Protein 4CU4 (pdb70)

CATH classification: 2.170.130.10 (+1 more: 2.40.170.20)

Foldseek 3Di:
DVQFLCQFPVFQWDCQQPVDTDGPLLRQFDKGKQFLSNCVVAVDQFVLVSCQFFPQKQSQLFFQADLDRQIQGLNKAAFVSAHQEAEPLHGQDDDDSFGDGDGSQQFRMKMWTAAFRCQRPNFGMRGTHIYTYGDAADPDWWWKWKWKAWPQGKTKIKTKTKDAPDPVSQKIKIKIWMWIWGAGLAPLWIWTKTKMKIKMWGHPDPFWIKMKTKIWMWIFARTDDAFFFCDQAQADFVVRHHADQNHDPKASPKGKIKIKIKIWIWIKGAPDPFKIKIKTKMKMKMKMWIKIKHWDYFLVDPSQVVAPLSVPDDPVQRRQKTWIKIKTKIKMKIKIKMKIWMWGWDADVQKTKTKIKIKIKMKMKMWMKMKIFAHPSDDIDGNVDHHHDDSPPADPVGMGIWTKIKIKMKMKIKMWMFMDRPQKTKIKMKMWMWIKMWMQGPVVRDIAIDTDIDMWMKIKIWGHDLQQKIKMKMKTKHWHFHPFAFPVGHGAGIKMKIKIKIKIWRRGPPFSKTKIKMWMKIKIFQDWAPDLVDDPGIDTGWMKIKIKMKIWIWHDPDPFKTKTKIKMAIDIATCGHSQQHGFHQWPDARIWMKMKMKGADCDDPQHQKIKIKMKIKGAKGAQESNSPHIFHIDMFMKIKIKGACVVVVFGPKIKMKIKTSVVQDWGWSTHNHSRGTRIHDGIMIMIMTMGID/DADDDAFDPPDDPPHDTHDDD

Sequence (714 aa):
SAWGPAATIAARQSATGTKTDTPIQKVPQSISVVTAEEMALHQPKSVKEALSYTPGVSVGTRGASNTYDHHLIIRGFAAEGQSQNNYLNGLKLQGNFYNDAVIDPYMLEERAEIMRGPVSVLYGKSSPGGLLNMVSKRPTTEPLKEVQFKAGTDSLFQTGFDFSDSLDDDGVYSYRLTGLARSANAQQKGSEEQRYAIAPAFTWRPDDKTNFTFLSYFQNEPETGYYGWLPKEGTVEPLPNGKRLPTDFNEGAKNNTYSRNEKMVGYSFDHEFNDTFTVRQNLRFAENKTSQNSVYGYGVCSDPANAYSKQCAALAPADKGHYLARKYVVDDEKLQNFSVDTQLQSKFATGDIDHTLLTGVDFMMRMRNDINAWFGYDDSVPLLNLYNNTDFDFNAKDPANSGPYRILNKQKQTGVYVQDQAQWDKVLVTLGGRYDWADQESLNRVAGTTDKRDDKQFTWRGGVNYLFDNGVTPYFSYSESFEPSSQVGKDGNIFAPSKGKQYEVGVKYVPEDRPIVVTGAVYNLTKTNNLMADPEGSFFSVEGGEIRARGVEIEAKAALSASVNVVGSYTYTDAEYTTDTTYKGNTPAQVPKHMASLWADYTFFDGPLSGLTLGTGGRYTGSSYGDPANSFKVGSYTVVDALVRYDLARVGMAGSNVALHVNNLFDREYVASCFNTYGCFWGAERQVVATATFRFGGAGHVPEYFVGIGTPISFYG

B-factor: mean 56.71, std 14.5, range [27.92, 137.12]

Solvent-accessible surface area: 27782 Å² total; per-residue (Å²): 49,66,16,4,76,6,7,3,90,51,3,28,74,4,46,2,0,0,15,4,107,8,34,8,27,63,0,0,0,8,12,4,4,8,4,30,66,13,10,46,5,44,47,16,76,7,0,16,57,13,0,16,17,12,3,2,10,17,27,36,28,59,19,17,12,21,1,12,7,55,19,27,10,3,16,13,43,12,52,11,73,21,5,15,5,8,6,18,17,7,18,6,17,4,23,16,5,0,2,11,6,4,10,14,27,4,2,54,43,0,8,0,0,6,0,0,0,0,5,2,8,0,25,3,4,5,0,0,0,2,10,4,30,19,31,56,8,42,112,132,80,23,65,12,35,6,91,27,46,26,56,57,65,6,124,15,74,3,63,2,65,0,38,38,118,41,158,133,17,33,95,2,70,19,62,2,0,11,39,33,49,7,75,9,22,7,148,85,19,76,22,38,27,96,6,66,17,42,10,72,2,104,76,53,66,125,95,16,31,67,4,80,19,9,10,68,5,60,5,47,40,10,11,23,39,7,10,4,0,33,29,0,4,31,62,59,4,98,85,51,83,119,7,72,18,41,40,26,0,2,5,141,54,56,50,10,31,6,35,1,79,6,61,8,47,17,52,50,45,59,125,77,129,50,81,20,36,46,48,23,41,17,80,9,45,9,77,3,38,8,42,13,2,14,0,1,0,0,10,72,10,110,6,5,78,138,4,156,60,2,67,90,42,55,128,84,53,41,18,15,46,0,9,28,10,5,3,32,4,84,5,96,4,35,6,50,5,28,1,52,9,70,14,11,100,89,62,72,76,109,58,89,27,29,50,0,49,7,77,15,62,11,83,2,87,0,47,2,78,4,55,1,2,11,28,40,14,3,83,38,32,39,5,76,141,116,110,86,36,88,9,132,63,94,68,107,85,33,2,6,47,29,90,14,17,24,75,40,111,2,43,0,61,5,79,4,34,13,17,36,126,92,74,36,8,59,1,100,12,18,2,74,0,104,4,40,28,68,32,52,49,90,86,63,60,72,60,44,142,71,104,7,139,22,114,3,94,2,12,4,62,0,85,26,96,123,100,8,52,1,45,9,87,0,28,0,15,1,1,13,20,8,56,34,44,3,120,114,44,93,9,19,30,10,13,75,0,64,0,117,1,80,8,79,3,61,6,0,173,125,134,52,42,7,54,25,17,11,81,6,57,0,24,30,42,31,18,49,31,44,14,89,146,59,57,100,73,18,40,64,45,1,53,20,59,0,101,3,56,4,74,11,38,12,14,28,118,57,94,19,36,14,31,19,6,16,73,3,66,6,39,3,47,24,30,59,14,65,85,56,153,45,35,35,14,17,28,10,6,112,61,26,31,11,119,5,40,6,97,7,61,101,141,39,116,93,23,20,32,2,74,8,75,5,24,55,84,33,4,43,6,60,0,6,14,59,34,80,18,94,3,49,55,20,58,6,32,11,23,5,71,37,64,51,25,45,151,92,68,90,79,40,1,14,68,10,73,14,18,45,5,62,146,61,107,126,30,11,6,3,0,30,21,22,17,0,1,6,16,4,46,51,93,40,52,10,45,3,22,12,59,109,171,19,19,22,10,8,11,7,21,94,38,6,19,101,87,28,68,60,11,13,70,22

Organism: Escherichia coli (strain K12) (NCBI:txid83333)

GO terms:
  GO:0009279 cell outer membrane (C, IMP)
  GO:0009279 cell outer membrane (C, EXP)
  GO:0005515 protein binding (F, IPI)
  GO:0015344 siderophore uptake transmembrane transporter activity (F, IDA)
  GO:0044718 siderophore transmembrane transport (P, IDA)
  GO:0015344 siderophore uptake transmembrane transporter activity (F, IMP)
  GO:0044718 siderophore transmembrane transport (P, IMP)
  GO:0015643 toxic substance binding (F, IMP)
  GO:0046790 virion binding (F, IMP)
  GO:0005506 iron ion binding (F, IPI)
  GO:0019904 protein domain specific binding (F, IPI)

Secondary structure (DSSP, 8-state):
-THHHHHHTGGGEE-TTTSS-EEGGG-SS-EEEEEHHHHHHH--SSHHHHTTTSSSEES-TTTT--S----EETTB--GGG---EEETTEE---BTTB-----GGGEEEEEEEES--HHHHSS--SSEEEEEEE----SS-EEEEEEEEETTTEEEEEEEEEEESSSSSSEEEEEEEEEEEEE-SSTT-EEEEEEEEEEEEEEEETTEEEEEEEEEEEES-------B-SBTTTBPPTTS----TT---S-TT-EEEEEEEEEEEEEEEE-SSSEEEEEEEEEEEEEEEEEEEEEEEETTSGGGTT-HHHHHS-TTTGGGEEEEEEEEEEEEEEEEEEEEEEEEEEEETTEEEEEEEEEEEEEEEEEEEEEEEEEEEEEEEETT------SS---TTTEEEEEEEEEEEEEEEEEEEEEEETTEEEEEEEEEEEEEEEEEETTTTEEEEEEEEEEEEEEEEEE--TTSEEEEEEEEEEEE----B-TTSSBPPPEEEEEEEEEEEE--TTSSEEEEEEEEEEEEEEEEEE-TT--SSEEEEEEEEEEEEEEEEEEE-SSSEEEEEEEEEEEEEEEE-TTTTTPPPTT--SEEEEEEEEEEE-SSTTTTEEEEEEEEEE--EESSTT--SEEPPEEEEEEEEEEEGGGGT-TT-EEEEEEESTT----EEEEEETTEEEEPPP-EEEEEEEEE-/-EEEEEE-TT--TTS---E--

Nearest PDB structures (foldseek):
  4cu4-assembly1_A  TM=1.001E+00  e=0.000E+00  Escherichia coli str. K-12 substr. MG1655
  8b14-assembly1_A  TM=9.989E-01  e=0.000E+00  Escherichia coli
  2fcp-assembly1_A  TM=9.992E-01  e=0.000E+00  Escherichia coli K-12
  1by5-assembly1_A  TM=9.884E-01  e=0.000E+00  Escherichia coli
  8a60-assembly1_A  TM=9.593E-01  e=0.000E+00  Escherichia coli K-12

Structure (mmCIF, N/CA/C/O backbone):
data_4CU4
#
_entry.id   4CU4
#
_cell.length_a   95.980
_cell.length_b   277.050
_cell.length_c   106.760
_cell.angle_alpha   90.00
_cell.angle_beta   90.00
_cell.angle_gamma   90.00
#
_symmetry.space_group_name_H-M   'C 2 2 21'
#
loop_
_entity.id
_entity.type
_entity.pdbx_description
1 polymer 'FERRICHROME-IRON RECEPTOR'
2 polymer 'MICROCIN J25'
3 branched 'L-glycero-alpha-D-manno-heptopyranose-(1-3)-L-glycero-alpha-D-manno-heptopyranose-(1-5)-[3-deoxy-alpha-D-manno-oct-2-ulopyranosonic acid-(2-4)]3-deoxy-alpha-D-manno-oct-2-ulopyranosonic acid-(2-6)-2-amino-2-deoxy-beta-D-glucopyranose-(1-6)-2-amino-2-deoxy-alpha-D-glucopyranose'
4 non-polymer '3-HYDROXY-TETRADECANOIC ACID'
5 non-polymer 'LAURIC ACID'
6 non-polymer 'MYRISTIC ACID'
7 non-polymer 'LAURYL DIMETHYLAMINE-N-OXIDE'
8 non-polymer 1,2-DIACYL-GLYCEROL-3-SN-PHOSPHATE
9 non-polymer DIPHOSPHATE
10 non-polymer 'PHOSPHATE ION'
11 water water
#
loop_
_atom_site.group_PDB
_atom_site.id
_atom_site.type_symbol
_atom_site.label_atom_id
_atom_site.label_alt_id
_atom_site.label_comp_id
_atom_site.label_asym_id
_atom_site.label_entity_id
_atom_site.label_seq_id
_atom_site.pdbx_PDB_ins_code
_atom_site.Cartn_x
_atom_site.Cartn_y
_atom_site.Cartn_z
_atom_site.occupancy
_atom_site.B_iso_or_equiv
_atom_site.auth_seq_id
_atom_site.auth_comp_id
_atom_site.auth_asym_id
_atom_site.auth_atom_id
_atom_site.pdbx_PDB_model_num
ATOM 1 N N . SER A 1 1 ? -19.823 -63.104 -11.105 1.00 82.89 20 SER A N 1
ATOM 2 C CA . SER A 1 1 ? -20.245 -61.751 -10.740 1.00 82.20 20 SER A CA 1
ATOM 3 C C . SER A 1 1 ? -20.014 -61.512 -9.216 1.00 83.50 20 SER A C 1
ATOM 4 O O . SER A 1 1 ? -20.964 -61.577 -8.416 1.00 83.94 20 SER A O 1
ATOM 7 N N . ALA A 1 2 ? -18.725 -61.238 -8.838 1.00 75.41 21 ALA A N 1
ATOM 8 C CA . ALA A 1 2 ? -18.218 -61.016 -7.470 1.00 72.70 21 ALA A CA 1
ATOM 9 C C . ALA A 1 2 ? -18.988 -59.955 -6.676 1.00 73.39 21 ALA A C 1
ATOM 10 O O . ALA A 1 2 ? -19.138 -60.115 -5.461 1.00 72.85 21 ALA A O 1
ATOM 12 N N . TRP A 1 3 ? -19.469 -58.885 -7.351 1.00 67.47 22 TRP A N 1
ATOM 13 C CA . TRP A 1 3 ? -20.224 -57.774 -6.756 1.00 66.40 22 TRP A CA 1
ATOM 14 C C . TRP A 1 3 ? -21.570 -58.205 -6.137 1.00 71.83 22 TRP A C 1
ATOM 15 O O . TRP A 1 3 ? -22.028 -57.555 -5.188 1.00 70.36 22 TRP A O 1
ATOM 26 N N . GLY A 1 4 ? -22.178 -59.273 -6.678 1.00 70.26 23 GLY A N 1
ATOM 27 C CA . GLY A 1 4 ? -23.457 -59.829 -6.223 1.00 70.94 23 GLY A CA 1
ATOM 28 C C . GLY A 1 4 ? -23.496 -60.228 -4.753 1.00 76.44 23 GLY A C 1
ATOM 29 O O . GLY A 1 4 ? -24.189 -59.573 -3.967 1.00 75.22 23 GLY A O 1
ATOM 30 N N . PRO A 1 5 ? -22.744 -61.285 -4.329 1.00 74.50 24 PRO A N 1
ATOM 31 C CA . PRO A 1 5 ? -22.753 -61.676 -2.903 1.00 74.53 24 PRO A CA 1
ATOM 32 C C . PRO A 1 5 ? -21.982 -60.692 -2.005 1.00 77.69 24 PRO A C 1
ATOM 33 O O . PRO A 1 5 ? -22.173 -60.698 -0.786 1.00 77.34 24 PRO A O 1
ATOM 37 N N . ALA A 1 6 ? -21.101 -59.861 -2.599 1.00 73.15 25 ALA A N 1
ATOM 38 C CA . ALA A 1 6 ? -20.339 -58.838 -1.880 1.00 71.93 25 ALA A CA 1
ATOM 39 C C . ALA A 1 6 ? -21.301 -57.797 -1.301 1.00 75.14 25 ALA A C 1
ATOM 40 O O . ALA A 1 6 ? -21.290 -57.576 -0.087 1.00 75.18 25 ALA A O 1
ATOM 42 N N . ALA A 1 7 ? -22.196 -57.240 -2.160 1.00 70.38 26 ALA A N 1
ATOM 43 C CA . ALA A 1 7 ? -23.230 -56.256 -1.815 1.00 69.28 26 ALA A CA 1
ATOM 44 C C . ALA A 1 7 ? -24.308 -56.830 -0.903 1.00 73.45 26 ALA A C 1
ATOM 45 O O . ALA A 1 7 ? -24.997 -56.055 -0.247 1.00 73.12 26 ALA A O 1
ATOM 47 N N . THR A 1 8 ? -24.495 -58.165 -0.876 1.00 70.27 27 THR A N 1
ATOM 48 C CA . THR A 1 8 ? -25.582 -58.732 -0.072 1.00 70.23 27 THR A CA 1
ATOM 49 C C . THR A 1 8 ? -25.128 -59.530 1.169 1.00 73.38 27 THR A C 1
ATOM 50 O O . THR A 1 8 ? -25.866 -59.515 2.155 1.00 71.58 27 THR A O 1
ATOM 54 N N . ILE A 1 9 ? -23.956 -60.220 1.135 1.00 70.81 28 ILE A N 1
ATOM 55 C CA . ILE A 1 9 ? -23.503 -61.042 2.274 1.00 70.73 28 ILE A CA 1
ATOM 56 C C . ILE A 1 9 ? -22.236 -60.450 2.902 1.00 75.97 28 ILE A C 1
ATOM 57 O O . ILE A 1 9 ? -22.250 -60.195 4.112 1.00 76.39 28 ILE A O 1
ATOM 62 N N . ALA A 1 10 ? -21.151 -60.226 2.106 1.00 71.66 29 ALA A N 1
ATOM 63 C CA . ALA A 1 10 ? -19.890 -59.668 2.643 1.00 70.56 29 ALA A CA 1
ATOM 64 C C . ALA A 1 10 ? -20.112 -58.305 3.353 1.00 70.42 29 ALA A C 1
ATOM 65 O O . ALA A 1 10 ? -19.481 -58.051 4.379 1.00 69.69 29 ALA A O 1
ATOM 67 N N . ALA A 1 11 ? -21.071 -57.491 2.838 1.00 63.60 30 ALA A N 1
ATOM 68 C CA . ALA A 1 11 ? -21.461 -56.173 3.341 1.00 61.61 30 ALA A CA 1
ATOM 69 C C . ALA A 1 11 ? -22.378 -56.241 4.573 1.00 61.07 30 ALA A C 1
ATOM 70 O O . ALA A 1 11 ? -22.862 -55.194 5.004 1.00 60.67 30 ALA A O 1
ATOM 72 N N . ARG A 1 12 ? -22.623 -57.440 5.141 1.00 55.43 31 ARG A N 1
ATOM 73 C CA . ARG A 1 12 ? -23.429 -57.569 6.371 1.00 54.18 31 ARG A CA 1
ATOM 74 C C . ARG A 1 12 ? -22.548 -57.315 7.596 1.00 55.58 31 ARG A C 1
ATOM 75 O O . ARG A 1 12 ? -23.042 -56.907 8.641 1.00 55.88 31 ARG A O 1
ATOM 83 N N . GLN A 1 13 ? -21.242 -57.515 7.451 1.00 51.16 32 GLN A N 1
ATOM 84 C CA . GLN A 1 13 ? -20.262 -57.309 8.516 1.00 51.10 32 GLN A CA 1
ATOM 85 C C . GLN A 1 13 ? -19.813 -55.857 8.525 1.00 55.62 32 GLN A C 1
ATOM 86 O O . GLN A 1 13 ? -19.684 -55.257 7.464 1.00 56.38 32 GLN A O 1
ATOM 92 N N . SER A 1 14 ? -19.625 -55.275 9.712 1.00 49.74 33 SER A N 1
ATOM 93 C CA . SER A 1 14 ? -19.189 -53.886 9.842 1.00 48.79 33 SER A CA 1
ATOM 94 C C . SER A 1 14 ? -18.494 -53.687 11.170 1.00 49.29 33 SER A C 1
ATOM 95 O O . SER A 1 14 ? -18.688 -54.484 12.085 1.00 47.94 33 SER A O 1
ATOM 98 N N . ALA A 1 15 ? -17.723 -52.608 11.296 1.00 43.60 34 ALA A N 1
ATOM 99 C CA . ALA A 1 15 ? -17.063 -52.270 12.546 1.00 41.83 34 ALA A CA 1
ATOM 100 C C . ALA A 1 15 ? -17.193 -50.792 12.863 1.00 45.14 34 ALA A C 1
ATOM 101 O O . ALA A 1 15 ? -16.887 -50.387 13.973 1.00 44.94 34 ALA A O 1
ATOM 103 N N . THR A 1 16 ? -17.632 -49.984 11.902 1.00 42.37 35 THR A N 1
ATOM 104 C CA . THR A 1 16 ? -17.680 -48.527 12.028 1.00 42.81 35 THR A CA 1
ATOM 105 C C . THR A 1 16 ? -18.711 -48.039 13.069 1.00 48.07 35 THR A C 1
ATOM 106 O O . THR A 1 16 ? -18.411 -47.083 13.793 1.00 49.49 35 THR A O 1
ATOM 110 N N . GLY A 1 17 ? -19.879 -48.666 13.150 1.00 42.16 36 GLY A N 1
ATOM 111 C CA . GLY A 1 17 ? -20.881 -48.209 14.100 1.00 41.43 36 GLY A CA 1
ATOM 112 C C . GLY A 1 17 ? -20.681 -48.659 15.533 1.00 46.39 36 GLY A C 1
ATOM 113 O O . GLY A 1 17 ? -21.342 -48.141 16.440 1.00 46.93 36 GLY A O 1
ATOM 114 N N . THR A 1 18 ? -19.790 -49.644 15.755 1.00 42.19 37 THR A N 1
ATOM 115 C CA . THR A 1 18 ? -19.619 -50.243 17.092 1.00 41.19 37 THR A CA 1
ATOM 116 C C . THR A 1 18 ? -18.183 -50.369 17.546 1.00 43.32 37 THR A C 1
ATOM 117 O O . THR A 1 18 ? -17.953 -50.566 18.740 1.00 45.09 37 THR A O 1
ATOM 121 N N . LYS A 1 19 ? -17.232 -50.302 16.620 1.00 38.98 38 LYS A N 1
ATOM 122 C CA . LYS A 1 19 ? -15.782 -50.452 16.841 1.00 39.81 38 LYS A CA 1
ATOM 123 C C . LYS A 1 19 ? -15.452 -51.931 17.173 1.00 48.33 38 LYS A C 1
ATOM 124 O O . LYS A 1 19 ? -14.286 -52.298 17.271 1.00 50.79 38 LYS A O 1
ATOM 130 N N . THR A 1 20 ? -16.482 -52.780 17.256 1.00 45.65 39 THR A N 1
ATOM 131 C CA . THR A 1 20 ? -16.408 -54.244 17.375 1.00 44.35 39 THR A CA 1
ATOM 132 C C . THR A 1 20 ? -16.902 -54.745 16.027 1.00 47.33 39 THR A C 1
ATOM 133 O O . THR A 1 20 ? -17.606 -53.997 15.347 1.00 44.94 39 THR A O 1
ATOM 137 N N . ASP A 1 21 ? -16.520 -55.965 15.603 1.00 44.25 40 ASP A N 1
ATOM 138 C CA . ASP A 1 21 ? -17.007 -56.505 14.338 1.00 44.24 40 ASP A CA 1
ATOM 139 C C . ASP A 1 21 ? -18.427 -57.012 14.620 1.00 47.30 40 ASP A C 1
ATOM 140 O O . ASP A 1 21 ? -18.589 -57.987 15.343 1.00 47.42 40 ASP A O 1
ATOM 145 N N . THR A 1 22 ? -19.444 -56.250 14.198 1.00 45.00 41 THR A N 1
ATOM 146 C CA . THR A 1 22 ? -20.877 -56.501 14.493 1.00 45.08 41 THR A CA 1
ATOM 147 C C . THR A 1 22 ? -21.673 -56.562 13.182 1.00 49.67 41 THR A C 1
ATOM 148 O O . THR A 1 22 ? -21.504 -55.672 12.356 1.00 48.79 41 THR A O 1
ATOM 152 N N . PRO A 1 23 ? -22.568 -57.561 12.973 1.00 48.11 42 PRO A N 1
ATOM 153 C CA . PRO A 1 23 ? -23.389 -57.558 11.745 1.00 47.50 42 PRO A CA 1
ATOM 154 C C . PRO A 1 23 ? -24.311 -56.330 11.739 1.00 47.19 42 PRO A C 1
ATOM 155 O O . PRO A 1 23 ? -24.666 -55.838 12.808 1.00 43.68 42 PRO A O 1
ATOM 159 N N . ILE A 1 24 ? -24.659 -55.826 10.545 1.00 44.38 43 ILE A N 1
ATOM 160 C CA . ILE A 1 24 ? -25.424 -54.589 10.388 1.00 45.76 43 ILE A CA 1
ATOM 161 C C . ILE A 1 24 ? -26.763 -54.619 11.115 1.00 51.75 43 ILE A C 1
ATOM 162 O O . ILE A 1 24 ? -27.125 -53.587 11.673 1.00 51.75 43 ILE A O 1
ATOM 167 N N . GLN A 1 25 ? -27.440 -55.793 11.206 1.00 48.81 44 GLN A N 1
ATOM 168 C CA . GLN A 1 25 ? -28.736 -55.912 11.882 1.00 47.34 44 GLN A CA 1
ATOM 169 C C . GLN A 1 25 ? -28.575 -55.821 13.383 1.00 51.11 44 GLN A C 1
ATOM 170 O O . GLN A 1 25 ? -29.553 -55.565 14.089 1.00 51.74 44 GLN A O 1
ATOM 176 N N . LYS A 1 26 ? -27.346 -56.006 13.880 1.00 46.01 45 LYS A N 1
ATOM 177 C CA . LYS A 1 26 ? -27.104 -55.887 15.308 1.00 45.52 45 LYS A CA 1
ATOM 178 C C . LYS A 1 26 ? -26.593 -54.449 15.702 1.00 48.33 45 LYS A C 1
ATOM 179 O O . LYS A 1 26 ? -26.393 -54.166 16.883 1.00 46.69 45 LYS A O 1
ATOM 185 N N . VAL A 1 27 ? -26.443 -53.532 14.712 1.00 46.27 46 VAL A N 1
ATOM 186 C CA . VAL A 1 27 ? -26.032 -52.121 14.922 1.00 44.85 46 VAL A CA 1
ATOM 187 C C . VAL A 1 27 ? -27.324 -51.293 15.151 1.00 48.39 46 VAL A C 1
ATOM 188 O O . VAL A 1 27 ? -28.226 -51.363 14.314 1.00 47.19 46 VAL A O 1
ATOM 192 N N . PRO A 1 28 ? -27.458 -50.543 16.280 1.00 47.71 47 PRO A N 1
ATOM 193 C CA . PRO A 1 28 ? -28.706 -49.799 16.530 1.00 48.34 47 PRO A CA 1
ATOM 194 C C . PRO A 1 28 ? -28.752 -48.405 15.869 1.00 52.77 47 PRO A C 1
ATOM 195 O O . PRO A 1 28 ? -29.403 -47.496 16.373 1.00 53.49 47 PRO A O 1
ATOM 199 N N . GLN A 1 29 ? -28.085 -48.252 14.732 1.00 47.98 48 GLN A N 1
ATOM 200 C CA . GLN A 1 29 ? -28.037 -47.023 13.955 1.00 47.62 48 GLN A CA 1
ATOM 201 C C . GLN A 1 29 ? -27.955 -47.376 12.500 1.00 49.37 48 GLN A C 1
ATOM 202 O O . GLN A 1 29 ? -27.657 -48.520 12.180 1.00 48.01 48 GLN A O 1
ATOM 208 N N . SER A 1 30 ? -28.164 -46.384 11.626 1.00 45.72 49 SER A N 1
ATOM 209 C CA . SER A 1 30 ? -28.101 -46.521 10.176 1.00 44.89 49 SER A CA 1
ATOM 210 C C . SER A 1 30 ? -26.645 -46.542 9.697 1.00 47.04 49 SER A C 1
ATOM 211 O O . SER A 1 30 ? -25.859 -45.680 10.080 1.00 44.73 49 SER A O 1
ATOM 214 N N . ILE A 1 31 ? -26.294 -47.552 8.891 1.00 44.04 50 ILE A N 1
ATOM 215 C CA . ILE A 1 31 ? -24.950 -47.761 8.346 1.00 44.01 50 ILE A CA 1
ATOM 216 C C . ILE A 1 31 ? -25.065 -48.451 6.973 1.00 47.59 50 ILE A C 1
ATOM 217 O O . ILE A 1 31 ? -25.970 -49.267 6.781 1.00 50.15 50 ILE A O 1
ATOM 222 N N . SER A 1 32 ? -24.214 -48.047 6.003 1.00 39.92 51 SER A N 1
ATOM 223 C CA . SER A 1 32 ? -24.150 -48.622 4.660 1.00 39.59 51 SER A CA 1
ATOM 224 C C . SER A 1 32 ? -22.735 -48.992 4.370 1.00 45.43 51 SER A C 1
ATOM 225 O O . SER A 1 32 ? -21.812 -48.315 4.847 1.00 45.73 51 SER A O 1
ATOM 228 N N . VAL A 1 33 ? -22.556 -50.072 3.602 1.00 42.07 52 VAL A N 1
ATOM 229 C CA . VAL A 1 33 ? -21.262 -50.648 3.260 1.00 41.60 52 VAL A CA 1
ATOM 230 C C . VAL A 1 33 ? -21.151 -50.813 1.769 1.00 49.42 52 VAL A C 1
ATOM 231 O O . VAL A 1 33 ? -22.019 -51.430 1.148 1.00 50.91 52 VAL A O 1
ATOM 235 N N . VAL A 1 34 ? -20.081 -50.270 1.193 1.00 46.28 53 VAL A N 1
ATOM 236 C CA . VAL A 1 34 ? -19.771 -50.426 -0.226 1.00 45.39 53 VAL A CA 1
ATOM 237 C C . VAL A 1 34 ? -18.495 -51.255 -0.280 1.00 51.49 53 VAL A C 1
ATOM 238 O O . VAL A 1 34 ? -17.500 -50.829 0.299 1.00 51.56 53 VAL A O 1
ATOM 242 N N . THR A 1 35 ? -18.521 -52.451 -0.928 1.00 48.89 54 THR A N 1
ATOM 243 C CA . THR A 1 35 ? -17.365 -53.365 -1.018 1.00 48.73 54 THR A CA 1
ATOM 244 C C . THR A 1 35 ? -16.420 -53.003 -2.161 1.00 51.67 54 THR A C 1
ATOM 245 O O . THR A 1 35 ? -16.791 -52.236 -3.036 1.00 52.22 54 THR A O 1
ATOM 249 N N . ALA A 1 36 ? -15.212 -53.578 -2.181 1.00 49.28 55 ALA A N 1
ATOM 250 C CA . ALA A 1 36 ? -14.238 -53.335 -3.255 1.00 49.84 55 ALA A CA 1
ATOM 251 C C . ALA A 1 36 ? -14.757 -53.868 -4.592 1.00 54.14 55 ALA A C 1
ATOM 252 O O . ALA A 1 36 ? -14.419 -53.302 -5.630 1.00 55.56 55 ALA A O 1
ATOM 254 N N . GLU A 1 37 ? -15.580 -54.944 -4.553 1.00 49.66 56 GLU A N 1
ATOM 255 C CA . GLU A 1 37 ? -16.214 -55.617 -5.700 1.00 49.58 56 GLU A CA 1
ATOM 256 C C . GLU A 1 37 ? -17.234 -54.710 -6.350 1.00 52.56 56 GLU A C 1
ATOM 257 O O . GLU A 1 37 ? -17.292 -54.657 -7.579 1.00 52.07 56 GLU A O 1
ATOM 263 N N . GLU A 1 38 ? -18.038 -53.986 -5.534 1.00 48.44 57 GLU A N 1
ATOM 264 C CA . GLU A 1 38 ? -19.022 -53.024 -6.052 1.00 47.16 57 GLU A CA 1
ATOM 265 C C . GLU A 1 38 ? -18.292 -51.837 -6.686 1.00 53.67 57 GLU A C 1
ATOM 266 O O . GLU A 1 38 ? -18.768 -51.271 -7.671 1.00 55.62 57 GLU A O 1
ATOM 272 N N . MET A 1 39 ? -17.122 -51.474 -6.122 1.00 48.70 58 MET A N 1
ATOM 273 C CA . MET A 1 39 ? -16.293 -50.358 -6.599 1.00 47.08 58 MET A CA 1
ATOM 274 C C . MET A 1 39 ? -15.529 -50.775 -7.842 1.00 48.60 58 MET A C 1
ATOM 275 O O . MET A 1 39 ? -15.261 -49.945 -8.692 1.00 49.14 58 MET A O 1
ATOM 280 N N . ALA A 1 40 ? -15.195 -52.056 -7.969 1.00 44.67 59 ALA A N 1
ATOM 281 C CA . ALA A 1 40 ? -14.573 -52.607 -9.186 1.00 44.00 59 ALA A CA 1
ATOM 282 C C . ALA A 1 40 ? -15.606 -52.629 -10.336 1.00 49.06 59 ALA A C 1
ATOM 283 O O . ALA A 1 40 ? -15.252 -52.318 -11.469 1.00 49.89 59 ALA A O 1
ATOM 285 N N . LEU A 1 41 ? -16.890 -52.918 -10.033 1.00 45.27 60 LEU A N 1
ATOM 286 C CA . LEU A 1 41 ? -17.951 -52.929 -11.053 1.00 45.70 60 LEU A CA 1
ATOM 287 C C . LEU A 1 41 ? -18.247 -51.520 -11.521 1.00 50.95 60 LEU A C 1
ATOM 288 O O . LEU A 1 41 ? -18.151 -51.248 -12.713 1.00 50.30 60 LEU A O 1
ATOM 293 N N . HIS A 1 42 ? -18.589 -50.620 -10.584 1.00 49.56 61 HIS A N 1
ATOM 294 C CA . HIS A 1 42 ? -18.992 -49.251 -10.906 1.00 48.47 61 HIS A CA 1
ATOM 295 C C . HIS A 1 42 ? -17.862 -48.310 -11.296 1.00 49.91 61 HIS A C 1
ATOM 296 O O . HIS A 1 42 ? -18.157 -47.291 -11.911 1.00 48.23 61 HIS A O 1
ATOM 303 N N . GLN A 1 43 ? -16.590 -48.633 -10.967 1.00 47.22 62 GLN A N 1
ATOM 304 C CA . GLN A 1 43 ? -15.407 -47.779 -11.217 1.00 46.76 62 GLN A CA 1
ATOM 305 C C . GLN A 1 43 ? -15.676 -46.291 -10.807 1.00 50.75 62 GLN A C 1
ATOM 306 O O . GLN A 1 43 ? -15.647 -45.402 -11.665 1.00 49.89 62 GLN A O 1
ATOM 312 N N . PRO A 1 44 ? -16.012 -46.005 -9.517 1.00 46.35 63 PRO A N 1
ATOM 313 C CA . PRO A 1 44 ? -16.315 -44.607 -9.144 1.00 44.68 63 PRO A CA 1
ATOM 314 C C . PRO A 1 44 ? -15.074 -43.714 -9.206 1.00 47.07 63 PRO A C 1
ATOM 315 O O . PRO A 1 44 ? -14.009 -44.141 -8.772 1.00 46.23 63 PRO A O 1
ATOM 319 N N . LYS A 1 45 ? -15.203 -42.489 -9.769 1.00 43.79 64 LYS A N 1
ATOM 320 C CA . LYS A 1 45 ? -14.104 -41.518 -9.884 1.00 43.92 64 LYS A CA 1
ATOM 321 C C . LYS A 1 45 ? -13.495 -41.214 -8.491 1.00 46.26 64 LYS A C 1
ATOM 322 O O . LYS A 1 45 ? -12.274 -41.077 -8.345 1.00 45.10 64 LYS A O 1
ATOM 328 N N . SER A 1 46 ? -14.370 -41.129 -7.492 1.00 43.29 65 SER A N 1
ATOM 329 C CA . SER A 1 46 ? -14.022 -40.927 -6.099 1.00 43.66 65 SER A CA 1
ATOM 330 C C . SER A 1 46 ? -14.964 -41.751 -5.180 1.00 49.94 65 SER A C 1
ATOM 331 O O . SER A 1 46 ? -15.973 -42.313 -5.643 1.00 48.53 65 SER A O 1
ATOM 334 N N . VAL A 1 47 ? -14.658 -41.744 -3.863 1.00 47.28 66 VAL A N 1
ATOM 335 C CA . VAL A 1 47 ? -15.416 -42.415 -2.806 1.00 47.05 66 VAL A CA 1
ATOM 336 C C . VAL A 1 47 ? -16.846 -41.879 -2.755 1.00 50.99 66 VAL A C 1
ATOM 337 O O . VAL A 1 47 ? -17.745 -42.618 -2.344 1.00 51.49 66 VAL A O 1
ATOM 341 N N . LYS A 1 48 ? -17.076 -40.627 -3.183 1.00 48.10 67 LYS A N 1
ATOM 342 C CA . LYS A 1 48 ? -18.430 -40.075 -3.129 1.00 48.40 67 LYS A CA 1
ATOM 343 C C . LYS A 1 48 ? -19.381 -40.807 -4.097 1.00 53.02 67 LYS A C 1
ATOM 344 O O . LYS A 1 48 ? -20.454 -41.209 -3.662 1.00 52.90 67 LYS A O 1
ATOM 350 N N . GLU A 1 49 ? -18.945 -41.094 -5.332 1.00 49.16 68 GLU A N 1
ATOM 351 C CA . GLU A 1 49 ? -19.773 -41.797 -6.310 1.00 48.81 68 GLU A CA 1
ATOM 352 C C . GLU A 1 49 ? -20.042 -43.254 -5.898 1.00 53.74 68 GLU A C 1
ATOM 353 O O . GLU A 1 49 ? -21.119 -43.793 -6.192 1.00 54.12 68 GLU A O 1
ATOM 359 N N . ALA A 1 50 ? -19.118 -43.842 -5.128 1.00 47.14 69 ALA A N 1
ATOM 360 C CA . ALA A 1 50 ? -19.264 -45.174 -4.572 1.00 45.09 69 ALA A CA 1
ATOM 361 C C . ALA A 1 50 ? -20.503 -45.276 -3.655 1.00 48.11 69 ALA A C 1
ATOM 362 O O . ALA A 1 50 ? -21.039 -46.378 -3.509 1.00 46.51 69 ALA A O 1
ATOM 364 N N . LEU A 1 51 ? -20.968 -44.129 -3.066 1.00 44.49 70 LEU A N 1
ATOM 365 C CA . LEU A 1 51 ? -22.102 -44.051 -2.119 1.00 44.86 70 LEU A CA 1
ATOM 366 C C . LEU A 1 51 ? -23.395 -43.568 -2.752 1.00 49.75 70 LEU A C 1
ATOM 367 O O . LEU A 1 51 ? -24.381 -43.398 -2.034 1.00 49.54 70 LEU A O 1
ATOM 372 N N . SER A 1 52 ? -23.413 -43.400 -4.094 1.00 48.16 71 SER A N 1
ATOM 373 C CA . SER A 1 52 ? -24.550 -42.901 -4.893 1.00 47.70 71 SER A CA 1
ATOM 374 C C . SER A 1 52 ? -25.837 -43.650 -4.694 1.00 51.62 71 SER A C 1
ATOM 375 O O . SER A 1 52 ? -26.915 -43.056 -4.878 1.00 51.94 71 SER A O 1
ATOM 378 N N . TYR A 1 53 ? -25.742 -44.954 -4.355 1.00 47.21 72 TYR A N 1
ATOM 379 C CA . TYR A 1 53 ? -26.922 -45.805 -4.220 1.00 45.75 72 TYR A CA 1
ATOM 380 C C . TYR A 1 53 ? -27.322 -46.028 -2.753 1.00 50.98 72 TYR A C 1
ATOM 381 O O . TYR A 1 53 ? -28.287 -46.755 -2.468 1.00 51.83 72 TYR A O 1
ATOM 390 N N . THR A 1 54 ? -26.656 -45.325 -1.826 1.00 46.89 73 THR A N 1
ATOM 391 C CA . THR A 1 54 ? -26.986 -45.427 -0.386 1.00 45.40 73 THR A CA 1
ATOM 392 C C . THR A 1 54 ? -27.890 -44.235 -0.007 1.00 45.58 73 THR A C 1
ATOM 393 O O . THR A 1 54 ? -27.755 -43.171 -0.610 1.00 43.88 73 THR A O 1
ATOM 397 N N . PRO A 1 55 ? -28.815 -44.352 0.958 1.00 42.70 74 PRO A N 1
ATOM 398 C CA . PRO A 1 55 ? -29.678 -43.195 1.284 1.00 42.67 74 PRO A CA 1
ATOM 399 C C . PRO A 1 55 ? -29.032 -42.137 2.207 1.00 46.18 74 PRO A C 1
ATOM 400 O O . PRO A 1 55 ? -28.023 -42.395 2.873 1.00 42.79 74 PRO A O 1
ATOM 404 N N . GLY A 1 56 ? -29.659 -40.965 2.268 1.00 44.79 75 GLY A N 1
ATOM 405 C CA . GLY A 1 56 ? -29.275 -39.886 3.184 1.00 45.01 75 GLY A CA 1
ATOM 406 C C . GLY A 1 56 ? -27.958 -39.146 3.035 1.00 47.65 75 GLY A C 1
ATOM 407 O O . GLY A 1 56 ? -27.529 -38.519 3.998 1.00 48.87 75 GLY A O 1
ATOM 408 N N . VAL A 1 57 ? -27.325 -3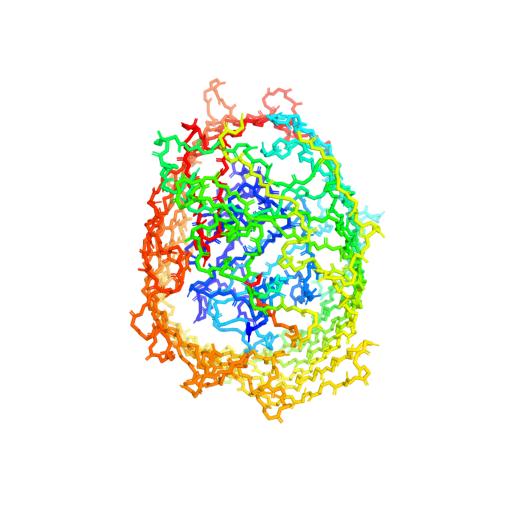9.201 1.861 1.00 44.13 76 VAL A N 1
ATOM 409 C CA . VAL A 1 57 ? -26.103 -38.475 1.450 1.00 44.93 76 VAL A CA 1
ATOM 410 C C . VAL A 1 57 ? -26.352 -37.739 0.142 1.00 50.33 76 VAL A C 1
ATOM 411 O O . VAL A 1 57 ? -26.985 -38.299 -0.772 1.00 49.71 76 VAL A O 1
ATOM 415 N N . SER A 1 58 ? -25.710 -36.561 0.000 1.00 45.63 77 SER A N 1
ATOM 416 C CA . SER A 1 58 ? -25.637 -35.769 -1.218 1.00 43.64 77 SER A CA 1
ATOM 417 C C . SER A 1 58 ? -24.209 -35.883 -1.677 1.00 47.11 77 SER A C 1
ATOM 418 O O . SER A 1 58 ? -23.317 -35.227 -1.137 1.00 47.44 77 SER A O 1
ATOM 421 N N . VAL A 1 59 ? -23.977 -36.766 -2.629 1.00 44.33 78 VAL A N 1
ATOM 422 C CA . VAL A 1 59 ? -22.632 -37.040 -3.127 1.00 44.35 78 VAL A CA 1
ATOM 423 C C . VAL A 1 59 ? -22.268 -36.126 -4.324 1.00 50.69 78 VAL A C 1
ATOM 424 O O . VAL A 1 59 ? -21.121 -36.165 -4.755 1.00 49.04 78 VAL A O 1
ATOM 428 N N . GLY A 1 60 ? -23.242 -35.409 -4.910 1.00 48.90 79 GLY A N 1
ATOM 429 C CA . GLY A 1 60 ? -22.977 -34.610 -6.106 1.00 49.21 79 GLY A CA 1
ATOM 430 C C . GLY A 1 60 ? -23.113 -33.100 -6.008 1.00 52.54 79 GLY A C 1
ATOM 431 O O . GLY A 1 60 ? -23.014 -32.401 -7.027 1.00 52.03 79 GLY A O 1
ATOM 432 N N . THR A 1 61 ? -23.276 -32.594 -4.784 1.00 47.58 80 THR A N 1
ATOM 433 C CA . THR A 1 61 ? -23.473 -31.185 -4.436 1.00 46.98 80 THR A CA 1
ATOM 434 C C . THR A 1 61 ? -22.563 -30.201 -5.239 1.00 49.56 80 THR A C 1
ATOM 435 O O . THR A 1 61 ? -23.091 -29.227 -5.787 1.00 47.39 80 THR A O 1
ATOM 439 N N . ARG A 1 62 ? -21.238 -30.492 -5.353 1.00 45.99 81 ARG A N 1
ATOM 440 C CA . ARG A 1 62 ? -20.254 -29.627 -6.012 1.00 45.95 81 ARG A CA 1
ATOM 441 C C . ARG A 1 62 ? -20.182 -29.789 -7.553 1.00 52.74 81 ARG A C 1
ATOM 442 O O . ARG A 1 62 ? -19.349 -29.111 -8.187 1.00 53.64 81 ARG A O 1
ATOM 450 N N . GLY A 1 63 ? -21.044 -30.635 -8.151 1.00 49.23 82 GLY A N 1
ATOM 451 C CA . GLY A 1 63 ? -21.040 -30.813 -9.601 1.00 48.46 82 GLY A CA 1
ATOM 452 C C . GLY A 1 63 ? -19.754 -31.431 -10.110 1.00 53.89 82 GLY A C 1
ATOM 453 O O . GLY A 1 63 ? -19.194 -32.305 -9.445 1.00 55.41 82 GLY A O 1
ATOM 454 N N . ALA A 1 64 ? -19.238 -30.934 -11.240 1.00 49.95 83 ALA A N 1
ATOM 455 C CA . ALA A 1 64 ? -18.064 -31.458 -11.954 1.00 49.95 83 ALA A CA 1
ATOM 456 C C . ALA A 1 64 ? -16.779 -31.531 -11.141 1.00 54.54 83 ALA A C 1
ATOM 457 O O . ALA A 1 64 ? -15.984 -32.425 -11.422 1.00 55.91 83 ALA A O 1
ATOM 459 N N . SER A 1 65 ? -16.542 -30.610 -10.179 1.00 49.85 84 SER A N 1
ATOM 460 C CA . SER A 1 65 ? -15.326 -30.567 -9.325 1.00 47.66 84 SER A CA 1
ATOM 461 C C . SER A 1 65 ? -15.066 -31.895 -8.594 1.00 46.70 84 SER A C 1
ATOM 462 O O . SER A 1 65 ? -16.022 -32.501 -8.123 1.00 42.88 84 SER A O 1
ATOM 465 N N . ASN A 1 66 ? -13.775 -32.325 -8.492 1.00 43.01 85 ASN A N 1
ATOM 466 C CA . ASN A 1 66 ? -13.344 -33.551 -7.791 1.00 42.77 85 ASN A CA 1
ATOM 467 C C . ASN A 1 66 ? -12.140 -33.259 -6.788 1.00 47.51 85 ASN A C 1
ATOM 468 O O . ASN A 1 66 ? -11.371 -34.157 -6.405 1.00 45.41 85 ASN A O 1
ATOM 473 N N . THR A 1 67 ? -12.023 -31.997 -6.338 1.00 44.61 86 THR A N 1
ATOM 474 C CA . THR A 1 67 ? -10.969 -31.560 -5.409 1.00 43.15 86 THR A CA 1
ATOM 475 C C . THR A 1 67 ? -11.083 -32.270 -4.030 1.00 43.57 86 THR A C 1
ATOM 476 O O . THR A 1 67 ? -10.067 -32.745 -3.490 1.00 43.34 86 THR A O 1
ATOM 480 N N . TYR A 1 68 ? -12.308 -32.320 -3.470 1.00 36.56 87 TYR A N 1
ATOM 481 C CA . TYR A 1 68 ? -12.562 -32.915 -2.160 1.00 36.01 87 TYR A CA 1
ATOM 482 C C . TYR A 1 68 ? -13.757 -33.869 -2.142 1.00 43.14 87 TYR A C 1
ATOM 483 O O . TYR A 1 68 ? -14.660 -33.815 -3.011 1.00 42.77 87 TYR A O 1
ATOM 492 N N . ASP A 1 69 ? -13.791 -34.690 -1.063 1.00 39.15 88 ASP A N 1
ATOM 493 C CA . ASP A 1 69 ? -14.817 -35.680 -0.815 1.00 37.77 88 ASP A CA 1
ATOM 494 C C . ASP A 1 69 ? -15.723 -35.189 0.266 1.00 43.77 88 ASP A C 1
ATOM 495 O O . ASP A 1 69 ? -15.835 -35.810 1.330 1.00 47.50 88 ASP A O 1
ATOM 500 N N . HIS A 1 70 ? -16.355 -34.032 -0.011 1.00 39.82 89 HIS A N 1
ATOM 501 C CA A HIS A 1 70 ? -17.311 -33.379 0.889 0.50 37.94 89 HIS A CA 1
ATOM 502 C CA B HIS A 1 70 ? -17.310 -33.382 0.888 0.50 40.31 89 HIS A CA 1
ATOM 503 C C . HIS A 1 70 ? -18.664 -34.067 0.720 1.00 43.80 89 HIS A C 1
ATOM 504 O O . HIS A 1 70 ? -19.045 -34.386 -0.406 1.00 43.63 89 HIS A O 1
ATOM 517 N N . LEU A 1 71 ? -19.364 -34.357 1.841 1.00 40.31 90 LEU A N 1
ATOM 518 C CA . LEU A 1 71 ? -20.638 -35.044 1.800 1.00 38.56 90 LEU A CA 1
ATOM 519 C C . LEU A 1 71 ? -21.669 -34.328 2.658 1.00 42.26 90 LEU A C 1
ATOM 520 O O . LEU A 1 71 ? -21.355 -33.941 3.770 1.00 42.89 90 LEU A O 1
ATOM 525 N N . ILE A 1 72 ? -22.910 -34.196 2.186 1.00 38.55 91 ILE A N 1
ATOM 526 C CA . ILE A 1 72 ? -23.943 -33.625 3.061 1.00 38.42 91 ILE A CA 1
ATOM 527 C C . ILE A 1 72 ? -24.797 -34.820 3.504 1.00 43.07 91 ILE A C 1
ATOM 528 O O . ILE A 1 72 ? -25.510 -35.426 2.688 1.00 40.89 91 ILE A O 1
ATOM 533 N N . ILE A 1 73 ? -24.641 -35.203 4.790 1.00 40.52 92 ILE A N 1
ATOM 534 C CA . ILE A 1 73 ? -25.282 -36.382 5.387 1.00 39.36 92 ILE A CA 1
ATOM 535 C C . ILE A 1 73 ? -26.407 -35.914 6.294 1.00 44.05 92 ILE A C 1
ATOM 536 O O . ILE A 1 73 ? -26.169 -35.126 7.206 1.00 42.18 92 ILE A O 1
ATOM 541 N N . ARG A 1 74 ? -27.651 -36.365 5.999 1.00 42.77 93 ARG A N 1
ATOM 542 C CA . ARG A 1 74 ? -28.871 -36.035 6.726 1.00 43.17 93 ARG A CA 1
ATOM 543 C C . ARG A 1 74 ? -29.071 -34.488 6.916 1.00 50.03 93 ARG A C 1
ATOM 544 O O . ARG A 1 74 ? -29.622 -34.029 7.932 1.00 48.93 93 ARG A O 1
ATOM 552 N N . GLY A 1 75 ? -28.688 -33.724 5.878 1.00 47.59 94 GLY A N 1
ATOM 553 C CA . GLY A 1 75 ? -28.798 -32.266 5.848 1.00 46.97 94 GLY A CA 1
ATOM 554 C C . GLY A 1 75 ? -27.624 -31.504 6.445 1.00 50.89 94 GLY A C 1
ATOM 555 O O . GLY A 1 75 ? -27.619 -30.268 6.405 1.00 51.51 94 GLY A O 1
ATOM 556 N N . PHE A 1 76 ? -26.593 -32.218 6.957 1.00 44.74 95 PHE A N 1
ATOM 557 C CA . PHE A 1 76 ? -25.466 -31.586 7.643 1.00 43.28 95 PHE A CA 1
ATOM 558 C C . PHE A 1 76 ? -24.093 -31.921 7.059 1.00 46.42 95 PHE A C 1
ATOM 559 O O . PHE A 1 76 ? -23.851 -33.021 6.551 1.00 44.76 95 PHE A O 1
ATOM 567 N N . ALA A 1 77 ? -23.183 -30.932 7.195 1.00 43.22 96 ALA A N 1
ATOM 568 C CA . ALA A 1 77 ? -21.759 -30.934 6.862 1.00 41.62 96 ALA A CA 1
ATOM 569 C C . ALA A 1 77 ? -20.967 -30.600 8.154 1.00 47.70 96 ALA A C 1
ATOM 570 O O . ALA A 1 77 ? -21.554 -30.063 9.092 1.00 45.52 96 ALA A O 1
ATOM 572 N N . ALA A 1 78 ? -19.648 -30.903 8.210 1.00 48.54 97 ALA A N 1
ATOM 573 C CA . ALA A 1 78 ? -18.818 -30.616 9.409 1.00 48.48 97 ALA A CA 1
ATOM 574 C C . ALA A 1 78 ? -18.561 -29.125 9.586 1.00 54.58 97 ALA A C 1
ATOM 575 O O . ALA A 1 78 ? -18.588 -28.377 8.608 1.00 55.69 97 ALA A O 1
ATOM 577 N N . GLU A 1 79 ? -18.282 -28.698 10.837 1.00 51.20 98 GLU A N 1
ATOM 578 C CA . GLU A 1 79 ? -17.926 -27.318 11.206 1.00 50.13 98 GLU A CA 1
ATOM 579 C C . GLU A 1 79 ? -16.920 -26.786 10.190 1.00 52.02 98 GLU A C 1
ATOM 580 O O . GLU A 1 79 ? -15.960 -27.499 9.847 1.00 50.62 98 GLU A O 1
ATOM 586 N N . GLY A 1 80 ? -17.206 -25.602 9.653 1.00 46.87 99 GLY A N 1
ATOM 587 C CA . GLY A 1 80 ? -16.347 -24.953 8.681 1.00 47.15 99 GLY A CA 1
ATOM 588 C C . GLY A 1 80 ? -16.260 -25.624 7.332 1.00 52.95 99 GLY A C 1
ATOM 589 O O . GLY A 1 80 ? -15.292 -25.394 6.597 1.00 52.31 99 GLY A O 1
ATOM 590 N N . GLN A 1 81 ? -17.274 -26.468 7.013 1.00 50.89 100 GLN A N 1
ATOM 591 C CA . GLN A 1 81 ? -17.460 -27.212 5.750 1.00 50.98 100 GLN A CA 1
ATOM 592 C C . GLN A 1 81 ? -16.242 -28.067 5.416 1.00 54.24 100 GLN A C 1
ATOM 593 O O . GLN A 1 81 ? -15.883 -28.260 4.264 1.00 54.50 100 GLN A O 1
ATOM 599 N N . SER A 1 82 ? -15.612 -28.597 6.452 1.00 50.56 101 SER A N 1
ATOM 600 C CA . SER A 1 82 ? -14.496 -29.518 6.306 1.00 48.67 101 SER A CA 1
ATOM 601 C C . SER A 1 82 ? -15.081 -30.911 6.067 1.00 51.07 101 SER A C 1
ATOM 602 O O . SER A 1 82 ? -16.284 -31.158 6.324 1.00 49.06 101 SER A O 1
ATOM 605 N N . GLN A 1 83 ? -14.240 -31.829 5.572 1.00 45.99 102 GLN A N 1
ATOM 606 C CA . GLN A 1 83 ? -14.677 -33.222 5.452 1.00 44.25 102 GLN A CA 1
ATOM 607 C C . GLN A 1 83 ? -14.776 -33.822 6.869 1.00 50.16 102 GLN A C 1
ATOM 608 O O . GLN A 1 83 ? -14.095 -33.333 7.793 1.00 49.90 102 GLN A O 1
ATOM 614 N N . ASN A 1 84 ? -15.634 -34.855 7.043 1.00 45.11 103 ASN A N 1
ATOM 615 C CA . ASN A 1 84 ? -15.693 -35.641 8.267 1.00 42.67 103 ASN A CA 1
ATOM 616 C C . ASN A 1 84 ? -15.430 -37.098 7.838 1.00 42.76 103 ASN A C 1
ATOM 617 O O . ASN A 1 84 ? -16.316 -37.954 7.914 1.00 41.30 103 ASN A O 1
ATOM 622 N N . ASN A 1 85 ? -14.195 -37.335 7.313 1.00 36.43 104 ASN A N 1
ATOM 623 C CA . ASN A 1 85 ? -13.738 -38.578 6.725 1.00 35.42 104 ASN A CA 1
ATOM 624 C C . ASN A 1 85 ? -12.630 -39.232 7.520 1.00 41.21 104 ASN A C 1
ATOM 625 O O . ASN A 1 85 ? -11.656 -38.572 7.920 1.00 39.49 104 ASN A O 1
ATOM 630 N N . TYR A 1 86 ? -12.790 -40.564 7.693 1.00 37.84 105 TYR A N 1
ATOM 631 C CA . TYR A 1 86 ? -11.925 -41.477 8.428 1.00 38.46 105 TYR A CA 1
ATOM 632 C C . TYR A 1 86 ? -11.325 -42.485 7.503 1.00 41.24 105 TYR A C 1
ATOM 633 O O . TYR A 1 86 ? -11.888 -42.793 6.447 1.00 41.53 105 TYR A O 1
ATOM 642 N N . LEU A 1 87 ? -10.140 -42.934 7.870 1.00 35.37 106 LEU A N 1
ATOM 643 C CA . LEU A 1 87 ? -9.402 -43.966 7.161 1.00 35.15 106 LEU A CA 1
ATOM 644 C C . LEU A 1 87 ? -8.928 -44.971 8.184 1.00 41.74 106 LEU A C 1
ATOM 645 O O . LEU A 1 87 ? -8.143 -44.607 9.067 1.00 42.11 106 LEU A O 1
ATOM 650 N N . ASN A 1 88 ? -9.395 -46.228 8.060 1.00 38.20 107 ASN A N 1
ATOM 651 C CA . ASN A 1 88 ? -9.029 -47.350 8.927 1.00 38.39 107 ASN A CA 1
ATOM 652 C C . ASN A 1 88 ? -9.338 -47.029 10.383 1.00 42.09 107 ASN A C 1
ATOM 653 O O . ASN A 1 88 ? -8.520 -47.338 11.246 1.00 41.58 107 ASN A O 1
ATOM 658 N N . GLY A 1 89 ? -10.508 -46.414 10.633 1.00 38.43 108 GLY A N 1
ATOM 659 C CA . GLY A 1 89 ? -10.968 -46.045 11.973 1.00 36.56 108 GLY A CA 1
ATOM 660 C C . GLY A 1 89 ? -10.264 -44.878 12.642 1.00 40.26 108 GLY A C 1
ATOM 661 O O . GLY A 1 89 ? -10.340 -44.744 13.862 1.00 41.81 108 GLY A O 1
ATOM 662 N N . LEU A 1 90 ? -9.546 -44.040 11.871 1.00 35.99 109 LEU A N 1
ATOM 663 C CA . LEU A 1 90 ? -8.817 -42.853 12.356 1.00 34.71 109 LEU A CA 1
ATOM 664 C C . LEU A 1 90 ? -9.137 -41.674 11.456 1.00 39.22 109 LEU A C 1
ATOM 665 O O . LEU A 1 90 ? -9.145 -41.835 10.236 1.00 40.80 109 LEU A O 1
ATOM 670 N N . LYS A 1 91 ? -9.364 -40.487 12.035 1.00 34.95 110 LYS A N 1
ATOM 671 C CA . LYS A 1 91 ? -9.765 -39.284 11.289 1.00 34.50 110 LYS A CA 1
ATOM 672 C C . LYS A 1 91 ? -8.680 -38.779 10.401 1.00 41.03 110 LYS A C 1
ATOM 673 O O . LYS A 1 91 ? -7.519 -38.731 10.812 1.00 41.11 110 LYS A O 1
ATOM 679 N N . LEU A 1 92 ? -9.047 -38.451 9.148 1.00 40.00 111 LEU A N 1
ATOM 680 C CA . LEU A 1 92 ? -8.170 -37.753 8.205 1.00 39.06 111 LEU A CA 1
ATOM 681 C C . LEU A 1 92 ? -8.412 -36.305 8.563 1.00 43.49 111 LEU A C 1
ATOM 682 O O . LEU A 1 92 ? -9.356 -35.681 8.060 1.00 43.88 111 LEU A O 1
ATOM 687 N N . GLN A 1 93 ? -7.695 -35.825 9.589 1.00 41.03 112 GLN A N 1
ATOM 688 C CA . GLN A 1 93 ? -8.006 -34.509 10.138 1.00 41.09 112 GLN A CA 1
ATOM 689 C C . GLN A 1 93 ? -7.446 -33.348 9.290 1.00 44.18 112 GLN A C 1
ATOM 690 O O . GLN A 1 93 ? -6.232 -33.192 9.093 1.00 44.05 112 GLN A O 1
ATOM 696 N N . GLY A 1 94 ? -8.390 -32.538 8.831 1.00 39.34 113 GLY A N 1
ATOM 697 C CA . GLY A 1 94 ? -8.121 -31.396 7.975 1.00 38.96 113 GLY A CA 1
ATOM 698 C C . GLY A 1 94 ? -8.421 -30.064 8.601 1.00 41.55 113 GLY A C 1
ATOM 699 O O . GLY A 1 94 ? -8.971 -29.972 9.707 1.00 42.38 113 GLY A O 1
ATOM 700 N N . ASN A 1 95 ? -8.035 -29.020 7.898 1.00 36.99 114 ASN A N 1
ATOM 701 C CA . ASN A 1 95 ? -8.237 -27.642 8.334 1.00 35.76 114 ASN A CA 1
ATOM 702 C C . ASN A 1 95 ? -8.103 -26.752 7.132 1.00 38.53 114 ASN A C 1
ATOM 703 O O . ASN A 1 95 ? -7.197 -26.982 6.320 1.00 36.39 114 ASN A O 1
ATOM 708 N N . PHE A 1 96 ? -9.042 -25.786 6.975 1.00 37.01 115 PHE A N 1
ATOM 709 C CA . PHE A 1 96 ? -9.097 -24.809 5.873 1.00 38.94 115 PHE A CA 1
ATOM 710 C C . PHE A 1 96 ? -9.084 -25.591 4.525 1.00 43.33 115 PHE A C 1
ATOM 711 O O . PHE A 1 96 ? -9.818 -26.557 4.422 1.00 42.02 115 PHE A O 1
ATOM 719 N N . TYR A 1 97 ? -8.268 -25.234 3.530 1.00 40.46 116 TYR A N 1
ATOM 720 C CA . TYR A 1 97 ? -8.238 -26.005 2.273 1.00 39.14 116 TYR A CA 1
ATOM 721 C C . TYR A 1 97 ? -7.416 -27.296 2.386 1.00 43.69 116 TYR A C 1
ATOM 722 O O . TYR A 1 97 ? -7.381 -28.081 1.436 1.00 44.07 116 TYR A O 1
ATOM 731 N N . ASN A 1 98 ? -6.710 -27.504 3.518 1.00 40.36 117 ASN A N 1
ATOM 732 C CA . ASN A 1 98 ? -5.818 -28.652 3.683 1.00 40.66 117 ASN A CA 1
ATOM 733 C C . ASN A 1 98 ? -6.643 -29.877 4.220 1.00 46.46 117 ASN A C 1
ATOM 734 O O . ASN A 1 98 ? -6.754 -30.100 5.422 1.00 46.47 117 ASN A O 1
ATOM 739 N N . ASP A 1 99 ? -7.294 -30.588 3.284 1.00 43.23 118 ASP A N 1
ATOM 740 C CA . ASP A 1 99 ? -8.119 -31.794 3.460 1.00 41.66 118 ASP A CA 1
ATOM 741 C C . ASP A 1 99 ? -7.611 -32.865 2.484 1.00 44.05 118 ASP A C 1
ATOM 742 O O . ASP A 1 99 ? -7.347 -32.566 1.326 1.00 43.40 118 ASP A O 1
ATOM 747 N N . ALA A 1 100 ? -7.469 -34.103 2.969 1.00 41.10 119 ALA A N 1
ATOM 748 C CA . ALA A 1 100 ? -6.919 -35.246 2.250 1.00 40.86 119 ALA A CA 1
ATOM 749 C C . ALA A 1 100 ? -7.976 -36.130 1.597 1.00 45.79 119 ALA A C 1
ATOM 750 O O . ALA A 1 100 ? -9.066 -36.283 2.144 1.00 44.32 119 ALA A O 1
ATOM 752 N N . VAL A 1 101 ? -7.631 -36.748 0.440 1.00 43.15 120 VAL A N 1
ATOM 753 C CA . VAL A 1 101 ? -8.515 -37.696 -0.259 1.00 42.75 120 VAL A CA 1
ATOM 754 C C . VAL A 1 101 ? -7.766 -38.983 -0.525 1.00 43.70 120 VAL A C 1
ATOM 755 O O . VAL A 1 101 ? -6.559 -38.951 -0.733 1.00 42.89 120 VAL A O 1
ATOM 759 N N . ILE A 1 102 ? -8.484 -40.120 -0.520 1.00 38.26 121 ILE A N 1
ATOM 760 C CA . ILE A 1 102 ? -7.912 -41.430 -0.826 1.00 36.65 121 ILE A CA 1
ATOM 761 C C . ILE A 1 102 ? -8.590 -41.929 -2.096 1.00 43.53 121 ILE A C 1
ATOM 762 O O . ILE A 1 102 ? -9.824 -41.921 -2.173 1.00 41.57 121 ILE A O 1
ATOM 767 N N . ASP A 1 103 ? -7.785 -42.305 -3.116 1.00 44.57 122 ASP A N 1
ATOM 768 C CA . ASP A 1 103 ? -8.328 -42.831 -4.372 1.00 44.85 122 ASP A CA 1
ATOM 769 C C . ASP A 1 103 ? -9.080 -44.158 -4.141 1.00 48.06 122 ASP A C 1
ATOM 770 O O . ASP A 1 103 ? -8.541 -45.030 -3.451 1.00 47.13 122 ASP A O 1
ATOM 775 N N . PRO A 1 104 ? -10.318 -44.318 -4.686 1.00 45.30 123 PRO A N 1
ATOM 776 C CA . PRO A 1 104 ? -11.054 -45.592 -4.523 1.00 45.22 123 PRO A CA 1
ATOM 777 C C . PRO A 1 104 ? -10.285 -46.845 -4.975 1.00 47.97 123 PRO A C 1
ATOM 778 O O . PRO A 1 104 ? -10.546 -47.899 -4.435 1.00 49.19 123 PRO A O 1
ATOM 782 N N . TYR A 1 105 ? -9.309 -46.742 -5.899 1.00 45.08 124 TYR A N 1
ATOM 783 C CA . TYR A 1 105 ? -8.486 -47.891 -6.309 1.00 45.54 124 TYR A CA 1
ATOM 784 C C . TYR A 1 105 ? -7.648 -48.417 -5.152 1.00 49.31 124 TYR A C 1
ATOM 785 O O . TYR A 1 105 ? -7.218 -49.569 -5.183 1.00 49.97 124 TYR A O 1
ATOM 794 N N . MET A 1 106 ? -7.427 -47.599 -4.123 1.00 45.17 125 MET A N 1
ATOM 795 C CA . MET A 1 106 ? -6.608 -48.031 -2.991 1.00 43.72 125 MET A CA 1
ATOM 796 C C . MET A 1 106 ? -7.443 -48.544 -1.833 1.00 44.86 125 MET A C 1
ATOM 797 O O . MET A 1 106 ? -6.865 -48.920 -0.807 1.00 44.62 125 MET A O 1
ATOM 802 N N . LEU A 1 107 ? -8.786 -48.606 -1.995 1.00 39.28 126 LEU A N 1
ATOM 803 C CA . LEU A 1 107 ? -9.652 -49.022 -0.893 1.00 39.12 126 LEU A CA 1
ATOM 804 C C . LEU A 1 107 ? -10.222 -50.447 -0.978 1.00 45.05 126 LEU A C 1
ATOM 805 O O . LEU A 1 107 ? -10.531 -50.927 -2.067 1.00 45.70 126 LEU A O 1
ATOM 810 N N . GLU A 1 108 ? -10.371 -51.086 0.214 1.00 41.47 127 GLU A N 1
ATOM 811 C CA A GLU A 1 108 ? -10.978 -52.403 0.403 0.50 41.27 127 GLU A CA 1
ATOM 812 C CA B GLU A 1 108 ? -10.989 -52.402 0.374 0.50 41.02 127 GLU A CA 1
ATOM 813 C C . GLU A 1 108 ? -12.495 -52.200 0.548 1.00 46.06 127 GLU A C 1
ATOM 814 O O . GLU A 1 108 ? -13.280 -52.975 0.013 1.00 45.58 127 GLU A O 1
ATOM 825 N N . ARG A 1 109 ? -12.905 -51.125 1.262 1.00 43.20 128 ARG A N 1
ATOM 826 C CA . ARG A 1 109 ? -14.318 -50.780 1.427 1.00 44.22 128 ARG A CA 1
ATOM 827 C C . ARG A 1 109 ? -14.492 -49.359 1.961 1.00 49.75 128 ARG A C 1
ATOM 828 O O . ARG A 1 109 ? -13.524 -48.672 2.321 1.00 49.45 128 ARG A O 1
ATOM 836 N N . ALA A 1 110 ? -15.740 -48.912 1.945 1.00 47.68 129 ALA A N 1
ATOM 837 C CA . ALA A 1 110 ? -16.172 -47.650 2.530 1.00 48.09 129 ALA A CA 1
ATOM 838 C C . ALA A 1 110 ? -17.461 -47.934 3.283 1.00 53.73 129 ALA A C 1
ATOM 839 O O . ALA A 1 110 ? -18.334 -48.663 2.767 1.00 53.31 129 ALA A O 1
ATOM 841 N N . GLU A 1 111 ? -17.525 -47.462 4.547 1.00 48.21 130 GLU A N 1
ATOM 842 C CA . GLU A 1 111 ? -18.702 -47.612 5.400 1.00 47.13 130 GLU A CA 1
ATOM 843 C C . GLU A 1 111 ? -19.146 -46.220 5.803 1.00 51.25 130 GLU A C 1
ATOM 844 O O . GLU A 1 111 ? -18.295 -45.404 6.167 1.00 51.27 130 GLU A O 1
ATOM 850 N N . ILE A 1 112 ? -20.455 -45.932 5.713 1.00 45.81 131 ILE A N 1
ATOM 851 C CA . ILE A 1 112 ? -20.979 -44.617 6.068 1.00 44.78 131 ILE A CA 1
ATOM 852 C C . ILE A 1 112 ? -21.937 -44.775 7.245 1.00 48.76 131 ILE A C 1
ATOM 853 O O . ILE A 1 112 ? -22.799 -45.652 7.263 1.00 45.63 131 ILE A O 1
ATOM 858 N N . MET A 1 113 ? -21.712 -43.941 8.249 1.00 47.49 132 MET A N 1
ATOM 859 C CA . MET A 1 113 ? -22.472 -43.863 9.480 1.00 48.61 132 MET A CA 1
ATOM 860 C C . MET A 1 113 ? -23.337 -42.608 9.433 1.00 47.59 132 MET A C 1
ATOM 861 O O . MET A 1 113 ? -22.828 -41.521 9.169 1.00 43.61 132 MET A O 1
ATOM 866 N N . ARG A 1 114 ? -24.650 -42.781 9.588 1.00 43.88 133 ARG A N 1
ATOM 867 C CA . ARG A 1 114 ? -25.592 -41.669 9.561 1.00 43.03 133 ARG A CA 1
ATOM 868 C C . ARG A 1 114 ? -26.039 -41.327 10.961 1.00 45.84 133 ARG A C 1
ATOM 869 O O . ARG A 1 114 ? -26.443 -42.213 11.734 1.00 42.94 133 ARG A O 1
ATOM 877 N N . GLY A 1 115 ? -25.954 -40.039 11.268 1.00 42.43 134 GLY A N 1
ATOM 878 C CA . GLY A 1 115 ? -26.336 -39.518 12.568 1.00 41.82 134 GLY A CA 1
ATOM 879 C C . GLY A 1 115 ? -25.150 -39.376 13.493 1.00 45.15 134 GLY A C 1
ATOM 880 O O . GLY A 1 115 ? -24.016 -39.688 13.107 1.00 42.44 134 GLY A O 1
ATOM 881 N N . PRO A 1 116 ? -25.417 -38.921 14.738 1.00 42.04 135 PRO A N 1
ATOM 882 C CA . PRO A 1 116 ? -24.335 -38.684 15.702 1.00 41.65 135 PRO A CA 1
ATOM 883 C C . PRO A 1 116 ? -23.617 -39.960 16.136 1.00 47.50 135 PRO A C 1
ATOM 884 O O . PRO A 1 116 ? -24.265 -40.967 16.419 1.00 46.81 135 PRO A O 1
ATOM 888 N N . VAL A 1 117 ? -22.262 -39.926 16.123 1.00 46.11 136 VAL A N 1
ATOM 889 C CA . VAL A 1 117 ? -21.404 -41.059 16.517 1.00 46.88 136 VAL A CA 1
ATOM 890 C C . VAL A 1 117 ? -20.218 -40.579 17.361 1.00 47.90 136 VAL A C 1
ATOM 891 O O . VAL A 1 117 ? -19.136 -41.173 17.313 1.00 49.04 136 VAL A O 1
ATOM 895 N N . SER A 1 118 ? -20.417 -39.519 18.130 1.00 42.27 137 SER A N 1
ATOM 896 C CA . SER A 1 118 ? -19.400 -38.974 19.031 1.00 41.30 137 SER A CA 1
ATOM 897 C C . SER A 1 118 ? -19.054 -39.970 20.133 1.00 44.26 137 SER A C 1
ATOM 898 O O . SER A 1 118 ? -17.908 -40.018 20.586 1.00 42.19 137 SER A O 1
ATOM 901 N N . VAL A 1 119 ? -20.061 -40.773 20.544 1.00 41.71 138 VAL A N 1
ATOM 902 C CA . VAL A 1 119 ? -19.959 -41.833 21.557 1.00 41.74 138 VAL A CA 1
ATOM 903 C C . VAL A 1 119 ? -18.739 -42.756 21.301 1.00 42.44 138 VAL A C 1
ATOM 904 O O . VAL A 1 119 ? -18.218 -43.338 22.249 1.00 41.51 138 VAL A O 1
ATOM 908 N N . LEU A 1 120 ? -18.269 -42.863 20.036 1.00 38.58 139 LEU A N 1
ATOM 909 C CA . LEU A 1 120 ? -17.119 -43.705 19.752 1.00 37.03 139 LEU A CA 1
ATOM 910 C C . LEU A 1 120 ? -15.943 -42.948 19.139 1.00 39.08 139 LEU A C 1
ATOM 911 O O . LEU A 1 120 ? -14.792 -43.435 19.207 1.00 36.71 139 LEU A O 1
ATOM 916 N N . TYR A 1 121 ? -16.222 -41.758 18.552 1.00 34.70 140 TYR A N 1
ATOM 917 C CA . TYR A 1 121 ? -15.248 -41.033 17.737 1.00 34.15 140 TYR A CA 1
ATOM 918 C C . TYR A 1 121 ? -14.874 -39.639 18.180 1.00 40.01 140 TYR A C 1
ATOM 919 O O . TYR A 1 121 ? -13.954 -39.075 17.589 1.00 41.70 140 TYR A O 1
ATOM 928 N N . GLY A 1 122 ? -15.546 -39.107 19.192 1.00 36.59 141 GLY A N 1
ATOM 929 C CA . GLY A 1 122 ? -15.303 -37.764 19.697 1.00 36.41 141 GLY A CA 1
ATOM 930 C C . GLY A 1 122 ? -16.026 -36.721 18.877 1.00 41.26 141 GLY A C 1
ATOM 931 O O . GLY A 1 122 ? -17.108 -36.997 18.352 1.00 39.03 141 GLY A O 1
ATOM 932 N N . LYS A 1 123 ? -15.447 -35.504 18.783 1.00 38.12 142 LYS A N 1
ATOM 933 C CA . LYS A 1 123 ? -16.024 -34.402 17.997 1.00 36.58 142 LYS A CA 1
ATOM 934 C C . LYS A 1 123 ? -16.279 -34.925 16.580 1.00 42.17 142 LYS A C 1
ATOM 935 O O . LYS A 1 123 ? -15.399 -35.586 15.979 1.00 39.28 142 LYS A O 1
ATOM 941 N N . SER A 1 124 ? -17.535 -34.747 16.127 1.00 38.42 143 SER A N 1
ATOM 942 C CA . SER A 1 124 ? -18.019 -35.236 14.855 1.00 39.08 143 SER A CA 1
ATOM 943 C C . SER A 1 124 ? -19.294 -34.459 14.442 1.00 46.08 143 SER A C 1
ATOM 944 O O . SER A 1 124 ? -19.997 -33.932 15.305 1.00 47.05 143 SER A O 1
ATOM 947 N N . SER A 1 125 ? -19.575 -34.377 13.119 1.00 41.16 144 SER A N 1
ATOM 948 C CA . SER A 1 125 ? -20.742 -33.694 12.559 1.00 39.93 144 SER A CA 1
ATOM 949 C C . SER A 1 125 ? -22.038 -34.369 13.050 1.00 40.53 144 SER A C 1
ATOM 950 O O . SER A 1 125 ? -22.021 -35.578 13.240 1.00 38.67 144 SER A O 1
ATOM 953 N N . PRO A 1 126 ? -23.188 -33.679 13.238 1.00 38.32 145 PRO A N 1
ATOM 954 C CA . PRO A 1 126 ? -24.396 -34.418 13.659 1.00 38.00 145 PRO A CA 1
ATOM 955 C C . PRO A 1 126 ? -24.922 -35.298 12.544 1.00 42.58 145 PRO A C 1
ATOM 956 O O . PRO A 1 126 ? -25.602 -36.271 12.818 1.00 43.91 145 PRO A O 1
ATOM 960 N N . GLY A 1 127 ? -24.562 -34.964 11.311 1.00 40.55 146 GLY A N 1
ATOM 961 C CA . GLY A 1 127 ? -25.011 -35.651 10.106 1.00 40.93 146 GLY A CA 1
ATOM 962 C C . GLY A 1 127 ? -24.522 -37.075 9.974 1.00 46.27 146 GLY A C 1
ATOM 963 O O . GLY A 1 127 ? -25.287 -37.981 9.594 1.00 43.70 146 GLY A O 1
ATOM 964 N N . GLY A 1 128 ? -23.244 -37.259 10.293 1.00 42.21 147 GLY A N 1
ATOM 965 C CA . GLY A 1 128 ? -22.633 -38.567 10.206 1.00 41.14 147 GLY A CA 1
ATOM 966 C C . GLY A 1 128 ? -21.148 -38.538 9.975 1.00 44.01 147 GLY A C 1
ATOM 967 O O . GLY A 1 128 ? -20.478 -37.518 10.177 1.00 43.56 147 GLY A O 1
ATOM 968 N N . LEU A 1 129 ? -20.656 -39.656 9.483 1.00 40.47 148 LEU A N 1
ATOM 969 C CA . LEU A 1 129 ? -19.244 -39.974 9.332 1.00 41.17 148 LEU A CA 1
ATOM 970 C C . LEU A 1 129 ? -19.027 -40.953 8.166 1.00 46.54 148 LEU A C 1
ATOM 971 O O . LEU A 1 129 ? -19.865 -41.828 7.936 1.00 47.06 148 LEU A O 1
ATOM 976 N N . LEU A 1 130 ? -17.894 -40.819 7.455 1.00 40.85 149 LEU A N 1
ATOM 977 C CA . LEU A 1 130 ? -17.462 -41.754 6.435 1.00 38.65 149 LEU A CA 1
ATOM 978 C C . LEU A 1 130 ? -16.192 -42.385 6.922 1.00 42.01 149 LEU A C 1
ATOM 979 O O . LEU A 1 130 ? -15.273 -41.654 7.293 1.00 38.27 149 LEU A O 1
ATOM 984 N N . ASN A 1 131 ? -16.108 -43.736 6.877 1.00 40.95 150 ASN A N 1
ATOM 985 C CA . ASN A 1 131 ? -14.891 -44.465 7.225 1.00 40.92 150 ASN A CA 1
ATOM 986 C C . ASN A 1 131 ? -14.461 -45.344 6.038 1.00 44.28 150 ASN A C 1
ATOM 987 O O . ASN A 1 131 ? -15.236 -46.181 5.579 1.00 45.59 150 ASN A O 1
ATOM 992 N N . MET A 1 132 ? -13.241 -45.111 5.519 1.00 38.32 151 MET A N 1
ATOM 993 C CA . MET A 1 132 ? -12.677 -45.876 4.410 1.00 37.40 151 MET A CA 1
ATOM 994 C C . MET A 1 132 ? -11.717 -46.929 4.945 1.00 41.61 151 MET A C 1
ATOM 995 O O . MET A 1 132 ? -11.110 -46.703 5.990 1.00 40.57 151 MET A O 1
ATOM 1000 N N . VAL A 1 133 ? -11.542 -48.060 4.215 1.00 38.66 152 VAL A N 1
ATOM 1001 C CA . VAL A 1 133 ? -10.655 -49.158 4.638 1.00 38.16 152 VAL A CA 1
ATOM 1002 C C . VAL A 1 133 ? -9.621 -49.401 3.549 1.00 42.50 152 VAL A C 1
ATOM 1003 O O . VAL A 1 133 ? -9.981 -49.657 2.414 1.00 42.79 152 VAL A O 1
ATOM 1007 N N . SER A 1 134 ? -8.341 -49.280 3.887 1.00 40.27 153 SER A N 1
ATOM 1008 C CA . SER A 1 134 ? -7.238 -49.500 2.946 1.00 39.64 153 SER A CA 1
ATOM 1009 C C . SER A 1 134 ? -7.123 -50.969 2.542 1.00 44.74 153 SER A C 1
ATOM 1010 O O . SER A 1 134 ? -7.297 -51.870 3.376 1.00 43.29 153 SER A O 1
ATOM 1013 N N . LYS A 1 135 ? -6.751 -51.190 1.272 1.00 43.29 154 LYS A N 1
ATOM 1014 C CA . LYS A 1 135 ? -6.437 -52.498 0.719 1.00 42.80 154 LYS A CA 1
ATOM 1015 C C . LYS A 1 135 ? -5.331 -53.088 1.576 1.00 46.33 154 LYS A C 1
ATOM 1016 O O . LYS A 1 135 ? -4.389 -52.373 1.934 1.00 43.60 154 LYS A O 1
ATOM 1022 N N . ARG A 1 136 ? -5.534 -54.347 2.016 1.00 43.63 155 ARG A N 1
ATOM 1023 C CA . ARG A 1 136 ? -4.647 -55.115 2.885 1.00 42.91 155 ARG A CA 1
ATOM 1024 C C . ARG A 1 136 ? -3.942 -56.231 2.130 1.00 48.62 155 ARG A C 1
ATOM 1025 O O . ARG A 1 136 ? -4.554 -56.811 1.227 1.00 47.41 155 ARG A O 1
ATOM 1033 N N . PRO A 1 137 ? -2.695 -56.614 2.523 1.00 47.40 156 PRO A N 1
ATOM 1034 C CA . PRO A 1 137 ? -2.051 -57.774 1.894 1.00 47.92 156 PRO A CA 1
ATOM 1035 C C . PRO A 1 137 ? -2.978 -58.991 1.878 1.00 55.68 156 PRO A C 1
ATOM 1036 O O . PRO A 1 137 ? -3.629 -59.296 2.884 1.00 55.21 156 PRO A O 1
ATOM 1040 N N . THR A 1 138 ? -3.111 -59.618 0.698 1.00 56.14 157 THR A N 1
ATOM 1041 C CA . THR A 1 138 ? -3.972 -60.790 0.495 1.00 58.09 157 THR A CA 1
ATOM 1042 C C . THR A 1 138 ? -3.260 -62.110 0.805 1.00 68.47 157 THR A C 1
ATOM 1043 O O . THR A 1 138 ? -2.014 -62.194 0.806 1.00 67.73 157 THR A O 1
ATOM 1047 N N . THR A 1 139 ? -4.097 -63.148 1.031 1.00 69.38 158 THR A N 1
ATOM 1048 C CA . THR A 1 139 ? -3.738 -64.550 1.271 1.00 71.25 158 THR A CA 1
ATOM 1049 C C . THR A 1 139 ? -3.147 -65.105 -0.042 1.00 75.77 158 THR A C 1
ATOM 1050 O O . THR A 1 139 ? -1.927 -65.322 -0.148 1.00 75.30 158 THR A O 1
ATOM 1054 N N . GLU A 1 140 ? -4.018 -65.233 -1.063 1.00 72.55 159 GLU A N 1
ATOM 1055 C CA . GLU A 1 140 ? -3.669 -65.670 -2.413 1.00 72.51 159 GLU A CA 1
ATOM 1056 C C . GLU A 1 140 ? -2.901 -64.555 -3.152 1.00 74.32 159 GLU A C 1
ATOM 1057 O O . GLU A 1 140 ? -3.216 -63.380 -2.946 1.00 73.76 159 GLU A O 1
ATOM 1063 N N . PRO A 1 141 ? -1.913 -64.883 -4.018 1.00 69.48 160 PRO A N 1
ATOM 1064 C CA . PRO A 1 141 ? -1.181 -63.819 -4.727 1.00 68.28 160 PRO A CA 1
ATOM 1065 C C . PRO A 1 141 ? -2.055 -63.079 -5.736 1.00 68.91 160 PRO A C 1
ATOM 1066 O O . PRO A 1 141 ? -3.004 -63.644 -6.277 1.00 69.18 160 PRO A O 1
ATOM 1070 N N . LEU A 1 142 ? -1.757 -61.790 -5.932 1.00 61.92 161 LEU A N 1
ATOM 1071 C CA . LEU A 1 142 ? -2.447 -60.883 -6.834 1.00 59.88 161 LEU A CA 1
ATOM 1072 C C . LEU A 1 142 ? -1.416 -60.155 -7.649 1.00 62.55 161 LEU A C 1
ATOM 1073 O O . LEU A 1 142 ? -0.409 -59.696 -7.105 1.00 62.33 161 LEU A O 1
ATOM 1078 N N . LYS A 1 143 ? -1.636 -60.106 -8.963 1.00 58.53 162 LYS A N 1
ATOM 1079 C CA . LYS A 1 143 ? -0.755 -59.463 -9.925 1.00 57.92 162 LYS A CA 1
ATOM 1080 C C . LYS A 1 143 ? -1.634 -58.754 -10.948 1.00 61.43 162 LYS A C 1
ATOM 1081 O O . LYS A 1 143 ? -1.795 -59.228 -12.083 1.00 62.92 162 LYS A O 1
ATOM 1087 N N . GLU A 1 144 ? -2.242 -57.627 -10.517 1.00 53.93 163 GLU A N 1
ATOM 1088 C CA . GLU A 1 144 ? -3.126 -56.829 -11.352 1.00 52.41 163 GLU A CA 1
ATOM 1089 C C . GLU A 1 144 ? -2.411 -55.608 -11.932 1.00 57.01 163 GLU A C 1
ATOM 1090 O O . GLU A 1 144 ? -1.627 -54.965 -11.250 1.00 57.02 163 GLU A O 1
ATOM 1096 N N . VAL A 1 145 ? -2.688 -55.312 -13.201 1.00 53.42 164 VAL A N 1
ATOM 1097 C CA . VAL A 1 145 ? -2.229 -54.145 -13.957 1.00 53.40 164 VAL A CA 1
ATOM 1098 C C . VAL A 1 145 ? -3.484 -53.669 -14.721 1.00 55.88 164 VAL A C 1
ATOM 1099 O O . VAL A 1 145 ? -4.212 -54.493 -15.269 1.00 56.81 164 VAL A O 1
ATOM 1103 N N . GLN A 1 146 ? -3.814 -52.377 -14.626 1.00 51.10 165 GLN A N 1
ATOM 1104 C CA . GLN A 1 146 ? -5.035 -51.793 -15.194 1.00 49.99 165 GLN A CA 1
ATOM 1105 C C . GLN A 1 146 ? -4.721 -50.558 -16.060 1.00 54.82 165 GLN A C 1
ATOM 1106 O O . GLN A 1 146 ? -3.777 -49.833 -15.754 1.00 54.83 165 GL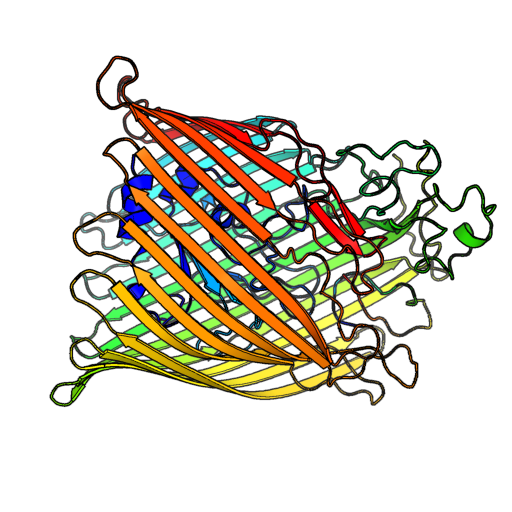N A O 1
ATOM 1112 N N . PHE A 1 147 ? -5.523 -50.321 -17.126 1.00 51.94 166 PHE A N 1
ATOM 1113 C CA . PHE A 1 147 ? -5.369 -49.175 -18.033 1.00 52.24 166 PHE A CA 1
ATOM 1114 C C . PHE A 1 147 ? -6.714 -48.576 -18.350 1.00 57.77 166 PHE A C 1
ATOM 1115 O O . PHE A 1 147 ? -7.690 -49.299 -18.570 1.00 59.11 166 PHE A O 1
ATOM 1123 N N . LYS A 1 148 ? -6.780 -47.247 -18.324 1.00 54.30 167 LYS A N 1
ATOM 1124 C CA . LYS A 1 148 ? -8.000 -46.501 -18.607 1.00 54.20 167 LYS A CA 1
ATOM 1125 C C . LYS A 1 148 ? -7.712 -45.442 -19.648 1.00 56.13 167 LYS A C 1
ATOM 1126 O O . LYS A 1 148 ? -6.570 -44.966 -19.766 1.00 55.11 167 LYS A O 1
ATOM 1132 N N . ALA A 1 149 ? -8.743 -45.110 -20.435 1.00 50.76 168 ALA A N 1
ATOM 1133 C CA . ALA A 1 149 ? -8.727 -44.060 -21.447 1.00 49.57 168 ALA A CA 1
ATOM 1134 C C . ALA A 1 149 ? -10.164 -43.668 -21.698 1.00 53.10 168 ALA A C 1
ATOM 1135 O O . ALA A 1 149 ? -11.008 -44.544 -21.902 1.00 52.95 168 ALA A O 1
ATOM 1137 N N . GLY A 1 150 ? -10.472 -42.385 -21.557 1.00 49.62 169 GLY A N 1
ATOM 1138 C CA . GLY A 1 150 ? -11.840 -41.920 -21.762 1.00 49.03 169 GLY A CA 1
ATOM 1139 C C . GLY A 1 150 ? -11.922 -40.517 -22.314 1.00 54.65 169 GLY A C 1
ATOM 1140 O O . GLY A 1 150 ? -10.920 -39.978 -22.816 1.00 52.90 169 GLY A O 1
ATOM 1141 N N . THR A 1 151 ? -13.130 -39.915 -22.189 1.00 53.45 170 THR A N 1
ATOM 1142 C CA . THR A 1 151 ? -13.483 -38.531 -22.550 1.00 54.36 170 THR A CA 1
ATOM 1143 C C . THR A 1 151 ? -12.536 -37.527 -21.826 1.00 58.79 170 THR A C 1
ATOM 1144 O O . THR A 1 151 ? -11.804 -37.922 -20.894 1.00 58.75 170 THR A O 1
ATOM 1148 N N . ASP A 1 152 ? -12.533 -36.245 -22.282 1.00 54.75 171 ASP A N 1
ATOM 1149 C CA . ASP A 1 152 ? -11.732 -35.119 -21.775 1.00 54.60 171 ASP A CA 1
ATOM 1150 C C . ASP A 1 152 ? -10.257 -35.527 -21.535 1.00 57.86 171 ASP A C 1
ATOM 1151 O O . ASP A 1 152 ? -9.694 -35.188 -20.501 1.00 57.92 171 ASP A O 1
ATOM 1156 N N . SER A 1 153 ? -9.648 -36.252 -22.499 1.00 53.17 172 SER A N 1
ATOM 1157 C CA . SER A 1 153 ? -8.261 -36.741 -22.474 1.00 53.31 172 SER A CA 1
ATOM 1158 C C . SER A 1 153 ? -7.925 -37.533 -21.183 1.00 57.09 172 SER A C 1
ATOM 1159 O O . SER A 1 153 ? -6.794 -37.442 -20.695 1.00 56.93 172 SER A O 1
ATOM 1162 N N . LEU A 1 154 ? -8.884 -38.354 -20.667 1.00 53.35 173 LEU A N 1
ATOM 1163 C CA . LEU A 1 154 ? -8.620 -39.174 -19.482 1.00 52.47 173 LEU A CA 1
ATOM 1164 C C . LEU A 1 154 ? -7.651 -40.298 -19.823 1.00 56.50 173 LEU A C 1
ATOM 1165 O O . LEU A 1 154 ? -7.834 -40.973 -20.830 1.00 55.65 173 LEU A O 1
ATOM 1170 N N . PHE A 1 155 ? -6.615 -40.481 -18.975 1.00 55.14 174 PHE A N 1
ATOM 1171 C CA . PHE A 1 155 ? -5.595 -41.543 -19.071 1.00 55.61 174 PHE A CA 1
ATOM 1172 C C . PHE A 1 155 ? -5.166 -42.019 -17.688 1.00 56.78 174 PHE A C 1
ATOM 1173 O O . PHE A 1 155 ? -4.763 -41.209 -16.850 1.00 55.59 174 PHE A O 1
ATOM 1181 N N . GLN A 1 156 ? -5.227 -43.334 -17.458 1.00 51.31 175 GLN A N 1
ATOM 1182 C CA . GLN A 1 156 ? -4.823 -43.907 -16.178 1.00 49.88 175 GLN A CA 1
ATOM 1183 C C . GLN A 1 156 ? -4.129 -45.238 -16.365 1.00 53.74 175 GLN A C 1
ATOM 1184 O O . GLN A 1 156 ? -4.541 -46.033 -17.197 1.00 52.66 175 GLN A O 1
ATOM 1190 N N . THR A 1 157 ? -3.049 -45.450 -15.610 1.00 52.08 176 THR A N 1
ATOM 1191 C CA . THR A 1 157 ? -2.328 -46.706 -15.521 1.00 53.11 176 THR A CA 1
ATOM 1192 C C . THR A 1 157 ? -2.255 -47.064 -14.027 1.00 58.35 176 THR A C 1
ATOM 1193 O O . THR A 1 157 ? -1.762 -46.269 -13.229 1.00 58.31 176 THR A O 1
ATOM 1197 N N . GLY A 1 158 ? -2.777 -48.221 -13.654 1.00 54.81 177 GLY A N 1
ATOM 1198 C CA . GLY A 1 158 ? -2.747 -48.663 -12.268 1.00 54.25 177 GLY A CA 1
ATOM 1199 C C . GLY A 1 158 ? -2.168 -50.051 -12.122 1.00 59.26 177 GLY A C 1
ATOM 1200 O O . GLY A 1 158 ? -2.161 -50.827 -13.082 1.00 60.84 177 GLY A O 1
ATOM 1201 N N . PHE A 1 159 ? -1.685 -50.379 -10.924 1.00 53.93 178 PHE A N 1
ATOM 1202 C CA . PHE A 1 159 ? -1.162 -51.708 -10.627 1.00 52.66 178 PHE A CA 1
ATOM 1203 C C . PHE A 1 159 ? -1.485 -52.060 -9.183 1.00 56.12 178 PHE A C 1
ATOM 1204 O O . PHE A 1 159 ? -1.552 -51.161 -8.348 1.00 56.71 178 PHE A O 1
ATOM 1212 N N . ASP A 1 160 ? -1.720 -53.353 -8.898 1.00 51.41 179 ASP A N 1
ATOM 1213 C CA . ASP A 1 160 ? -2.075 -53.835 -7.572 1.00 50.84 179 ASP A CA 1
ATOM 1214 C C . ASP A 1 160 ? -1.444 -55.217 -7.363 1.00 57.08 179 ASP A C 1
ATOM 1215 O O . ASP A 1 160 ? -1.925 -56.201 -7.918 1.00 58.19 179 ASP A O 1
ATOM 1220 N N . PHE A 1 161 ? -0.352 -55.274 -6.573 1.00 53.89 180 PHE A N 1
ATOM 1221 C CA . PHE A 1 161 ? 0.447 -56.477 -6.347 1.00 54.33 180 PHE A CA 1
ATOM 1222 C C . PHE A 1 161 ? 0.475 -56.892 -4.870 1.00 56.37 180 PHE A C 1
ATOM 1223 O O . PHE A 1 161 ? 0.696 -56.058 -4.002 1.00 56.52 180 PHE A O 1
ATOM 1231 N N . SER A 1 162 ? 0.251 -58.184 -4.591 1.00 52.36 181 SER A N 1
ATOM 1232 C CA . SER A 1 162 ? 0.242 -58.725 -3.231 1.00 52.35 181 SER A CA 1
ATOM 1233 C C . SER A 1 162 ? 0.691 -60.191 -3.203 1.00 60.05 181 SER A C 1
ATOM 1234 O O . SER A 1 162 ? 0.415 -60.934 -4.147 1.00 59.83 181 SER A O 1
ATOM 1237 N N . ASP A 1 163 ? 1.396 -60.603 -2.124 1.00 58.99 182 ASP A N 1
ATOM 1238 C CA . ASP A 1 163 ? 1.909 -61.975 -1.965 1.00 59.76 182 ASP A CA 1
ATOM 1239 C C . ASP A 1 163 ? 2.548 -62.196 -0.592 1.00 63.12 182 ASP A C 1
ATOM 1240 O O . ASP A 1 163 ? 2.893 -61.228 0.083 1.00 61.36 182 ASP A O 1
ATOM 1245 N N . SER A 1 164 ? 2.799 -63.474 -0.228 1.00 60.50 183 SER A N 1
ATOM 1246 C CA . SER A 1 164 ? 3.558 -63.835 0.979 1.00 60.06 183 SER A CA 1
ATOM 1247 C C . SER A 1 164 ? 5.028 -63.762 0.642 1.00 65.02 183 SER A C 1
ATOM 1248 O O . SER A 1 164 ? 5.370 -63.930 -0.523 1.00 63.72 183 SER A O 1
ATOM 1251 N N . LEU A 1 165 ? 5.900 -63.531 1.627 1.00 65.08 184 LEU A N 1
ATOM 1252 C CA . LEU A 1 165 ? 7.356 -63.538 1.416 1.00 66.93 184 LEU A CA 1
ATOM 1253 C C . LEU A 1 165 ? 7.933 -64.903 1.817 1.00 74.60 184 LEU A C 1
ATOM 1254 O O . LEU A 1 165 ? 8.882 -65.389 1.201 1.00 75.53 184 LEU A O 1
ATOM 1259 N N . ASP A 1 166 ? 7.340 -65.508 2.855 1.00 72.31 185 ASP A N 1
ATOM 1260 C CA . ASP A 1 166 ? 7.651 -66.828 3.391 1.00 72.13 185 ASP A CA 1
ATOM 1261 C C . ASP A 1 166 ? 6.591 -67.826 2.886 1.00 78.04 185 ASP A C 1
ATOM 1262 O O . ASP A 1 166 ? 5.583 -67.409 2.306 1.00 77.61 185 ASP A O 1
ATOM 1267 N N . ASP A 1 167 ? 6.805 -69.132 3.117 1.00 75.97 186 ASP A N 1
ATOM 1268 C CA . ASP A 1 167 ? 5.883 -70.182 2.668 1.00 75.88 186 ASP A CA 1
ATOM 1269 C C . ASP A 1 167 ? 4.661 -70.320 3.576 1.00 78.39 186 ASP A C 1
ATOM 1270 O O . ASP A 1 167 ? 3.597 -70.701 3.087 1.00 78.30 186 ASP A O 1
ATOM 1275 N N . ASP A 1 168 ? 4.795 -70.008 4.886 1.00 72.94 187 ASP A N 1
ATOM 1276 C CA . ASP A 1 168 ? 3.672 -70.118 5.822 1.00 71.55 187 ASP A CA 1
ATOM 1277 C C . ASP A 1 168 ? 2.727 -68.905 5.760 1.00 71.38 187 ASP A C 1
ATOM 1278 O O . ASP A 1 168 ? 1.648 -68.945 6.354 1.00 70.96 187 ASP A O 1
ATOM 1283 N N . GLY A 1 169 ? 3.132 -67.870 5.016 1.00 65.05 188 GLY A N 1
ATOM 1284 C CA . GLY A 1 169 ? 2.374 -66.636 4.815 1.00 63.06 188 GLY A CA 1
ATOM 1285 C C . GLY A 1 169 ? 2.308 -65.751 6.038 1.00 62.61 188 GLY A C 1
ATOM 1286 O O . GLY A 1 169 ? 1.350 -64.988 6.201 1.00 61.24 188 GLY A O 1
ATOM 1287 N N . VAL A 1 170 ? 3.311 -65.870 6.925 1.00 56.89 189 VAL A N 1
ATOM 1288 C CA . VAL A 1 170 ? 3.353 -65.081 8.146 1.00 56.19 189 VAL A CA 1
ATOM 1289 C C . VAL A 1 170 ? 3.816 -63.628 7.801 1.00 57.96 189 VAL A C 1
ATOM 1290 O O . VAL A 1 170 ? 3.479 -62.715 8.539 1.00 56.71 189 VAL A O 1
ATOM 1294 N N . TYR A 1 171 ? 4.521 -63.428 6.666 1.00 53.81 190 TYR A N 1
ATOM 1295 C CA . TYR A 1 171 ? 4.954 -62.115 6.172 1.00 54.35 190 TYR A CA 1
ATOM 1296 C C . TYR A 1 171 ? 4.358 -61.901 4.796 1.00 56.97 190 TYR A C 1
ATOM 1297 O O . TYR A 1 171 ? 4.642 -62.682 3.890 1.00 57.08 190 TYR A O 1
ATOM 1306 N N . SER A 1 172 ? 3.493 -60.893 4.640 1.00 50.80 191 SER A N 1
ATOM 1307 C CA . SER A 1 172 ? 2.901 -60.605 3.341 1.00 49.23 191 SER A CA 1
ATOM 1308 C C . SER A 1 172 ? 2.968 -59.108 3.079 1.00 52.01 191 SER A C 1
ATOM 1309 O O . SER A 1 172 ? 3.162 -58.325 4.014 1.00 51.87 191 SER A O 1
ATOM 1312 N N . TYR A 1 173 ? 2.879 -58.719 1.808 1.00 47.19 192 TYR A N 1
ATOM 1313 C CA . TYR A 1 173 ? 2.964 -57.331 1.394 1.00 47.17 192 TYR A CA 1
ATOM 1314 C C . TYR A 1 173 ? 1.891 -57.017 0.376 1.00 48.88 192 TYR A C 1
ATOM 1315 O O . TYR A 1 173 ? 1.367 -57.922 -0.254 1.00 48.18 192 TYR A O 1
ATOM 1324 N N . ARG A 1 174 ? 1.640 -55.727 0.150 1.00 44.03 193 ARG A N 1
ATOM 1325 C CA . ARG A 1 174 ? 0.760 -55.216 -0.900 1.00 42.44 193 ARG A CA 1
ATOM 1326 C C . ARG A 1 174 ? 1.337 -53.907 -1.402 1.00 46.77 193 ARG A C 1
ATOM 1327 O O . ARG A 1 174 ? 1.920 -53.136 -0.625 1.00 47.80 193 ARG A O 1
ATOM 1335 N N . LEU A 1 175 ? 1.224 -53.671 -2.702 1.00 44.06 194 LEU A N 1
ATOM 1336 C CA . LEU A 1 175 ? 1.697 -52.436 -3.313 1.00 45.06 194 LEU A CA 1
ATOM 1337 C C . LEU A 1 175 ? 0.750 -52.075 -4.417 1.00 48.39 194 LEU A C 1
ATOM 1338 O O . LEU A 1 175 ? 0.634 -52.822 -5.405 1.00 49.50 194 LEU A O 1
ATOM 1343 N N . THR A 1 176 ? 0.017 -50.972 -4.210 1.00 41.49 195 THR A N 1
ATOM 1344 C CA . THR A 1 176 ? -0.982 -50.443 -5.131 1.00 41.06 195 THR A CA 1
ATOM 1345 C C . THR A 1 176 ? -0.518 -49.078 -5.582 1.00 50.25 195 THR A C 1
ATOM 1346 O O . THR A 1 176 ? -0.038 -48.296 -4.760 1.00 52.17 195 THR A O 1
ATOM 1350 N N . GLY A 1 177 ? -0.626 -48.804 -6.882 1.00 47.49 196 GLY A N 1
ATOM 1351 C CA . GLY A 1 177 ? -0.168 -47.546 -7.444 1.00 46.61 196 GLY A CA 1
ATOM 1352 C C . GLY A 1 177 ? -1.029 -47.091 -8.584 1.00 50.67 196 GLY A C 1
ATOM 1353 O O . GLY A 1 177 ? -1.794 -47.885 -9.131 1.00 50.60 196 GLY A O 1
ATOM 1354 N N . LEU A 1 178 ? -0.939 -45.801 -8.926 1.00 47.36 197 LEU A N 1
ATOM 1355 C CA . LEU A 1 178 ? -1.680 -45.251 -10.057 1.00 46.74 197 LEU A CA 1
ATOM 1356 C C . LEU A 1 178 ? -1.101 -43.933 -10.499 1.00 51.34 197 LEU A C 1
ATOM 1357 O O . LEU A 1 178 ? -0.534 -43.189 -9.704 1.00 53.14 197 LEU A O 1
ATOM 1362 N N . ALA A 1 179 ? -1.275 -43.654 -11.781 1.00 46.48 198 ALA A N 1
ATOM 1363 C CA . ALA A 1 179 ? -0.936 -42.416 -12.439 1.00 45.52 198 ALA A CA 1
ATOM 1364 C C . ALA A 1 179 ? -2.138 -42.074 -13.290 1.00 48.36 198 ALA A C 1
ATOM 1365 O O . ALA A 1 179 ? -2.580 -42.932 -14.041 1.00 48.04 198 ALA A O 1
ATOM 1367 N N . ARG A 1 180 ? -2.742 -40.885 -13.066 1.00 44.87 199 ARG A N 1
ATOM 1368 C CA . ARG A 1 180 ? -3.927 -40.361 -13.742 1.00 45.17 199 ARG A CA 1
ATOM 1369 C C . ARG A 1 180 ? -3.661 -38.961 -14.276 1.00 54.05 199 ARG A C 1
ATOM 1370 O O . ARG A 1 180 ? -2.950 -38.162 -13.655 1.00 55.66 199 ARG A O 1
ATOM 1378 N N . SER A 1 181 ? -4.292 -38.666 -15.411 1.00 50.99 200 SER A N 1
ATOM 1379 C CA . SER A 1 181 ? -4.251 -37.411 -16.138 1.00 51.32 200 SER A CA 1
ATOM 1380 C C . SER A 1 181 ? -5.579 -37.230 -16.867 1.00 53.95 200 SER A C 1
ATOM 1381 O O . SER A 1 181 ? -6.116 -38.183 -17.427 1.00 55.25 200 SER A O 1
ATOM 1384 N N . ALA A 1 182 ? -6.124 -36.038 -16.811 1.00 48.54 201 ALA A N 1
ATOM 1385 C CA . ALA A 1 182 ? -7.361 -35.673 -17.477 1.00 48.54 201 ALA A CA 1
ATOM 1386 C C . ALA A 1 182 ? -7.527 -34.174 -17.465 1.00 55.09 201 ALA A C 1
ATOM 1387 O O . ALA A 1 182 ? -6.850 -33.463 -16.712 1.00 56.46 201 ALA A O 1
ATOM 1389 N N . ASN A 1 183 ? -8.443 -33.700 -18.290 1.00 49.05 202 ASN A N 1
ATOM 1390 C CA . ASN A 1 183 ? -8.831 -32.328 -18.317 1.00 48.89 202 ASN A CA 1
ATOM 1391 C C . ASN A 1 183 ? -10.100 -32.232 -17.542 1.00 54.21 202 ASN A C 1
ATOM 1392 O O . ASN A 1 183 ? -10.922 -33.154 -17.590 1.00 55.33 202 ASN A O 1
ATOM 1397 N N . ALA A 1 184 ? -10.311 -31.110 -16.869 1.00 48.84 203 ALA A N 1
ATOM 1398 C CA . ALA A 1 184 ? -11.559 -30.907 -16.189 1.00 47.90 203 ALA A CA 1
ATOM 1399 C C . ALA A 1 184 ? -12.600 -30.571 -17.227 1.00 51.69 203 ALA A C 1
ATOM 1400 O O . ALA A 1 184 ? -12.257 -30.202 -18.362 1.00 52.22 203 ALA A O 1
ATOM 1402 N N . GLN A 1 185 ? -13.869 -30.650 -16.838 1.00 45.58 204 GLN A N 1
ATOM 1403 C CA . GLN A 1 185 ? -14.973 -30.272 -17.686 1.00 44.33 204 GLN A CA 1
ATOM 1404 C C . GLN A 1 185 ? -14.736 -28.838 -18.179 1.00 52.31 204 GLN A C 1
ATOM 1405 O O . GLN A 1 185 ? -14.748 -28.610 -19.384 1.00 53.47 204 GLN A O 1
ATOM 1411 N N . GLN A 1 186 ? -14.400 -27.912 -17.253 1.00 50.76 205 GLN A N 1
ATOM 1412 C CA . GLN A 1 186 ? -14.137 -26.472 -17.484 1.00 49.78 205 GLN A CA 1
ATOM 1413 C C . GLN A 1 186 ? -12.859 -26.236 -18.304 1.00 54.40 205 GLN A C 1
ATOM 1414 O O . GLN A 1 186 ? -11.806 -26.814 -18.007 1.00 53.41 205 GLN A O 1
ATOM 1420 N N . LYS A 1 187 ? -12.954 -25.354 -19.322 1.00 51.58 206 LYS A N 1
ATOM 1421 C CA . LYS A 1 187 ? -11.844 -25.031 -20.239 1.00 51.25 206 LYS A CA 1
ATOM 1422 C C . LYS A 1 187 ? -10.572 -24.532 -19.503 1.00 53.07 206 LYS A C 1
ATOM 1423 O O . LYS A 1 187 ? -10.672 -23.697 -18.620 1.00 55.34 206 LYS A O 1
ATOM 1429 N N . GLY A 1 188 ? -9.411 -25.052 -19.877 1.00 47.91 207 GLY A N 1
ATOM 1430 C CA . GLY A 1 188 ? -8.111 -24.668 -19.319 1.00 49.02 207 GLY A CA 1
ATOM 1431 C C . GLY A 1 188 ? -7.746 -25.273 -17.971 1.00 58.00 207 GLY A C 1
ATOM 1432 O O . GLY A 1 188 ? -6.632 -25.064 -17.452 1.00 58.63 207 GLY A O 1
ATOM 1433 N N . SER A 1 189 ? -8.695 -26.023 -17.389 1.00 55.95 208 SER A N 1
ATOM 1434 C CA . SER A 1 189 ? -8.539 -26.688 -16.101 1.00 55.71 208 SER A CA 1
ATOM 1435 C C . SER A 1 189 ? -8.124 -28.138 -16.314 1.00 58.44 208 SER A C 1
ATOM 1436 O O . SER A 1 189 ? -8.803 -28.849 -17.052 1.00 58.94 208 SER A O 1
ATOM 1439 N N . GLU A 1 190 ? -7.004 -28.572 -15.689 1.00 53.32 209 GLU A N 1
ATOM 1440 C CA . GLU A 1 190 ? -6.509 -29.954 -15.782 1.00 52.29 209 GLU A CA 1
ATOM 1441 C C . GLU A 1 190 ? -6.422 -30.678 -14.384 1.00 52.53 209 GLU A C 1
ATOM 1442 O O . GLU A 1 190 ? -6.461 -30.033 -13.337 1.00 52.94 209 GLU A O 1
ATOM 1448 N N . GLU A 1 191 ? -6.349 -32.013 -14.387 1.00 45.55 210 GLU A N 1
ATOM 1449 C CA . GLU A 1 191 ? -6.231 -32.852 -13.180 1.00 45.11 210 GLU A CA 1
ATOM 1450 C C . GLU A 1 191 ? -5.089 -33.802 -13.332 1.00 48.02 210 GLU A C 1
ATOM 1451 O O . GLU A 1 191 ? -4.908 -34.359 -14.415 1.00 47.03 210 GLU A O 1
ATOM 1457 N N . GLN A 1 192 ? -4.339 -34.038 -12.246 1.00 46.62 211 GLN A N 1
ATOM 1458 C CA . GLN A 1 192 ? -3.200 -34.988 -12.223 1.00 47.24 211 GLN A CA 1
ATOM 1459 C C . GLN A 1 192 ? -3.072 -35.665 -10.859 1.00 51.71 211 GLN A C 1
ATOM 1460 O O . GLN A 1 192 ? -3.200 -34.995 -9.829 1.00 51.37 211 GLN A O 1
ATOM 1466 N N . ARG A 1 193 ? -2.831 -36.982 -10.845 1.00 47.25 212 ARG A N 1
ATOM 1467 C CA . ARG A 1 193 ? -2.649 -37.730 -9.611 1.00 45.97 212 ARG A CA 1
ATOM 1468 C C . ARG A 1 193 ? -1.648 -38.855 -9.789 1.00 49.17 212 ARG A C 1
ATOM 1469 O O . ARG A 1 193 ? -1.754 -39.643 -10.717 1.00 49.46 212 ARG A O 1
ATOM 1477 N N . TYR A 1 194 ? -0.709 -38.945 -8.858 1.00 45.84 213 TYR A N 1
ATOM 1478 C CA . TYR A 1 194 ? 0.286 -40.007 -8.743 1.00 45.43 213 TYR A CA 1
ATOM 1479 C C . TYR A 1 194 ? 0.221 -40.496 -7.296 1.00 50.99 213 TYR A C 1
ATOM 1480 O O . TYR A 1 194 ? 0.522 -39.729 -6.372 1.00 51.97 213 TYR A O 1
ATOM 1489 N N . ALA A 1 195 ? -0.243 -41.733 -7.096 1.00 46.35 214 ALA A N 1
ATOM 1490 C CA . ALA A 1 195 ? -0.432 -42.322 -5.769 1.00 46.52 214 ALA A CA 1
ATOM 1491 C C . ALA A 1 195 ? 0.141 -43.726 -5.679 1.00 50.30 214 ALA A C 1
ATOM 1492 O O . ALA A 1 195 ? 0.051 -44.499 -6.632 1.00 50.56 214 ALA A O 1
ATOM 1494 N N . ILE A 1 196 ? 0.741 -44.044 -4.541 1.00 46.95 215 ILE A N 1
ATOM 1495 C CA . ILE A 1 196 ? 1.323 -45.358 -4.245 1.00 46.87 215 ILE A CA 1
ATOM 1496 C C . ILE A 1 196 ? 0.981 -45.719 -2.793 1.00 50.38 215 ILE A C 1
ATOM 1497 O O . ILE A 1 196 ? 0.997 -44.839 -1.909 1.00 49.66 215 ILE A O 1
ATOM 1502 N N . ALA A 1 197 ? 0.656 -47.005 -2.557 1.00 45.18 216 ALA A N 1
ATOM 1503 C CA . ALA A 1 197 ? 0.301 -47.448 -1.235 1.00 44.53 216 ALA A CA 1
ATOM 1504 C C . ALA A 1 197 ? 1.086 -48.718 -0.784 1.00 48.67 216 ALA A C 1
ATOM 1505 O O . ALA A 1 197 ? 0.601 -49.828 -0.964 1.00 49.58 216 ALA A O 1
ATOM 1507 N N . PRO A 1 198 ? 2.261 -48.574 -0.122 1.00 44.75 217 PRO A N 1
ATOM 1508 C CA . PRO A 1 198 ? 2.967 -49.757 0.422 1.00 44.19 217 PRO A CA 1
ATOM 1509 C C . PRO A 1 198 ? 2.302 -50.270 1.704 1.00 47.48 217 PRO A C 1
ATOM 1510 O O . PRO A 1 198 ? 1.934 -49.491 2.577 1.00 47.06 217 PRO A O 1
ATOM 1514 N N . ALA A 1 199 ? 2.085 -51.585 1.786 1.00 44.49 218 ALA A N 1
ATOM 1515 C CA . ALA A 1 199 ? 1.473 -52.227 2.951 1.00 43.88 218 ALA A CA 1
ATOM 1516 C C . ALA A 1 199 ? 2.234 -53.514 3.299 1.00 48.88 218 ALA A C 1
ATOM 1517 O O . ALA A 1 199 ? 2.793 -54.150 2.403 1.00 48.48 218 ALA A O 1
ATOM 1519 N N . PHE A 1 200 ? 2.284 -53.883 4.588 1.00 46.51 219 PHE A N 1
ATOM 1520 C CA . PHE A 1 200 ? 2.983 -55.077 5.038 1.00 48.00 219 PHE A CA 1
ATOM 1521 C C . PHE A 1 200 ? 2.264 -55.686 6.228 1.00 52.12 219 PHE A C 1
ATOM 1522 O O . PHE A 1 200 ? 2.050 -54.998 7.210 1.00 53.35 219 PHE A O 1
ATOM 1530 N N . THR A 1 201 ? 1.919 -56.986 6.162 1.00 48.41 220 THR A N 1
ATOM 1531 C CA . THR A 1 201 ? 1.258 -57.692 7.254 1.00 47.31 220 THR A CA 1
ATOM 1532 C C . THR A 1 201 ? 2.179 -58.730 7.886 1.00 53.24 220 THR A C 1
ATOM 1533 O O . THR A 1 201 ? 2.844 -59.506 7.190 1.00 53.29 220 THR A O 1
ATOM 1537 N N . TRP A 1 202 ? 2.188 -58.754 9.207 1.00 50.87 221 TRP A N 1
ATOM 1538 C CA . TRP A 1 202 ? 2.902 -59.761 9.954 1.00 52.21 221 TRP A CA 1
ATOM 1539 C C . TRP A 1 202 ? 1.853 -60.520 10.741 1.00 55.46 221 TRP A C 1
ATOM 1540 O O . TRP A 1 202 ? 1.189 -59.952 11.599 1.00 53.73 221 TRP A O 1
ATOM 1551 N N . ARG A 1 203 ? 1.643 -61.778 10.371 1.00 54.30 222 ARG A N 1
ATOM 1552 C CA . ARG A 1 203 ? 0.643 -62.656 10.959 1.00 55.54 222 ARG A CA 1
ATOM 1553 C C . ARG A 1 203 ? 1.353 -63.887 11.548 1.00 64.76 222 ARG A C 1
ATOM 1554 O O . ARG A 1 203 ? 1.384 -64.928 10.891 1.00 65.56 222 ARG A O 1
ATOM 1562 N N . PRO A 1 204 ? 1.961 -63.794 12.758 1.00 64.25 223 PRO A N 1
ATOM 1563 C CA . PRO A 1 204 ? 2.678 -64.956 13.314 1.00 64.62 223 PRO A CA 1
ATOM 1564 C C . PRO A 1 204 ? 1.789 -66.150 13.656 1.00 70.14 223 PRO A C 1
ATOM 1565 O O . PRO A 1 204 ? 2.294 -67.269 13.688 1.00 70.20 223 PRO A O 1
ATOM 1569 N N . ASP A 1 205 ? 0.489 -65.911 13.942 1.00 66.55 224 ASP A N 1
ATOM 1570 C CA . ASP A 1 205 ? -0.498 -66.943 14.270 1.00 65.24 224 ASP A CA 1
ATOM 1571 C C . ASP A 1 205 ? -1.885 -66.459 13.868 1.00 68.27 224 ASP A C 1
ATOM 1572 O O . ASP A 1 205 ? -2.025 -65.335 13.377 1.00 68.56 224 ASP A O 1
ATOM 1577 N N . ASP A 1 206 ? -2.906 -67.306 14.063 1.00 62.60 225 ASP A N 1
ATOM 1578 C CA . ASP A 1 206 ? -4.306 -67.019 13.714 1.00 60.93 225 ASP A CA 1
ATOM 1579 C C . ASP A 1 206 ? -4.982 -66.044 14.695 1.00 59.93 225 ASP A C 1
ATOM 1580 O O . ASP A 1 206 ? -6.150 -65.703 14.493 1.00 59.55 225 ASP A O 1
ATOM 1585 N N . LYS A 1 207 ? -4.263 -65.604 15.748 1.00 53.05 226 LYS A N 1
ATOM 1586 C CA . LYS A 1 207 ? -4.809 -64.722 16.782 1.00 52.30 226 LYS A CA 1
ATOM 1587 C C . LYS A 1 207 ? -4.144 -63.305 16.808 1.00 56.02 226 LYS A C 1
ATOM 1588 O O . LYS A 1 207 ? -4.687 -62.403 17.446 1.00 58.27 226 LYS A O 1
ATOM 1594 N N . THR A 1 208 ? -3.007 -63.121 16.116 1.00 49.54 227 THR A N 1
ATOM 1595 C CA . THR A 1 208 ? -2.241 -61.881 16.053 1.00 48.96 227 THR A CA 1
ATOM 1596 C C . THR A 1 208 ? -2.137 -61.358 14.612 1.00 52.80 227 THR A C 1
ATOM 1597 O O . THR A 1 208 ? -2.013 -62.151 13.677 1.00 53.10 227 THR A O 1
ATOM 1601 N N . ASN A 1 209 ? -2.208 -60.021 14.436 1.00 48.57 228 ASN A N 1
ATOM 1602 C CA . ASN A 1 209 ? -2.048 -59.361 13.130 1.00 48.71 228 ASN A CA 1
ATOM 1603 C C . ASN A 1 209 ? -1.532 -57.939 13.299 1.00 51.70 228 ASN A C 1
ATOM 1604 O O . ASN A 1 209 ? -2.227 -57.103 13.880 1.00 52.95 228 ASN A O 1
ATOM 1609 N N . PHE A 1 210 ? -0.344 -57.667 12.754 1.00 45.15 229 PHE A N 1
ATOM 1610 C CA . PHE A 1 210 ? 0.242 -56.334 12.738 1.00 45.10 229 PHE A CA 1
ATOM 1611 C C . PHE A 1 210 ? 0.370 -55.925 11.280 1.00 48.18 229 PHE A C 1
ATOM 1612 O O . PHE A 1 210 ? 1.032 -56.603 10.497 1.00 45.75 229 PHE A O 1
ATOM 1620 N N . THR A 1 211 ? -0.328 -54.857 10.886 1.00 46.49 230 THR A N 1
ATOM 1621 C CA . THR A 1 211 ? -0.257 -54.456 9.495 1.00 45.26 230 THR A CA 1
ATOM 1622 C C . THR A 1 211 ? 0.221 -53.029 9.398 1.00 48.43 230 THR A C 1
ATOM 1623 O O . THR A 1 211 ? -0.428 -52.146 9.927 1.00 47.48 230 THR A O 1
ATOM 1627 N N . PHE A 1 212 ? 1.347 -52.820 8.687 1.00 45.12 231 PHE A N 1
ATOM 1628 C CA . PHE A 1 212 ? 1.912 -51.523 8.362 1.00 44.90 231 PHE A CA 1
ATOM 1629 C C . PHE A 1 212 ? 1.149 -50.963 7.162 1.00 47.44 231 PHE A C 1
ATOM 1630 O O . PHE A 1 212 ? 1.080 -51.614 6.122 1.00 46.09 231 PHE A O 1
ATOM 1638 N N . LEU A 1 213 ? 0.588 -49.762 7.303 1.00 44.24 232 LEU A N 1
ATOM 1639 C CA . LEU A 1 213 ? -0.187 -49.121 6.238 1.00 44.71 232 LEU A CA 1
ATOM 1640 C C . LEU A 1 213 ? 0.366 -47.737 5.921 1.00 48.76 232 LEU A C 1
ATOM 1641 O O . LEU A 1 213 ? 0.496 -46.913 6.826 1.00 49.73 232 LEU A O 1
ATOM 1646 N N . SER A 1 214 ? 0.706 -47.483 4.650 1.00 44.03 233 SER A N 1
ATOM 1647 C CA . SER A 1 214 ? 1.209 -46.182 4.234 1.00 42.69 233 SER A CA 1
ATOM 1648 C C . SER A 1 214 ? 0.538 -45.733 2.940 1.00 46.13 233 SER A C 1
ATOM 1649 O O . SER A 1 214 ? 0.068 -46.568 2.165 1.00 45.08 233 SER A O 1
ATOM 1652 N N . TYR A 1 215 ? 0.458 -44.403 2.727 1.00 42.27 234 TYR A N 1
ATOM 1653 C CA . TYR A 1 215 ? -0.187 -43.806 1.558 1.00 41.23 234 TYR A CA 1
ATOM 1654 C C . TYR A 1 215 ? 0.562 -42.543 1.138 1.00 45.50 234 TYR A C 1
ATOM 1655 O O . TYR A 1 215 ? 0.815 -41.687 1.982 1.00 45.65 234 TYR A O 1
ATOM 1664 N N . PHE A 1 216 ? 0.970 -42.449 -0.137 1.00 42.26 235 PHE A N 1
ATOM 1665 C CA . PHE A 1 216 ? 1.707 -41.279 -0.663 1.00 41.00 235 PHE A CA 1
ATOM 1666 C C . PHE A 1 216 ? 1.078 -40.855 -1.953 1.00 44.05 235 PHE A C 1
ATOM 1667 O O . PHE A 1 216 ? 0.856 -41.691 -2.846 1.00 42.76 235 PHE A O 1
ATOM 1675 N N . GLN A 1 217 ? 0.743 -39.564 -2.045 1.00 39.18 236 GLN A N 1
ATOM 1676 C CA . GLN A 1 217 ? 0.041 -39.017 -3.208 1.00 38.61 236 GLN A CA 1
ATOM 1677 C C . GLN A 1 217 ? 0.503 -37.600 -3.532 1.00 44.03 236 GLN A C 1
ATOM 1678 O O . GLN A 1 217 ? 0.724 -36.771 -2.647 1.00 42.95 236 GLN A O 1
ATOM 1684 N N . ASN A 1 218 ? 0.649 -37.340 -4.813 1.00 44.07 237 ASN A N 1
ATOM 1685 C CA . ASN A 1 218 ? 1.075 -36.040 -5.315 1.00 44.52 237 ASN A CA 1
ATOM 1686 C C . ASN A 1 218 ? 0.206 -35.674 -6.452 1.00 47.89 237 ASN A C 1
ATOM 1687 O O . ASN A 1 218 ? 0.053 -36.459 -7.386 1.00 50.59 237 ASN A O 1
ATOM 1692 N N . GLU A 1 219 ? -0.427 -34.518 -6.328 1.00 42.56 238 GLU A N 1
ATOM 1693 C CA . GLU A 1 219 ? -1.338 -33.949 -7.288 1.00 41.08 238 GLU A CA 1
ATOM 1694 C C . GLU A 1 219 ? -0.870 -32.521 -7.715 1.00 46.86 238 GLU A C 1
ATOM 1695 O O . GLU A 1 219 ? -1.288 -31.524 -7.111 1.00 42.66 238 GLU A O 1
ATOM 1701 N N . PRO A 1 220 ? -0.008 -32.419 -8.773 1.00 46.99 239 PRO A N 1
ATOM 1702 C CA . PRO A 1 220 ? 0.431 -31.086 -9.275 1.00 46.62 239 PRO A CA 1
ATOM 1703 C C . PRO A 1 220 ? -0.732 -30.171 -9.672 1.00 50.89 239 PRO A C 1
ATOM 1704 O O . PRO A 1 220 ? -0.600 -28.962 -9.549 1.00 51.68 239 PRO A O 1
ATOM 1708 N N . GLU A 1 221 ? -1.868 -30.739 -10.117 1.00 46.57 240 GLU A N 1
ATOM 1709 C CA . GLU A 1 221 ? -3.089 -29.994 -10.448 1.00 46.35 240 GLU A CA 1
ATOM 1710 C C . GLU A 1 221 ? -4.312 -30.808 -10.014 1.00 46.50 240 GLU A C 1
ATOM 1711 O O . GLU A 1 221 ? -4.384 -31.978 -10.339 1.00 44.53 240 GLU A O 1
ATOM 1717 N N . THR A 1 222 ? -5.259 -30.202 -9.281 1.00 43.58 241 THR A N 1
ATOM 1718 C CA . THR A 1 222 ? -6.472 -30.878 -8.793 1.00 42.34 241 THR A CA 1
ATOM 1719 C C . THR A 1 222 ? -7.733 -30.404 -9.538 1.00 44.30 241 THR A C 1
ATOM 1720 O O . THR A 1 222 ? -8.826 -30.936 -9.307 1.00 42.35 241 THR A O 1
ATOM 1724 N N . GLY A 1 223 ? -7.586 -29.403 -10.398 1.00 42.46 242 GLY A N 1
ATOM 1725 C CA . GLY A 1 223 ? -8.678 -28.939 -11.238 1.00 43.09 242 GLY A CA 1
ATOM 1726 C C . GLY A 1 223 ? -9.578 -27.852 -10.702 1.00 49.25 242 GLY A C 1
ATOM 1727 O O . GLY A 1 223 ? -9.257 -27.182 -9.717 1.00 51.19 242 GLY A O 1
ATOM 1728 N N . TYR A 1 224 ? -10.722 -27.683 -11.379 1.00 43.27 243 TYR A N 1
ATOM 1729 C CA . TYR A 1 224 ? -11.713 -26.655 -11.102 1.00 42.58 243 TYR A CA 1
ATOM 1730 C C . TYR A 1 224 ? -12.263 -26.731 -9.690 1.00 47.46 243 TYR A C 1
ATOM 1731 O O . TYR A 1 224 ? -12.543 -27.816 -9.171 1.00 47.63 243 TYR A O 1
ATOM 1740 N N . TYR A 1 225 ? -12.462 -25.540 -9.092 1.00 44.96 244 TYR A N 1
ATOM 1741 C CA . TYR A 1 225 ? -13.039 -25.373 -7.767 1.00 44.40 244 TYR A CA 1
ATOM 1742 C C . TYR A 1 225 ? -13.700 -23.993 -7.674 1.00 48.96 244 TYR A C 1
ATOM 1743 O O . TYR A 1 225 ? -13.812 -23.429 -6.571 1.00 50.11 244 TYR A O 1
ATOM 1752 N N . GLY A 1 226 ? -14.131 -23.457 -8.833 1.00 41.07 245 GLY A N 1
ATOM 1753 C CA . GLY A 1 226 ? -14.694 -22.119 -8.902 1.00 39.72 245 GLY A CA 1
ATOM 1754 C C . GLY A 1 226 ? -16.159 -22.026 -8.577 1.00 45.59 245 GLY A C 1
ATOM 1755 O O . GLY A 1 226 ? -16.811 -23.053 -8.340 1.00 43.44 245 GLY A O 1
ATOM 1756 N N . TRP A 1 227 ? -16.669 -20.768 -8.537 1.00 45.02 246 TRP A N 1
ATOM 1757 C CA . TRP A 1 227 ? -18.067 -20.393 -8.238 1.00 47.71 246 TRP A CA 1
ATOM 1758 C C . TRP A 1 227 ? -18.662 -19.696 -9.442 1.00 51.16 246 TRP A C 1
ATOM 1759 O O . TRP A 1 227 ? -17.936 -18.954 -10.110 1.00 50.29 246 TRP A O 1
ATOM 1770 N N . LEU A 1 228 ? -19.982 -19.883 -9.685 1.00 46.14 247 LEU A N 1
ATOM 1771 C CA . LEU A 1 228 ? -20.686 -19.320 -10.828 1.00 45.49 247 LEU A CA 1
ATOM 1772 C C . LEU A 1 228 ? -22.054 -18.823 -10.391 1.00 51.46 247 LEU A C 1
ATOM 1773 O O . LEU A 1 228 ? -22.594 -19.396 -9.463 1.00 50.49 247 LEU A O 1
ATOM 1778 N N . PRO A 1 229 ? -22.599 -17.715 -10.985 1.00 49.47 248 PRO A N 1
ATOM 1779 C CA . PRO A 1 229 ? -23.877 -17.157 -10.495 1.00 49.02 248 PRO A CA 1
ATOM 1780 C C . PRO A 1 229 ? -25.106 -17.940 -10.899 1.00 54.41 248 PRO A C 1
ATOM 1781 O O . PRO A 1 229 ? -25.059 -18.678 -11.880 1.00 55.04 248 PRO A O 1
ATOM 1785 N N . LYS A 1 230 ? -26.251 -17.690 -10.223 1.00 51.53 249 LYS A N 1
ATOM 1786 C CA . LYS A 1 230 ? -27.519 -18.316 -10.624 1.00 50.72 249 LYS A CA 1
ATOM 1787 C C . LYS A 1 230 ? -27.980 -17.718 -11.976 1.00 56.22 249 LYS A C 1
ATOM 1788 O O . LYS A 1 230 ? -28.837 -18.287 -12.668 1.00 56.99 249 LYS A O 1
ATOM 1794 N N . GLU A 1 231 ? -27.377 -16.566 -12.336 1.00 51.69 250 GLU A N 1
ATOM 1795 C CA . GLU A 1 231 ? -27.604 -15.798 -13.563 1.00 49.53 250 GLU A CA 1
ATOM 1796 C C . GLU A 1 231 ? -26.641 -16.291 -14.595 1.00 51.05 250 GLU A C 1
ATOM 1797 O O . GLU A 1 231 ? -25.461 -15.925 -14.608 1.00 47.45 250 GLU A O 1
ATOM 1803 N N . GLY A 1 232 ? -27.158 -17.179 -15.424 1.00 50.33 251 GLY A N 1
ATOM 1804 C CA . GLY A 1 232 ? -26.398 -17.838 -16.470 1.00 50.94 251 GLY A CA 1
ATOM 1805 C C . GLY A 1 232 ? -26.246 -19.323 -16.221 1.00 55.67 251 GLY A C 1
ATOM 1806 O O . GLY A 1 232 ? -25.560 -20.002 -16.996 1.00 57.29 251 GLY A O 1
ATOM 1807 N N . THR A 1 233 ? -26.846 -19.841 -15.124 1.00 49.61 252 THR A N 1
ATOM 1808 C CA . THR A 1 233 ? -26.783 -21.281 -14.842 1.00 48.54 252 THR A CA 1
ATOM 1809 C C . THR A 1 233 ? -28.209 -21.754 -14.540 1.00 53.98 252 THR A C 1
ATOM 1810 O O . THR A 1 233 ? -28.824 -22.397 -15.399 1.00 53.06 252 THR A O 1
ATOM 1814 N N . VAL A 1 234 ? -28.738 -21.420 -13.339 1.00 52.41 253 VAL A N 1
ATOM 1815 C CA . VAL A 1 234 ? -30.114 -21.765 -12.948 1.00 53.02 253 VAL A CA 1
ATOM 1816 C C . VAL A 1 234 ? -31.061 -20.975 -13.878 1.00 59.95 253 VAL A C 1
ATOM 1817 O O . VAL A 1 234 ? -31.795 -21.561 -14.665 1.00 60.23 253 VAL A O 1
ATOM 1821 N N . GLU A 1 235 ? -30.984 -19.647 -13.797 1.00 57.42 254 GLU A N 1
ATOM 1822 C CA . GLU A 1 235 ? -31.772 -18.703 -14.568 1.00 56.94 254 GLU A CA 1
ATOM 1823 C C . GLU A 1 235 ? -30.975 -18.227 -15.785 1.00 60.06 254 GLU A C 1
ATOM 1824 O O . GLU A 1 235 ? -29.736 -18.237 -15.744 1.00 58.33 254 GLU A O 1
ATOM 1830 N N . PRO A 1 236 ? -31.641 -17.775 -16.875 1.00 57.72 255 PRO A N 1
ATOM 1831 C CA . PRO A 1 236 ? -30.867 -17.230 -18.004 1.00 57.39 255 PRO A CA 1
ATOM 1832 C C . PRO A 1 236 ? -30.396 -15.799 -17.723 1.00 62.13 255 PRO A C 1
ATOM 1833 O O . PRO A 1 236 ? -30.950 -15.104 -16.861 1.00 60.42 255 PRO A O 1
ATOM 1837 N N . LEU A 1 237 ? -29.401 -15.342 -18.489 1.00 61.21 256 LEU A N 1
ATOM 1838 C CA . LEU A 1 237 ? -28.907 -13.967 -18.428 1.00 62.31 256 LEU A CA 1
ATOM 1839 C C . LEU A 1 237 ? -30.023 -12.998 -18.955 1.00 71.50 256 LEU A C 1
ATOM 1840 O O . LEU A 1 237 ? -31.040 -13.512 -19.453 1.00 70.78 256 LEU A O 1
ATOM 1845 N N . PRO A 1 238 ? -29.913 -11.633 -18.854 1.00 71.91 257 PRO A N 1
ATOM 1846 C CA . PRO A 1 238 ? -30.991 -10.764 -19.405 1.00 72.75 257 PRO A CA 1
ATOM 1847 C C . PRO A 1 238 ? -31.219 -11.040 -20.897 1.00 76.69 257 PRO A C 1
ATOM 1848 O O . PRO A 1 238 ? -32.351 -10.980 -21.387 1.00 76.17 257 PRO A O 1
ATOM 1852 N N . ASN A 1 239 ? -30.117 -11.435 -21.574 1.00 72.84 258 ASN A N 1
ATOM 1853 C CA . ASN A 1 239 ? -29.964 -11.924 -22.941 1.00 71.86 258 ASN A CA 1
ATOM 1854 C C . ASN A 1 239 ? -30.937 -13.060 -23.271 1.00 75.78 258 ASN A C 1
ATOM 1855 O O . ASN A 1 239 ? -31.333 -13.214 -24.428 1.00 75.44 258 ASN A O 1
ATOM 1860 N N . GLY A 1 240 ? -31.229 -13.896 -22.266 1.00 71.00 259 GLY A N 1
ATOM 1861 C CA . GLY A 1 240 ? -32.068 -15.084 -22.398 1.00 69.13 259 GLY A CA 1
ATOM 1862 C C . GLY A 1 240 ? -31.211 -16.321 -22.566 1.00 69.71 259 GLY A C 1
ATOM 1863 O O . GLY A 1 240 ? -31.727 -17.442 -22.544 1.00 69.44 259 GLY A O 1
ATOM 1864 N N . LYS A 1 241 ? -29.876 -16.119 -22.742 1.00 63.87 260 LYS A N 1
ATOM 1865 C CA . LYS A 1 241 ? -28.907 -17.202 -22.892 1.00 63.30 260 LYS A CA 1
ATOM 1866 C C . LYS A 1 241 ? -28.306 -17.621 -21.500 1.00 66.85 260 LYS A C 1
ATOM 1867 O O . LYS A 1 241 ? -28.481 -16.910 -20.494 1.00 67.61 260 LYS A O 1
ATOM 1873 N N . ARG A 1 242 ? -27.640 -18.792 -21.460 1.00 60.29 261 ARG A N 1
ATOM 1874 C CA . ARG A 1 242 ? -26.984 -19.356 -20.275 1.00 58.63 261 ARG A CA 1
ATOM 1875 C C . ARG A 1 242 ? -25.528 -19.632 -20.600 1.00 61.30 261 ARG A C 1
ATOM 1876 O O . ARG A 1 242 ? -25.163 -19.710 -21.774 1.00 59.44 261 ARG A O 1
ATOM 1884 N N . LEU A 1 243 ? -24.685 -19.735 -19.562 1.00 58.15 262 LEU A N 1
ATOM 1885 C CA . LEU A 1 243 ? -23.250 -20.015 -19.694 1.00 56.76 262 LEU A CA 1
ATOM 1886 C C . LEU A 1 243 ? -23.062 -21.489 -20.011 1.00 57.40 262 LEU A C 1
ATOM 1887 O O . LEU A 1 243 ? -23.828 -22.302 -19.483 1.00 58.34 262 LEU A O 1
ATOM 1892 N N . PRO A 1 244 ? -22.043 -21.895 -20.797 1.00 50.21 263 PRO A N 1
ATOM 1893 C CA . PRO A 1 244 ? -21.876 -23.337 -21.068 1.00 48.14 263 PRO A CA 1
ATOM 1894 C C . PRO A 1 244 ? -21.469 -24.128 -19.809 1.00 51.42 263 PRO A C 1
ATOM 1895 O O . PRO A 1 244 ? -21.026 -23.546 -18.818 1.00 49.42 263 PRO A O 1
ATOM 1899 N N . THR A 1 245 ? -21.616 -25.469 -19.861 1.00 47.90 264 THR A N 1
ATOM 1900 C CA . THR A 1 245 ? -21.279 -26.371 -18.765 1.00 47.34 264 THR A CA 1
ATOM 1901 C C . THR A 1 245 ? -19.745 -26.436 -18.572 1.00 53.26 264 THR A C 1
ATOM 1902 O O . THR A 1 245 ? -19.293 -26.791 -17.474 1.00 53.77 264 THR A O 1
ATOM 1906 N N . ASP A 1 246 ? -18.952 -26.062 -19.613 1.00 48.05 265 ASP A N 1
ATOM 1907 C CA . ASP A 1 246 ? -17.494 -26.030 -19.500 1.00 48.13 265 ASP A CA 1
ATOM 1908 C C . ASP A 1 246 ? -16.999 -24.596 -19.160 1.00 52.46 265 ASP A C 1
ATOM 1909 O O . ASP A 1 246 ? -15.794 -24.319 -19.237 1.00 50.16 265 ASP A O 1
ATOM 1914 N N . PHE A 1 247 ? -17.934 -23.685 -18.802 1.00 51.25 266 PHE A N 1
ATOM 1915 C CA . PHE A 1 247 ? -17.555 -22.309 -18.482 1.00 53.85 266 PHE A CA 1
ATOM 1916 C C . PHE A 1 247 ? -16.599 -22.207 -17.258 1.00 59.50 266 PHE A C 1
ATOM 1917 O O . PHE A 1 247 ? -16.921 -22.715 -16.170 1.00 60.14 266 PHE A O 1
ATOM 1925 N N . ASN A 1 248 ? -15.427 -21.556 -17.469 1.00 53.61 267 ASN A N 1
ATOM 1926 C CA . ASN A 1 248 ? -14.392 -21.328 -16.458 1.00 52.72 267 ASN A CA 1
ATOM 1927 C C . ASN A 1 248 ? -14.203 -19.812 -16.205 1.00 57.64 267 ASN A C 1
ATOM 1928 O O . ASN A 1 248 ? -13.626 -19.112 -17.045 1.00 58.27 267 ASN A O 1
ATOM 1933 N N . GLU A 1 249 ? -14.639 -19.320 -15.029 1.00 52.77 268 GLU A N 1
ATOM 1934 C CA . GLU A 1 249 ? -14.521 -17.900 -14.676 1.00 51.94 268 GLU A CA 1
ATOM 1935 C C . GLU A 1 249 ? -13.150 -17.529 -14.059 1.00 55.52 268 GLU A C 1
ATOM 1936 O O . GLU A 1 249 ? -12.914 -16.356 -13.772 1.00 55.98 268 GLU A O 1
ATOM 1942 N N . GLY A 1 250 ? -12.263 -18.502 -13.892 1.00 51.84 269 GLY A N 1
ATOM 1943 C CA . GLY A 1 250 ? -10.938 -18.275 -13.325 1.00 52.24 269 GLY A CA 1
ATOM 1944 C C . GLY A 1 250 ? -9.960 -17.623 -14.282 1.00 60.07 269 GLY A C 1
ATOM 1945 O O . GLY A 1 250 ? -10.325 -17.234 -15.394 1.00 60.82 269 GLY A O 1
ATOM 1946 N N . ALA A 1 251 ? -8.704 -17.482 -13.842 1.00 57.21 270 ALA A N 1
ATOM 1947 C CA . ALA A 1 251 ? -7.612 -16.945 -14.643 1.00 56.36 270 ALA A CA 1
ATOM 1948 C C . ALA A 1 251 ? -6.907 -18.097 -15.334 1.00 60.60 270 ALA A C 1
ATOM 1949 O O . ALA A 1 251 ? -6.764 -19.182 -14.755 1.00 60.25 270 ALA A O 1
ATOM 1951 N N . LYS A 1 252 ? -6.408 -17.851 -16.543 1.00 57.86 271 LYS A N 1
ATOM 1952 C CA . LYS A 1 252 ? -5.654 -18.827 -17.324 1.00 57.28 271 LYS A CA 1
ATOM 1953 C C . LYS A 1 252 ? -4.533 -19.445 -16.473 1.00 58.43 271 LYS A C 1
ATOM 1954 O O . LYS A 1 252 ? -4.205 -20.619 -16.653 1.00 58.19 271 LYS A O 1
ATOM 1960 N N . ASN A 1 253 ? -3.952 -18.668 -15.545 1.00 53.65 272 ASN A N 1
ATOM 1961 C CA . ASN A 1 253 ? -2.862 -19.205 -14.740 1.00 52.69 272 ASN A CA 1
ATOM 1962 C C . ASN A 1 253 ? -3.308 -19.685 -13.320 1.00 53.55 272 ASN A C 1
ATOM 1963 O O . ASN A 1 253 ? -2.442 -19.848 -12.454 1.00 52.85 272 ASN A O 1
ATOM 1968 N N . ASN A 1 254 ? -4.623 -19.991 -13.114 1.00 48.26 273 ASN A N 1
ATOM 1969 C CA . ASN A 1 254 ? -5.106 -20.636 -11.872 1.00 47.20 273 ASN A CA 1
ATOM 1970 C C . ASN A 1 254 ? -4.382 -21.957 -11.720 1.00 52.63 273 ASN A C 1
ATOM 1971 O O . ASN A 1 254 ? -4.301 -22.712 -12.687 1.00 53.37 273 ASN A O 1
ATOM 1976 N N . THR A 1 255 ? -3.771 -22.195 -10.555 1.00 49.66 274 THR A N 1
ATOM 1977 C CA . THR A 1 255 ? -3.072 -23.449 -10.229 1.00 47.56 274 THR A CA 1
ATOM 1978 C C . THR A 1 255 ? -3.596 -23.898 -8.856 1.00 50.58 274 THR A C 1
ATOM 1979 O O . THR A 1 255 ? -4.081 -23.065 -8.091 1.00 49.30 274 THR A O 1
ATOM 1983 N N . TYR A 1 256 ? -3.542 -25.211 -8.564 1.00 47.01 275 TYR A N 1
ATOM 1984 C CA . TYR A 1 256 ? -4.073 -25.796 -7.339 1.00 44.97 275 TYR A CA 1
ATOM 1985 C C . TYR A 1 256 ? -3.437 -27.152 -7.162 1.00 49.51 275 TYR A C 1
ATOM 1986 O O . TYR A 1 256 ? -3.652 -28.041 -7.986 1.00 51.19 275 TYR A O 1
ATOM 1995 N N . SER A 1 257 ? -2.600 -27.310 -6.136 1.00 44.45 276 SER A N 1
ATOM 1996 C CA . SER A 1 257 ? -1.912 -28.577 -5.910 1.00 44.08 276 SER A CA 1
ATOM 1997 C C . SER A 1 257 ? -2.231 -29.175 -4.517 1.00 45.83 276 SER A C 1
ATOM 1998 O O . SER A 1 257 ? -2.845 -28.518 -3.697 1.00 46.57 276 SER A O 1
ATOM 2001 N N . ARG A 1 258 ? -1.824 -30.425 -4.275 1.00 40.83 277 ARG A N 1
ATOM 2002 C CA . ARG A 1 258 ? -1.993 -31.141 -3.003 1.00 38.95 277 ARG A CA 1
ATOM 2003 C C . ARG A 1 258 ? -0.981 -32.235 -2.919 1.00 41.44 277 ARG A C 1
ATOM 2004 O O . ARG A 1 258 ? -0.702 -32.903 -3.921 1.00 42.19 277 ARG A O 1
ATOM 2012 N N . ASN A 1 259 ? -0.424 -32.434 -1.727 1.00 36.95 278 ASN A N 1
ATOM 2013 C CA . ASN A 1 259 ? 0.549 -33.490 -1.499 1.00 36.72 278 ASN A CA 1
ATOM 2014 C C . ASN A 1 259 ? 0.201 -34.217 -0.204 1.00 41.58 278 ASN A C 1
ATOM 2015 O O . ASN A 1 259 ? -0.102 -33.551 0.776 1.00 42.98 278 ASN A O 1
ATOM 2020 N N . GLU A 1 260 ? 0.231 -35.568 -0.180 1.00 39.48 279 GLU A N 1
ATOM 2021 C CA . GLU A 1 260 ? -0.148 -36.336 1.030 1.00 39.94 279 GLU A CA 1
ATOM 2022 C C . GLU A 1 260 ? 0.835 -37.429 1.329 1.00 46.93 279 GLU A C 1
ATOM 2023 O O . GLU A 1 260 ? 1.256 -38.127 0.419 1.00 49.73 279 GLU A O 1
ATOM 2029 N N . LYS A 1 261 ? 1.226 -37.573 2.603 1.00 42.60 280 LYS A N 1
ATOM 2030 C CA . LYS A 1 261 ? 2.149 -38.619 3.061 1.00 41.86 280 LYS A CA 1
ATOM 2031 C C . LYS A 1 261 ? 1.613 -39.154 4.367 1.00 43.35 280 LYS A C 1
ATOM 2032 O O . LYS A 1 261 ? 1.302 -38.355 5.252 1.00 43.02 280 LYS A O 1
ATOM 2038 N N . MET A 1 262 ? 1.480 -40.487 4.495 1.00 37.62 281 MET A N 1
ATOM 2039 C CA . MET A 1 262 ? 0.959 -41.118 5.711 1.00 36.52 281 MET A CA 1
ATOM 2040 C C . MET A 1 262 ? 1.678 -42.380 6.050 1.00 41.37 281 MET A C 1
ATOM 2041 O O . MET A 1 262 ? 1.949 -43.159 5.154 1.00 41.28 281 MET A O 1
ATOM 2046 N N . VAL A 1 263 ? 1.834 -42.680 7.346 1.00 38.98 282 VAL A N 1
ATOM 2047 C CA . VAL A 1 263 ? 2.412 -43.950 7.823 1.00 38.20 282 VAL A CA 1
ATOM 2048 C C . VAL A 1 263 ? 1.686 -44.328 9.097 1.00 41.32 282 VAL A C 1
ATOM 2049 O O . VAL A 1 263 ? 1.357 -43.464 9.904 1.00 40.26 282 VAL A O 1
ATOM 2053 N N . GLY A 1 264 ? 1.455 -45.609 9.286 1.00 38.57 283 GLY A N 1
ATOM 2054 C CA . GLY A 1 264 ? 0.789 -46.094 10.487 1.00 37.53 283 GLY A CA 1
ATOM 2055 C C . GLY A 1 264 ? 0.542 -47.576 10.451 1.00 41.99 283 GLY A C 1
ATOM 2056 O O . GLY A 1 264 ? 1.102 -48.284 9.604 1.00 40.32 283 GLY A O 1
ATOM 2057 N N . TYR A 1 265 ? -0.277 -48.058 11.388 1.00 39.73 284 TYR A N 1
ATOM 2058 C CA . TYR A 1 265 ? -0.553 -49.480 11.493 1.00 39.95 284 TYR A CA 1
ATOM 2059 C C . TYR A 1 265 ? -1.905 -49.782 12.124 1.00 44.71 284 TYR A C 1
ATOM 2060 O O . TYR A 1 265 ? -2.520 -48.957 12.797 1.00 42.66 284 TYR A O 1
ATOM 2069 N N . SER A 1 266 ? -2.314 -51.022 11.935 1.00 44.45 285 SER A N 1
ATOM 2070 C CA . SER A 1 266 ? -3.495 -51.639 12.507 1.00 44.87 285 SER A CA 1
ATOM 2071 C C . SER A 1 266 ? -2.991 -52.891 13.255 1.00 45.74 285 SER A C 1
ATOM 2072 O O . SER A 1 266 ? -2.322 -53.742 12.671 1.00 45.06 285 SER A O 1
ATOM 2075 N N . PHE A 1 267 ? -3.242 -52.957 14.541 1.00 42.67 286 PHE A N 1
ATOM 2076 C CA . PHE A 1 267 ? -2.815 -54.069 15.386 1.00 43.50 286 PHE A CA 1
ATOM 2077 C C . PHE A 1 267 ? -3.979 -54.718 16.100 1.00 48.82 286 PHE A C 1
ATOM 2078 O O . PHE A 1 267 ? -4.860 -54.031 16.625 1.00 48.73 286 PHE A O 1
ATOM 2086 N N . ASP A 1 268 ? -3.974 -56.053 16.146 1.00 45.40 287 ASP A N 1
ATOM 2087 C CA . ASP A 1 268 ? -4.987 -56.759 16.921 1.00 45.25 287 ASP A CA 1
ATOM 2088 C C . ASP A 1 268 ? -4.403 -58.056 17.440 1.00 48.10 287 ASP A C 1
ATOM 2089 O O . ASP A 1 268 ? -3.664 -58.757 16.732 1.00 47.35 287 ASP A O 1
ATOM 2094 N N . HIS A 1 269 ? -4.682 -58.343 18.693 1.00 43.91 288 HIS A N 1
ATOM 2095 C CA . HIS A 1 269 ? -4.227 -59.579 19.298 1.00 43.75 288 HIS A CA 1
ATOM 2096 C C . HIS A 1 269 ? -5.322 -60.180 20.149 1.00 46.83 288 HIS A C 1
ATOM 2097 O O . HIS A 1 269 ? -5.850 -59.507 21.021 1.00 45.53 288 HIS A O 1
ATOM 2104 N N . GLU A 1 270 ? -5.634 -61.451 19.924 1.00 46.68 289 GLU A N 1
ATOM 2105 C CA . GLU A 1 270 ? -6.610 -62.157 20.745 1.00 48.40 289 GLU A CA 1
ATOM 2106 C C . GLU A 1 270 ? -5.846 -62.957 21.827 1.00 54.57 289 GLU A C 1
ATOM 2107 O O . GLU A 1 270 ? -5.035 -63.821 21.479 1.00 53.76 289 GLU A O 1
ATOM 2113 N N . PHE A 1 271 ? -6.058 -62.632 23.122 1.00 53.44 290 PHE A N 1
ATOM 2114 C CA . PHE A 1 271 ? -5.394 -63.363 24.225 1.00 54.00 290 PHE A CA 1
ATOM 2115 C C . PHE A 1 271 ? -6.082 -64.720 24.470 1.00 60.67 290 PHE A C 1
ATOM 2116 O O . PHE A 1 271 ? -5.404 -65.734 24.635 1.00 61.07 290 PHE A O 1
ATOM 2124 N N . ASN A 1 272 ? -7.433 -64.705 24.533 1.00 57.19 291 ASN A N 1
ATOM 2125 C CA . ASN A 1 272 ? -8.312 -65.848 24.762 1.00 56.92 291 ASN A CA 1
ATOM 2126 C C . ASN A 1 272 ? -9.740 -65.499 24.286 1.00 61.26 291 ASN A C 1
ATOM 2127 O O . ASN A 1 272 ? -9.914 -64.526 23.552 1.00 60.69 291 ASN A O 1
ATOM 2132 N N . ASP A 1 273 ? -10.748 -66.284 24.709 1.00 57.52 292 ASP A N 1
ATOM 2133 C CA . ASP A 1 273 ? -12.162 -66.090 24.377 1.00 57.26 292 ASP A CA 1
ATOM 2134 C C . ASP A 1 273 ? -12.744 -64.862 25.076 1.00 60.85 292 ASP A C 1
ATOM 2135 O O . ASP A 1 273 ? -13.779 -64.340 24.640 1.00 60.81 292 ASP A O 1
ATOM 2140 N N . THR A 1 274 ? -12.111 -64.424 26.180 1.00 56.21 293 THR A N 1
ATOM 2141 C CA . THR A 1 274 ? -12.577 -63.256 26.926 1.00 54.95 293 THR A CA 1
ATOM 2142 C C . THR A 1 274 ? -11.999 -61.941 26.343 1.00 56.41 293 THR A C 1
ATOM 2143 O O . THR A 1 274 ? -12.775 -61.027 26.090 1.00 55.17 293 THR A O 1
ATOM 2147 N N . PHE A 1 275 ? -10.649 -61.844 26.160 1.00 51.63 294 PHE A N 1
ATOM 2148 C CA . PHE A 1 275 ? -9.958 -60.593 25.822 1.00 49.54 294 PHE A CA 1
ATOM 2149 C C . PHE A 1 275 ? -9.233 -60.510 24.479 1.00 50.71 294 PHE A C 1
ATOM 2150 O O . PHE A 1 275 ? -8.404 -61.358 24.110 1.00 48.73 294 PHE A O 1
ATOM 2158 N N . THR A 1 276 ? -9.503 -59.383 23.804 1.00 46.59 295 THR A N 1
ATOM 2159 C CA . THR A 1 276 ? -8.899 -58.982 22.538 1.00 45.66 295 THR A CA 1
ATOM 2160 C C . THR A 1 276 ? -8.510 -57.512 22.705 1.00 47.62 295 THR A C 1
ATOM 2161 O O . THR A 1 276 ? -9.285 -56.739 23.265 1.00 45.60 295 THR A O 1
ATOM 2165 N N . VAL A 1 277 ? -7.289 -57.157 22.261 1.00 43.39 296 VAL A N 1
ATOM 2166 C CA . VAL A 1 277 ? -6.762 -55.802 22.243 1.00 42.66 296 VAL A CA 1
ATOM 2167 C C . VAL A 1 277 ? -6.630 -55.339 20.757 1.00 46.22 296 VAL A C 1
ATOM 2168 O O . VAL A 1 277 ? -6.382 -56.155 19.867 1.00 45.46 296 VAL A O 1
ATOM 2172 N N . ARG A 1 278 ? -6.848 -54.044 20.506 1.00 42.28 297 ARG A N 1
ATOM 2173 C CA . ARG A 1 278 ? -6.720 -53.384 19.191 1.00 41.03 297 ARG A CA 1
ATOM 2174 C C . ARG A 1 278 ? -6.038 -52.063 19.338 1.00 43.48 297 ARG A C 1
ATOM 2175 O O . ARG A 1 278 ? -6.293 -51.325 20.306 1.00 42.16 297 ARG A O 1
ATOM 2183 N N . GLN A 1 279 ? -5.228 -51.712 18.350 1.00 39.03 298 GLN A N 1
ATOM 2184 C CA . GLN A 1 279 ? -4.603 -50.401 18.333 1.00 37.79 298 GLN A CA 1
ATOM 2185 C C . GLN A 1 279 ? -4.415 -49.960 16.930 1.00 40.26 298 GLN A C 1
ATOM 2186 O O . GLN A 1 279 ? -3.942 -50.739 16.104 1.00 38.58 298 GLN A O 1
ATOM 2192 N N . ASN A 1 280 ? -4.848 -48.721 16.647 1.00 35.19 299 ASN A N 1
ATOM 2193 C CA . ASN A 1 280 ? -4.722 -48.088 15.340 1.00 34.61 299 ASN A CA 1
ATOM 2194 C C . ASN A 1 280 ? -3.972 -46.805 15.549 1.00 39.60 299 ASN A C 1
ATOM 2195 O O . ASN A 1 280 ? -4.297 -46.053 16.478 1.00 36.22 299 ASN A O 1
ATOM 2200 N N . LEU A 1 281 ? -2.946 -46.566 14.724 1.00 37.85 300 LEU A N 1
ATOM 2201 C CA . LEU A 1 281 ? -2.118 -45.360 14.818 1.00 37.33 300 LEU A CA 1
ATOM 2202 C C . LEU A 1 281 ? -1.789 -44.873 13.416 1.00 41.78 300 LEU A C 1
ATOM 2203 O O . LEU A 1 281 ? -1.624 -45.697 12.514 1.00 41.16 300 LEU A O 1
ATOM 2208 N N . ARG A 1 282 ? -1.704 -43.543 13.223 1.00 37.46 301 ARG A N 1
ATOM 2209 C CA . ARG A 1 282 ? -1.272 -42.966 11.963 1.00 36.62 301 ARG A CA 1
ATOM 2210 C C . ARG A 1 282 ? -0.595 -41.616 12.183 1.00 40.56 301 ARG A C 1
ATOM 2211 O O . ARG A 1 282 ? -1.027 -40.837 13.014 1.00 41.06 301 ARG A O 1
ATOM 2219 N N . PHE A 1 283 ? 0.491 -41.376 11.455 1.00 37.27 302 PHE A N 1
ATOM 2220 C CA . PHE A 1 283 ? 1.147 -40.076 11.326 1.00 37.76 302 PHE A CA 1
ATOM 2221 C C . PHE A 1 283 ? 0.956 -39.616 9.846 1.00 40.44 302 PHE A C 1
ATOM 2222 O O . PHE A 1 283 ? 1.305 -40.349 8.925 1.00 40.17 302 PHE A O 1
ATOM 2230 N N . ALA A 1 284 ? 0.431 -38.424 9.635 1.00 36.80 303 ALA A N 1
ATOM 2231 C CA . ALA A 1 284 ? 0.211 -37.901 8.292 1.00 36.83 303 ALA A CA 1
ATOM 2232 C C . ALA A 1 284 ? 0.588 -36.440 8.214 1.00 44.55 303 ALA A C 1
ATOM 2233 O O . ALA A 1 284 ? 0.463 -35.687 9.198 1.00 42.57 303 ALA A O 1
ATOM 2235 N N . GLU A 1 285 ? 1.093 -36.067 7.036 1.00 44.30 304 GLU A N 1
ATOM 2236 C CA . GLU A 1 285 ? 1.524 -34.732 6.662 1.00 45.83 304 GLU A CA 1
ATOM 2237 C C . GLU A 1 285 ? 0.865 -34.417 5.337 1.00 47.99 304 GLU A C 1
ATOM 2238 O O . GLU A 1 285 ? 0.983 -35.197 4.399 1.00 46.05 304 GLU A O 1
ATOM 2244 N N . ASN A 1 286 ? 0.102 -33.319 5.293 1.00 44.94 305 ASN A N 1
ATOM 2245 C CA . ASN A 1 286 ? -0.665 -32.873 4.129 1.00 43.59 305 ASN A CA 1
ATOM 2246 C C . ASN A 1 286 ? -0.280 -31.455 3.736 1.00 45.13 305 ASN A C 1
ATOM 2247 O O . ASN A 1 286 ? -0.139 -30.593 4.609 1.00 43.69 305 ASN A O 1
ATOM 2252 N N . LYS A 1 287 ? -0.179 -31.196 2.426 1.00 41.26 306 LYS A N 1
ATOM 2253 C CA . LYS A 1 287 ? 0.145 -29.861 1.885 1.00 41.41 306 LYS A CA 1
ATOM 2254 C C . LYS A 1 287 ? -0.783 -29.487 0.765 1.00 45.86 306 LYS A C 1
ATOM 2255 O O . LYS A 1 287 ? -1.164 -30.353 -0.019 1.00 47.67 306 LYS A O 1
ATOM 2261 N N . THR A 1 288 ? -1.111 -28.202 0.656 1.00 41.05 307 THR A N 1
ATOM 2262 C CA . THR A 1 288 ? -1.915 -27.642 -0.429 1.00 42.34 307 THR A CA 1
ATOM 2263 C C . THR A 1 288 ? -1.446 -26.222 -0.716 1.00 49.24 307 THR A C 1
ATOM 2264 O O . THR A 1 288 ? -1.055 -25.499 0.206 1.00 48.88 307 THR A O 1
ATOM 2268 N N . SER A 1 289 ? -1.572 -25.808 -1.984 1.00 45.69 308 SER A N 1
ATOM 2269 C CA . SER A 1 289 ? -1.271 -24.459 -2.435 1.00 45.55 308 SER A CA 1
ATOM 2270 C C . SER A 1 289 ? -2.093 -24.141 -3.657 1.00 48.28 308 SER A C 1
ATOM 2271 O O . SER A 1 289 ? -2.307 -24.997 -4.494 1.00 50.38 308 SER A O 1
ATOM 2274 N N . GLN A 1 290 ? -2.607 -22.948 -3.727 1.00 43.38 309 GLN A N 1
ATOM 2275 C CA . GLN A 1 290 ? -3.404 -22.541 -4.863 1.00 43.07 309 GLN A CA 1
ATOM 2276 C C . GLN A 1 290 ? -3.194 -21.052 -5.152 1.00 49.42 309 GLN A C 1
ATOM 2277 O O . GLN A 1 290 ? -2.823 -20.300 -4.259 1.00 51.64 309 GLN A O 1
ATOM 2283 N N . ASN A 1 291 ? -3.388 -20.670 -6.419 1.00 45.25 310 ASN A N 1
ATOM 2284 C CA . ASN A 1 291 ? -3.512 -19.335 -6.982 1.00 44.17 310 ASN A CA 1
ATOM 2285 C C . ASN A 1 291 ? -4.840 -19.394 -7.691 1.00 46.79 310 ASN A C 1
ATOM 2286 O O . ASN A 1 291 ? -4.921 -19.994 -8.758 1.00 46.38 310 ASN A O 1
ATOM 2291 N N . SER A 1 292 ? -5.903 -18.926 -7.055 1.00 43.77 311 SER A N 1
ATOM 2292 C CA . SER A 1 292 ? -7.207 -19.041 -7.683 1.00 43.76 311 SER A CA 1
ATOM 2293 C C . SER A 1 292 ? -8.003 -17.750 -7.688 1.00 49.00 311 SER A C 1
ATOM 2294 O O . SER A 1 292 ? -8.358 -17.242 -6.624 1.00 50.17 311 SER A O 1
ATOM 2297 N N . VAL A 1 293 ? -8.339 -17.273 -8.912 1.00 43.34 312 VAL A N 1
ATOM 2298 C CA . VAL A 1 293 ? -9.298 -16.224 -9.226 1.00 42.70 312 VAL A CA 1
ATOM 2299 C C . VAL A 1 293 ? -10.620 -16.951 -9.277 1.00 43.35 312 VAL A C 1
ATOM 2300 O O . VAL A 1 293 ? -10.676 -18.018 -9.870 1.00 42.44 312 VAL A O 1
ATOM 2304 N N . TYR A 1 294 ? -11.688 -16.410 -8.704 1.00 39.68 313 TYR A N 1
ATOM 2305 C CA . TYR A 1 294 ? -12.943 -17.167 -8.725 1.00 39.14 313 TYR A CA 1
ATOM 2306 C C . TYR A 1 294 ? -14.083 -16.172 -8.726 1.00 46.21 313 TYR A C 1
ATOM 2307 O O . TYR A 1 294 ? -13.860 -15.004 -8.427 1.00 45.53 313 TYR A O 1
ATOM 2316 N N . GLY A 1 295 ? -15.293 -16.634 -9.008 1.00 46.50 314 GLY A N 1
ATOM 2317 C CA . GLY A 1 295 ? -16.462 -15.759 -9.095 1.00 47.00 314 GLY A CA 1
ATOM 2318 C C . GLY A 1 295 ? -17.138 -15.375 -7.804 1.00 54.09 314 GLY A C 1
ATOM 2319 O O . GLY A 1 295 ? -17.161 -16.154 -6.841 1.00 54.40 314 GLY A O 1
ATOM 2320 N N . TYR A 1 296 ? -17.748 -14.178 -7.793 1.00 52.15 315 TYR A N 1
ATOM 2321 C CA . TYR A 1 296 ? -18.479 -13.701 -6.628 1.00 53.19 315 TYR A CA 1
ATOM 2322 C C . TYR A 1 296 ? -19.839 -13.099 -7.033 1.00 54.32 315 TYR A C 1
ATOM 2323 O O . TYR A 1 296 ? -20.333 -12.165 -6.399 1.00 51.76 315 TYR A O 1
ATOM 2332 N N . GLY A 1 297 ? -20.452 -13.686 -8.053 1.00 51.83 316 GLY A N 1
ATOM 2333 C CA . GLY A 1 297 ? -21.756 -13.274 -8.568 1.00 52.47 316 GLY A CA 1
ATOM 2334 C C . GLY A 1 297 ? -21.748 -12.082 -9.513 1.00 57.76 316 GLY A C 1
ATOM 2335 O O . GLY A 1 297 ? -20.698 -11.468 -9.781 1.00 57.22 316 GLY A O 1
ATOM 2336 N N . VAL A 1 298 ? -22.951 -11.753 -10.017 1.00 54.25 317 VAL A N 1
ATOM 2337 C CA . VAL A 1 298 ? -23.173 -10.638 -10.935 1.00 53.88 317 VAL A CA 1
ATOM 2338 C C . VAL A 1 298 ? -23.239 -9.317 -10.124 1.00 61.33 317 VAL A C 1
ATOM 2339 O O . VAL A 1 298 ? -23.473 -9.350 -8.910 1.00 61.30 317 VAL A O 1
ATOM 2343 N N . CYS A 1 299 ? -23.022 -8.164 -10.797 1.00 58.99 318 CYS A N 1
ATOM 2344 C CA . CYS A 1 299 ? -22.995 -6.861 -10.143 1.00 59.30 318 CYS A CA 1
ATOM 2345 C C . CYS A 1 299 ? -24.362 -6.439 -9.564 1.00 61.65 318 CYS A C 1
ATOM 2346 O O . CYS A 1 299 ? -24.372 -5.693 -8.588 1.00 62.47 318 CYS A O 1
ATOM 2349 N N . SER A 1 300 ? -25.481 -7.013 -10.040 1.00 56.64 319 SER A N 1
ATOM 2350 C CA . SER A 1 300 ? -26.807 -6.751 -9.446 1.00 55.94 319 SER A CA 1
ATOM 2351 C C . SER A 1 300 ? -27.055 -7.595 -8.158 1.00 59.82 319 SER A C 1
ATOM 2352 O O . SER A 1 300 ? -28.164 -7.574 -7.605 1.00 59.58 319 SER A O 1
ATOM 2355 N N . ASP A 1 301 ? -26.043 -8.361 -7.702 1.00 56.27 320 ASP A N 1
ATOM 2356 C CA . ASP A 1 301 ? -26.172 -9.217 -6.513 1.00 54.84 320 ASP A CA 1
ATOM 2357 C C . ASP A 1 301 ? -25.770 -8.438 -5.251 1.00 54.13 320 ASP A C 1
ATOM 2358 O O . ASP A 1 301 ? -24.666 -7.874 -5.214 1.00 51.96 320 ASP A O 1
ATOM 2363 N N . PRO A 1 302 ? -26.625 -8.452 -4.190 1.00 51.23 321 PRO A N 1
ATOM 2364 C CA . PRO A 1 302 ? -26.279 -7.741 -2.926 1.00 51.04 321 PRO A CA 1
ATOM 2365 C C . PRO A 1 302 ? -24.863 -7.995 -2.366 1.00 55.67 321 PRO A C 1
ATOM 2366 O O . PRO A 1 302 ? -24.347 -7.126 -1.677 1.00 55.76 321 PRO A O 1
ATOM 2370 N N . ALA A 1 303 ? -24.232 -9.157 -2.658 1.00 51.99 322 ALA A N 1
ATOM 2371 C CA . ALA A 1 303 ? -22.865 -9.483 -2.227 1.00 51.50 322 ALA A CA 1
ATOM 2372 C C . ALA A 1 303 ? -21.830 -8.483 -2.778 1.00 57.19 322 ALA A C 1
ATOM 2373 O O . ALA A 1 303 ? -20.722 -8.354 -2.237 1.00 54.20 322 ALA A O 1
ATOM 2375 N N . ASN A 1 304 ? -22.185 -7.804 -3.893 1.00 57.03 323 ASN A N 1
ATOM 2376 C CA . ASN A 1 304 ? -21.284 -6.875 -4.575 1.00 56.88 323 ASN A CA 1
ATOM 2377 C C . ASN A 1 304 ? -21.682 -5.389 -4.377 1.00 61.00 323 ASN A C 1
ATOM 2378 O O . ASN A 1 304 ? -21.236 -4.527 -5.143 1.00 59.88 323 ASN A O 1
ATOM 2383 N N . ALA A 1 305 ? -22.445 -5.100 -3.303 1.00 58.31 324 ALA A N 1
ATOM 2384 C CA . ALA A 1 305 ? -22.921 -3.759 -2.931 1.00 59.13 324 ALA A CA 1
ATOM 2385 C C . ALA A 1 305 ? -21.785 -2.739 -2.675 1.00 64.09 324 ALA A C 1
ATOM 2386 O O . ALA A 1 305 ? -22.007 -1.556 -2.899 1.00 65.46 324 ALA A O 1
ATOM 2388 N N . TYR A 1 306 ? -20.600 -3.180 -2.212 1.00 59.73 325 TYR A N 1
ATOM 2389 C CA . TYR A 1 306 ? -19.452 -2.302 -1.897 1.00 58.54 325 TYR A CA 1
ATOM 2390 C C . TYR A 1 306 ? -18.416 -2.299 -3.002 1.00 59.76 325 TYR A C 1
ATOM 2391 O O . TYR A 1 306 ? -17.322 -1.742 -2.827 1.00 58.29 325 TYR A O 1
ATOM 2400 N N . SER A 1 307 ? -18.709 -2.998 -4.105 1.00 56.34 326 SER A N 1
ATOM 2401 C CA . SER A 1 307 ? -17.777 -3.061 -5.230 1.00 55.93 326 SER A CA 1
ATOM 2402 C C . SER A 1 307 ? -17.879 -1.774 -6.023 1.00 58.72 326 SER A C 1
ATOM 2403 O O . SER A 1 307 ? -18.997 -1.353 -6.382 1.00 55.81 326 SER A O 1
ATOM 2406 N N . LYS A 1 308 ? -16.722 -1.128 -6.244 1.00 57.15 327 LYS A N 1
ATOM 2407 C CA . LYS A 1 308 ? -16.679 0.139 -6.991 1.00 58.99 327 LYS A CA 1
ATOM 2408 C C . LYS A 1 308 ? -16.947 -0.138 -8.464 1.00 66.08 327 LYS A C 1
ATOM 2409 O O . LYS A 1 308 ? -17.906 0.419 -9.011 1.00 67.63 327 LYS A O 1
ATOM 2415 N N . GLN A 1 309 ? -16.173 -1.082 -9.061 1.00 61.17 328 GLN A N 1
ATOM 2416 C CA . GLN A 1 309 ? -16.275 -1.521 -10.449 1.00 59.82 328 GLN A CA 1
ATOM 2417 C C . GLN A 1 309 ? -17.732 -1.786 -10.837 1.00 65.86 328 GLN A C 1
ATOM 2418 O O . GLN A 1 309 ? -18.174 -1.361 -11.907 1.00 67.53 328 GLN A O 1
ATOM 2424 N N . CYS A 1 310 ? -18.485 -2.432 -9.944 1.00 61.51 329 CYS A N 1
ATOM 2425 C CA . CYS A 1 310 ? -19.881 -2.789 -10.152 1.00 61.68 329 CYS A CA 1
ATOM 2426 C C . CYS A 1 310 ? -20.787 -1.575 -10.085 1.00 67.00 329 CYS A C 1
ATOM 2427 O O . CYS A 1 310 ? -21.754 -1.500 -10.850 1.00 66.73 329 CYS A O 1
ATOM 2430 N N . ALA A 1 311 ? -20.510 -0.651 -9.136 1.00 64.85 330 ALA A N 1
ATOM 2431 C CA . ALA A 1 311 ? -21.302 0.563 -8.894 1.00 64.69 330 ALA A CA 1
ATOM 2432 C C . ALA A 1 311 ? -21.218 1.538 -10.108 1.00 67.83 330 ALA A C 1
ATOM 2433 O O . ALA A 1 311 ? -22.224 2.170 -10.470 1.00 66.31 330 ALA A O 1
ATOM 2435 N N . ALA A 1 312 ? -20.018 1.588 -10.741 1.00 64.25 331 ALA A N 1
ATOM 2436 C CA . ALA A 1 312 ? -19.648 2.355 -11.928 1.00 64.87 331 ALA A CA 1
ATOM 2437 C C . ALA A 1 312 ? -20.545 2.044 -13.146 1.00 73.50 331 ALA A C 1
ATOM 2438 O O . ALA A 1 312 ? -20.915 2.956 -13.880 1.00 74.29 331 ALA A O 1
ATOM 2440 N N . LEU A 1 313 ? -20.890 0.766 -13.352 1.00 72.38 332 LEU A N 1
ATOM 2441 C CA . LEU A 1 313 ? -21.679 0.294 -14.496 1.00 72.93 332 LEU A CA 1
ATOM 2442 C C . LEU A 1 313 ? -23.126 0.766 -14.466 1.00 77.61 332 LEU A C 1
ATOM 2443 O O . LEU A 1 313 ? -23.659 1.078 -13.402 1.00 77.51 332 LEU A O 1
ATOM 2448 N N . ALA A 1 314 ? -23.759 0.790 -15.650 1.00 75.13 333 ALA A N 1
ATOM 2449 C CA . ALA A 1 314 ? -25.156 1.161 -15.831 1.00 76.08 333 ALA A CA 1
ATOM 2450 C C . ALA A 1 314 ? -26.066 0.039 -15.327 1.00 82.84 333 ALA A C 1
ATOM 2451 O O . ALA A 1 314 ? -25.692 -1.130 -15.494 1.00 81.41 333 ALA A O 1
ATOM 2453 N N . PRO A 1 315 ? -27.275 0.345 -14.764 1.00 82.62 334 PRO A N 1
ATOM 2454 C CA . PRO A 1 315 ? -28.160 -0.732 -14.253 1.00 83.26 334 PRO A CA 1
ATOM 2455 C C . PRO A 1 315 ? -28.712 -1.693 -15.330 1.00 88.97 334 PRO A C 1
ATOM 2456 O O . PRO A 1 315 ? -29.551 -2.545 -15.007 1.00 89.67 334 PRO A O 1
ATOM 2460 N N . ALA A 1 316 ? -28.212 -1.580 -16.587 1.00 84.44 335 ALA A N 1
ATOM 2461 C CA . ALA A 1 316 ? -28.562 -2.416 -17.737 1.00 83.58 335 ALA A CA 1
ATOM 2462 C C . ALA A 1 316 ? -27.430 -3.406 -18.074 1.00 85.24 335 ALA A C 1
ATOM 2463 O O . ALA A 1 316 ? -27.639 -4.332 -18.861 1.00 85.26 335 ALA A O 1
ATOM 2465 N N . ASP A 1 317 ? -26.228 -3.187 -17.492 1.00 79.23 336 ASP A N 1
ATOM 2466 C CA . ASP A 1 317 ? -25.023 -4.000 -17.694 1.00 77.50 336 ASP A CA 1
ATOM 2467 C C . ASP A 1 317 ? -24.613 -4.788 -16.429 1.00 77.95 336 ASP A C 1
ATOM 2468 O O . ASP A 1 317 ? -23.815 -5.722 -16.543 1.00 77.47 336 ASP A O 1
ATOM 2473 N N . LYS A 1 318 ? -25.139 -4.404 -15.238 1.00 71.48 337 LYS A N 1
ATOM 2474 C CA . LYS A 1 318 ? -24.830 -5.022 -13.942 1.00 69.91 337 LYS A CA 1
ATOM 2475 C C . LYS A 1 318 ? -25.202 -6.521 -13.919 1.00 72.25 337 LYS A C 1
ATOM 2476 O O . LYS A 1 318 ? -24.430 -7.330 -13.408 1.00 72.11 337 LYS A O 1
ATOM 2482 N N . GLY A 1 319 ? -26.355 -6.859 -14.505 1.00 66.45 338 GLY A N 1
ATOM 2483 C CA . GLY A 1 319 ? -26.898 -8.213 -14.585 1.00 64.18 338 GLY A CA 1
ATOM 2484 C C . GLY A 1 319 ? -26.157 -9.225 -15.445 1.00 63.42 338 GLY A C 1
ATOM 2485 O O . GLY A 1 319 ? -26.473 -10.414 -15.368 1.00 63.83 338 GLY A O 1
ATOM 2486 N N . HIS A 1 320 ? -25.165 -8.796 -16.248 1.00 55.95 339 HIS A N 1
ATOM 2487 C CA . HIS A 1 320 ? -24.406 -9.723 -17.087 1.00 54.89 339 HIS A CA 1
ATOM 2488 C C . HIS A 1 320 ? -22.898 -9.537 -16.937 1.00 55.88 339 HIS A C 1
ATOM 2489 O O . HIS A 1 320 ? -22.132 -10.065 -17.749 1.00 55.67 339 HIS A O 1
ATOM 2496 N N . TYR A 1 321 ? -22.469 -8.809 -15.904 1.00 51.37 340 TYR A N 1
ATOM 2497 C CA . TYR A 1 321 ? -21.051 -8.616 -15.595 1.00 51.74 340 TYR A CA 1
ATOM 2498 C C . TYR A 1 321 ? -20.762 -9.400 -14.327 1.00 55.64 340 TYR A C 1
ATOM 2499 O O . TYR A 1 321 ? -21.579 -9.360 -13.402 1.00 54.74 340 TYR A O 1
ATOM 2508 N N . LEU A 1 322 ? -19.631 -10.135 -14.284 1.00 51.36 341 LEU A N 1
ATOM 2509 C CA . LEU A 1 322 ? -19.291 -10.983 -13.135 1.00 49.34 341 LEU A CA 1
ATOM 2510 C C . LEU A 1 322 ? -18.135 -10.443 -12.326 1.00 53.14 341 LEU A C 1
ATOM 2511 O O . LEU A 1 322 ? -16.980 -10.416 -12.794 1.00 51.44 341 LEU A O 1
ATOM 2516 N N . ALA A 1 323 ? -18.445 -10.131 -11.051 1.00 49.64 342 ALA A N 1
ATOM 2517 C CA . ALA A 1 323 ? -17.445 -9.708 -10.092 1.00 49.03 342 ALA A CA 1
ATOM 2518 C C . ALA A 1 323 ? -16.667 -10.960 -9.655 1.00 52.98 342 ALA A C 1
ATOM 2519 O O . ALA A 1 323 ? -17.268 -12.022 -9.505 1.00 51.32 342 ALA A O 1
ATOM 2521 N N . ARG A 1 324 ? -15.329 -10.848 -9.587 1.00 48.62 343 ARG A N 1
ATOM 2522 C CA . ARG A 1 324 ? -14.401 -11.911 -9.242 1.00 47.98 343 ARG A CA 1
ATOM 2523 C C . ARG A 1 324 ? -13.462 -11.491 -8.073 1.00 51.80 343 ARG A C 1
ATOM 2524 O O . ARG A 1 324 ? -13.198 -10.292 -7.903 1.00 50.89 343 ARG A O 1
ATOM 2532 N N . LYS A 1 325 ? -12.944 -12.481 -7.279 1.00 45.92 344 LYS A N 1
ATOM 2533 C CA . LYS A 1 325 ? -11.979 -12.223 -6.206 1.00 45.22 344 LYS A CA 1
ATOM 2534 C C . LYS A 1 325 ? -10.834 -13.205 -6.374 1.00 49.79 344 LYS A C 1
ATOM 2535 O O . LYS A 1 325 ? -10.797 -13.898 -7.392 1.00 50.88 344 LYS A O 1
ATOM 2541 N N . TYR A 1 326 ? -9.864 -13.225 -5.458 1.00 45.25 345 TYR A N 1
ATOM 2542 C CA . TYR A 1 326 ? -8.798 -14.208 -5.580 1.00 45.81 345 TYR A CA 1
ATOM 2543 C C . TYR A 1 326 ? -8.267 -14.696 -4.187 1.00 49.20 345 TYR A C 1
ATOM 2544 O O . TYR A 1 326 ? -8.477 -14.044 -3.158 1.00 49.85 345 TYR A O 1
ATOM 2553 N N . VAL A 1 327 ? -7.606 -15.860 -4.189 1.00 43.35 346 VAL A N 1
ATOM 2554 C CA . VAL A 1 327 ? -6.965 -16.456 -3.023 1.00 42.71 346 VAL A CA 1
ATOM 2555 C C . VAL A 1 327 ? -5.632 -17.028 -3.476 1.00 46.61 346 VAL A C 1
ATOM 2556 O O . VAL A 1 327 ? -5.561 -17.685 -4.502 1.00 48.53 346 VAL A O 1
ATOM 2560 N N . VAL A 1 328 ? -4.577 -16.700 -2.762 1.00 43.17 347 VAL A N 1
ATOM 2561 C CA . VAL A 1 328 ? -3.229 -17.270 -2.891 1.00 43.12 347 VAL A CA 1
ATOM 2562 C C . VAL A 1 328 ? -3.053 -18.041 -1.578 1.00 51.44 347 VAL A C 1
ATOM 2563 O O . VAL A 1 328 ? -3.342 -17.460 -0.517 1.00 51.88 347 VAL A O 1
ATOM 2567 N N . ASP A 1 329 ? -2.655 -19.324 -1.625 1.00 46.66 348 ASP A N 1
ATOM 2568 C CA . ASP A 1 329 ? -2.556 -20.110 -0.403 1.00 47.16 348 ASP A CA 1
ATOM 2569 C C . ASP A 1 329 ? -1.395 -21.069 -0.394 1.00 49.50 348 ASP A C 1
ATOM 2570 O O . ASP A 1 329 ? -1.048 -21.614 -1.430 1.00 51.76 348 ASP A O 1
ATOM 2575 N N . ASP A 1 330 ? -0.818 -21.293 0.789 1.00 44.11 349 ASP A N 1
ATOM 2576 C CA . ASP A 1 330 ? 0.243 -22.258 1.068 1.00 43.90 349 ASP A CA 1
ATOM 2577 C C . ASP A 1 330 ? 0.052 -22.778 2.517 1.00 47.65 349 ASP A C 1
ATOM 2578 O O . ASP A 1 330 ? 0.072 -21.995 3.480 1.00 47.77 349 ASP A O 1
ATOM 2583 N N . GLU A 1 331 ? -0.227 -24.101 2.635 1.00 41.26 350 GLU A N 1
ATOM 2584 C CA . GLU A 1 331 ? -0.503 -24.817 3.876 1.00 38.41 350 GLU A CA 1
ATOM 2585 C C . GLU A 1 331 ? 0.293 -26.068 4.007 1.00 44.18 350 GLU A C 1
ATOM 2586 O O . GLU A 1 331 ? 0.428 -26.827 3.054 1.00 46.04 350 GLU A O 1
ATOM 2592 N N . LYS A 1 332 ? 0.702 -26.340 5.226 1.00 39.31 351 LYS A N 1
ATOM 2593 C CA . LYS A 1 332 ? 1.382 -27.536 5.679 1.00 39.54 351 LYS A CA 1
ATOM 2594 C C . LYS A 1 332 ? 0.695 -27.987 6.981 1.00 42.23 351 LYS A C 1
ATOM 2595 O O . LYS A 1 332 ? 0.526 -27.171 7.883 1.00 39.58 351 LYS A O 1
ATOM 2601 N N . LEU A 1 333 ? 0.237 -29.237 7.044 1.00 39.99 352 LEU A N 1
ATOM 2602 C CA . LEU A 1 333 ? -0.367 -29.742 8.256 1.00 40.18 352 LEU A CA 1
ATOM 2603 C C . LEU A 1 333 ? 0.250 -31.061 8.656 1.00 42.76 352 LEU A C 1
ATOM 2604 O O . LEU A 1 333 ? 0.770 -31.812 7.819 1.00 42.99 352 LEU A O 1
ATOM 2609 N N . GLN A 1 334 ? 0.278 -31.293 9.962 1.00 37.34 353 GLN A N 1
ATOM 2610 C CA . GLN A 1 334 ? 0.754 -32.571 10.520 1.00 36.22 353 GLN A CA 1
ATOM 2611 C C . GLN A 1 334 ? -0.346 -33.048 11.423 1.00 39.13 353 GLN A C 1
ATOM 2612 O O . GLN A 1 334 ? -0.994 -32.248 12.083 1.00 38.30 353 GLN A O 1
ATOM 2618 N N . ASN A 1 335 ? -0.631 -34.329 11.346 1.00 36.88 354 ASN A N 1
ATOM 2619 C CA . ASN A 1 335 ? -1.731 -34.991 12.035 1.00 37.76 354 ASN A CA 1
ATOM 2620 C C . ASN A 1 335 ? -1.244 -36.287 12.667 1.00 42.75 354 ASN A C 1
ATOM 2621 O O . ASN A 1 335 ? -0.484 -37.021 12.050 1.00 44.11 354 ASN A O 1
ATOM 2626 N N . PHE A 1 336 ? -1.703 -36.602 13.872 1.00 38.57 355 PHE A N 1
ATOM 2627 C CA . PHE A 1 336 ? -1.329 -37.853 14.513 1.00 37.20 355 PHE A CA 1
ATOM 2628 C C . PHE A 1 336 ? -2.537 -38.407 15.260 1.00 41.11 355 PHE A C 1
ATOM 2629 O O . PHE A 1 336 ? -3.243 -37.651 15.892 1.00 42.01 355 PHE A O 1
ATOM 2637 N N . SER A 1 337 ? -2.793 -39.710 15.160 1.00 40.05 356 SER A N 1
ATOM 2638 C CA . SER A 1 337 ? -3.902 -40.386 15.857 1.00 40.34 356 SER A CA 1
ATOM 2639 C C . SER A 1 337 ? -3.454 -41.710 16.383 1.00 43.24 356 SER A C 1
ATOM 2640 O O . SER A 1 337 ? -2.649 -42.377 15.735 1.00 42.27 356 SER A O 1
ATOM 2643 N N . VAL A 1 338 ? -3.960 -42.081 17.567 1.00 40.65 357 VAL A N 1
ATOM 2644 C CA . VAL A 1 338 ? -3.828 -43.386 18.238 1.00 39.67 357 VAL A CA 1
ATOM 2645 C C . VAL A 1 338 ? -5.141 -43.726 18.922 1.00 40.87 357 VAL A C 1
ATOM 2646 O O . VAL A 1 338 ? -5.532 -43.022 19.863 1.00 38.47 357 VAL A O 1
ATOM 2650 N N . ASP A 1 339 ? -5.774 -44.821 18.501 1.00 37.14 358 ASP A N 1
ATOM 2651 C CA . ASP A 1 339 ? -6.939 -45.374 19.181 1.00 37.08 358 ASP A CA 1
ATOM 2652 C C . ASP A 1 339 ? -6.517 -46.755 19.772 1.00 42.95 358 ASP A C 1
ATOM 2653 O O . ASP A 1 339 ? -5.893 -47.548 19.079 1.00 41.29 358 ASP A O 1
ATOM 2658 N N . THR A 1 340 ? -6.728 -46.964 21.080 1.00 41.53 359 THR A N 1
ATOM 2659 C CA . THR A 1 340 ? -6.350 -48.201 21.776 1.00 41.60 359 THR A CA 1
ATOM 2660 C C . THR A 1 340 ? -7.577 -48.795 22.430 1.00 45.24 359 THR A C 1
ATOM 2661 O O . THR A 1 340 ? -8.219 -48.119 23.217 1.00 43.74 359 THR A O 1
ATOM 2665 N N . GLN A 1 341 ? -7.905 -50.054 22.095 1.00 43.30 360 GLN A N 1
ATOM 2666 C CA . GLN A 1 341 ? -9.102 -50.708 22.622 1.00 43.43 360 GLN A CA 1
ATOM 2667 C C . GLN A 1 341 ? -8.835 -52.045 23.280 1.00 44.98 360 GLN A C 1
ATOM 2668 O O . GLN A 1 341 ? -7.980 -52.815 22.845 1.00 42.43 360 GLN A O 1
ATOM 2674 N N . LEU A 1 342 ? -9.622 -52.325 24.313 1.00 41.63 361 LEU A N 1
ATOM 2675 C CA . LEU A 1 342 ? -9.659 -53.602 25.004 1.00 41.68 361 LEU A CA 1
ATOM 2676 C C . LEU A 1 342 ? -11.073 -54.108 24.844 1.00 45.18 361 LEU A C 1
ATOM 2677 O O . LEU A 1 342 ? -12.017 -53.381 25.159 1.00 44.97 361 LEU A O 1
ATOM 2682 N N . GLN A 1 343 ? -11.226 -55.306 24.294 1.00 42.30 362 GLN A N 1
ATOM 2683 C CA . GLN A 1 343 ? -12.530 -55.959 24.086 1.00 41.50 362 GLN A CA 1
ATOM 2684 C C . GLN A 1 343 ? -12.647 -57.129 25.068 1.00 45.30 362 GLN A C 1
ATOM 2685 O O . GLN A 1 343 ? -11.814 -58.020 25.046 1.00 42.78 362 GLN A O 1
ATOM 2691 N N . SER A 1 344 ? -13.672 -57.109 25.929 1.00 44.79 363 SER A N 1
ATOM 2692 C CA . SER A 1 344 ? -13.921 -58.111 26.972 1.00 44.81 363 SER A CA 1
ATOM 2693 C C . SER A 1 344 ? -15.267 -58.808 26.761 1.00 51.27 363 SER A C 1
ATOM 2694 O O . SER A 1 344 ? -16.314 -58.165 26.847 1.00 51.74 363 SER A O 1
ATOM 2697 N N . LYS A 1 345 ? -15.237 -60.103 26.451 1.00 48.36 364 LYS A N 1
ATOM 2698 C CA . LYS A 1 345 ? -16.446 -60.915 26.233 1.00 49.03 364 LYS A CA 1
ATOM 2699 C C . LYS A 1 345 ? -16.628 -61.858 27.424 1.00 54.82 364 LYS A C 1
ATOM 2700 O O . LYS A 1 345 ? -15.667 -62.522 27.835 1.00 54.70 364 LYS A O 1
ATOM 2706 N N . PHE A 1 346 ? -17.835 -61.864 28.013 1.00 50.69 365 PHE A N 1
ATOM 2707 C CA . PHE A 1 346 ? -18.198 -62.662 29.190 1.00 50.24 365 PHE A CA 1
ATOM 2708 C C . PHE A 1 346 ? -19.703 -62.784 29.299 1.00 56.25 365 PHE A C 1
ATOM 2709 O O . PHE A 1 346 ? -20.398 -62.031 28.632 1.00 56.31 365 PHE A O 1
ATOM 2717 N N . ALA A 1 347 ? -20.213 -63.691 30.161 1.00 53.85 366 ALA A N 1
ATOM 2718 C CA . ALA A 1 347 ? -21.659 -63.848 30.375 1.00 53.82 366 ALA A CA 1
ATOM 2719 C C . ALA A 1 347 ? -22.042 -63.583 31.839 1.00 59.01 366 ALA A C 1
ATOM 2720 O O . ALA A 1 347 ? -21.196 -63.694 32.728 1.00 57.26 366 ALA A O 1
ATOM 2722 N N . THR A 1 348 ? -23.289 -63.131 32.072 1.00 58.61 367 THR A N 1
ATOM 2723 C CA . THR A 1 348 ? -23.864 -62.926 33.408 1.00 59.55 367 THR A CA 1
ATOM 2724 C C . THR A 1 348 ? -25.225 -63.600 33.354 1.00 67.62 367 THR A C 1
ATOM 2725 O O . THR A 1 348 ? -26.233 -62.957 33.030 1.00 68.50 367 THR A O 1
ATOM 2729 N N . GLY A 1 349 ? -25.210 -64.921 33.561 1.00 63.80 368 GLY A N 1
ATOM 2730 C CA . GLY A 1 349 ? -26.397 -65.750 33.475 1.00 62.28 368 GLY A CA 1
ATOM 2731 C C . GLY A 1 349 ? -26.873 -65.891 32.047 1.00 65.66 368 GLY A C 1
ATOM 2732 O O . GLY A 1 349 ? -26.170 -66.441 31.205 1.00 65.30 368 GLY A O 1
ATOM 2733 N N . ASP A 1 350 ? -28.068 -65.381 31.757 1.00 62.22 369 ASP A N 1
ATOM 2734 C CA . ASP A 1 350 ? -28.687 -65.477 30.431 1.00 61.66 369 ASP A CA 1
ATOM 2735 C C . ASP A 1 350 ? -28.215 -64.358 29.463 1.00 61.66 369 ASP A C 1
ATOM 2736 O O . ASP A 1 350 ? -28.582 -64.365 28.281 1.00 61.10 369 ASP A O 1
ATOM 2741 N N . ILE A 1 351 ? -27.442 -63.400 29.978 1.00 55.34 370 ILE A N 1
ATOM 2742 C CA . ILE A 1 351 ? -26.969 -62.234 29.231 1.00 55.02 370 ILE A CA 1
ATOM 2743 C C . ILE A 1 351 ? -25.509 -62.410 28.852 1.00 58.22 370 ILE A C 1
ATOM 2744 O O . ILE A 1 351 ? -24.653 -62.593 29.724 1.00 56.35 370 ILE A O 1
ATOM 2749 N N . ASP A 1 352 ? -25.233 -62.341 27.550 1.00 55.67 371 ASP A N 1
ATOM 2750 C CA . ASP A 1 352 ? -23.868 -62.369 27.020 1.00 55.67 371 ASP A CA 1
ATOM 2751 C C . ASP A 1 352 ? -23.411 -60.906 26.817 1.00 57.64 371 ASP A C 1
ATOM 2752 O O . ASP A 1 352 ? -24.217 -60.076 26.397 1.00 55.82 371 ASP A O 1
ATOM 2757 N N . HIS A 1 353 ? -22.138 -60.592 27.132 1.00 52.79 372 HIS A N 1
ATOM 2758 C CA . HIS A 1 353 ? -21.625 -59.228 27.015 1.00 51.36 372 HIS A CA 1
ATOM 2759 C C . HIS A 1 353 ? -20.388 -59.113 26.178 1.00 54.69 372 HIS A C 1
ATOM 2760 O O . HIS A 1 353 ? -19.485 -59.945 26.280 1.00 54.32 372 HIS A O 1
ATOM 2767 N N . THR A 1 354 ? -20.322 -58.017 25.408 1.00 50.45 373 THR A N 1
ATOM 2768 C CA . THR A 1 354 ? -19.145 -57.574 24.671 1.00 50.00 373 THR A CA 1
ATOM 2769 C C . THR A 1 354 ? -18.900 -56.165 25.186 1.00 51.81 373 THR A C 1
ATOM 2770 O O . THR A 1 354 ? -19.666 -55.251 24.890 1.00 51.97 373 THR A O 1
ATOM 2774 N N . LEU A 1 355 ? -17.913 -56.033 26.054 1.00 47.62 374 LEU A N 1
ATOM 2775 C CA . LEU A 1 355 ? -17.538 -54.773 26.676 1.00 47.13 374 LEU A CA 1
ATOM 2776 C C . LEU A 1 355 ? -16.332 -54.198 25.969 1.00 50.30 374 LEU A C 1
ATOM 2777 O O . LEU A 1 355 ? -15.318 -54.881 25.815 1.00 50.23 374 LEU A O 1
ATOM 2782 N N . LEU A 1 356 ? -16.452 -52.940 25.523 1.00 44.64 375 LEU A N 1
ATOM 2783 C CA . LEU A 1 356 ? -15.374 -52.227 24.871 1.00 41.99 375 LEU A CA 1
ATOM 2784 C C . LEU A 1 356 ? -14.970 -51.068 25.757 1.00 43.12 375 LEU A C 1
ATOM 2785 O O . LEU A 1 356 ? -15.816 -50.334 26.259 1.00 41.56 375 LEU A O 1
ATOM 2790 N N . THR A 1 357 ? -13.677 -50.966 26.026 1.00 39.14 376 THR A N 1
ATOM 2791 C CA . THR A 1 357 ? -13.088 -49.890 26.811 1.00 39.05 376 THR A CA 1
ATOM 2792 C C . THR A 1 357 ? -11.926 -49.373 25.969 1.00 43.23 376 THR A C 1
ATOM 2793 O O . THR A 1 357 ? -11.100 -50.177 25.541 1.00 42.01 376 THR A O 1
ATOM 2797 N N . GLY A 1 358 ? -11.907 -48.067 25.670 1.00 39.33 377 GLY A N 1
ATOM 2798 C CA . GLY A 1 358 ? -10.846 -47.514 24.836 1.00 38.03 377 GLY A CA 1
ATOM 2799 C C . GLY A 1 358 ? -10.410 -46.119 25.186 1.00 42.84 377 GLY A C 1
ATOM 2800 O O . GLY A 1 358 ? -11.131 -45.401 25.889 1.00 42.88 377 GLY A O 1
ATOM 2801 N N . VAL A 1 359 ? -9.198 -45.747 24.703 1.00 39.30 378 VAL A N 1
ATOM 2802 C CA . VAL A 1 359 ? -8.558 -44.423 24.828 1.00 39.11 378 VAL A CA 1
ATOM 2803 C C . VAL A 1 359 ? -8.174 -43.962 23.415 1.00 40.59 378 VAL A C 1
ATOM 2804 O O . VAL A 1 359 ? -7.443 -44.667 22.698 1.00 36.92 378 VAL A O 1
ATOM 2808 N N . ASP A 1 360 ? -8.635 -42.771 23.043 1.00 37.61 379 ASP A N 1
ATOM 2809 C CA . ASP A 1 360 ? -8.446 -42.228 21.698 1.00 37.89 379 ASP A CA 1
ATOM 2810 C C . ASP A 1 360 ? -7.765 -40.873 21.794 1.00 40.57 379 ASP A C 1
ATOM 2811 O O . ASP A 1 360 ? -8.185 -40.030 22.590 1.00 39.44 379 ASP A O 1
ATOM 2816 N N . PHE A 1 361 ? -6.665 -40.697 21.068 1.00 36.83 380 PHE A N 1
ATOM 2817 C CA . PHE A 1 361 ? -5.945 -39.425 21.083 1.00 37.09 380 PHE A CA 1
ATOM 2818 C C . PHE A 1 361 ? -5.607 -38.963 19.676 1.00 41.25 380 PHE A C 1
ATOM 2819 O O . PHE A 1 361 ? -5.083 -39.747 18.890 1.00 41.21 380 PHE A O 1
ATOM 2827 N N . MET A 1 362 ? -5.910 -37.698 19.364 1.00 37.99 381 MET A N 1
ATOM 2828 C CA A MET A 1 362 ? -5.533 -37.117 18.078 0.50 37.13 381 MET A CA 1
ATOM 2829 C CA B MET A 1 362 ? -5.579 -37.089 18.072 0.50 38.95 381 MET A CA 1
ATOM 2830 C C . MET A 1 362 ? -4.987 -35.695 18.300 1.00 42.58 381 MET A C 1
ATOM 2831 O O . MET A 1 362 ? -5.394 -35.016 19.246 1.00 42.02 381 MET A O 1
ATOM 2840 N N . ARG A 1 363 ? -4.033 -35.287 17.452 1.00 38.72 382 ARG A N 1
ATOM 2841 C CA . ARG A 1 363 ? -3.446 -33.939 17.450 1.00 39.03 382 ARG A CA 1
ATOM 2842 C C . ARG A 1 363 ? -3.305 -33.499 15.985 1.00 40.82 382 ARG A C 1
ATOM 2843 O O . ARG A 1 363 ? -2.944 -34.310 15.124 1.00 41.14 382 ARG A O 1
ATOM 2851 N N . MET A 1 364 ? -3.653 -32.265 15.697 1.00 36.37 383 MET A N 1
ATOM 2852 C CA . MET A 1 364 ? -3.499 -31.705 14.353 1.00 37.86 383 MET A CA 1
ATOM 2853 C C . MET A 1 364 ? -2.923 -30.317 14.458 1.00 44.20 383 MET A C 1
ATOM 2854 O O . MET A 1 364 ? -3.372 -29.525 15.283 1.00 43.83 383 MET A O 1
ATOM 2859 N N . ARG A 1 365 ? -1.975 -30.014 13.562 1.00 42.87 384 ARG A N 1
ATOM 2860 C CA . ARG A 1 365 ? -1.349 -28.706 13.431 1.00 43.19 384 ARG A CA 1
ATOM 2861 C C . ARG A 1 365 ? -1.400 -28.288 11.959 1.00 43.66 384 ARG A C 1
ATOM 2862 O O . ARG A 1 365 ? -0.888 -29.025 11.141 1.00 40.74 384 ARG A O 1
ATOM 2870 N N . ASN A 1 366 ? -1.962 -27.112 11.641 1.00 41.75 385 ASN A N 1
ATOM 2871 C CA . ASN A 1 366 ? -2.040 -26.583 10.273 1.00 42.41 385 ASN A CA 1
ATOM 2872 C C . ASN A 1 366 ? -1.498 -25.145 10.202 1.00 45.68 385 ASN A C 1
ATOM 2873 O O . ASN A 1 366 ? -2.037 -24.244 10.830 1.00 44.77 385 ASN A O 1
ATOM 2878 N N . ASP A 1 367 ? -0.470 -24.939 9.387 1.00 45.13 386 ASP A N 1
ATOM 2879 C CA . ASP A 1 367 ? 0.184 -23.641 9.209 1.00 46.36 386 ASP A CA 1
ATOM 2880 C C . ASP A 1 367 ? -0.251 -23.017 7.852 1.00 47.93 386 ASP A C 1
ATOM 2881 O O . ASP A 1 367 ? 0.145 -23.482 6.783 1.00 46.20 386 ASP A O 1
ATOM 2886 N N . ILE A 1 368 ? -1.105 -21.996 7.925 1.00 44.23 387 ILE A N 1
ATOM 2887 C CA . ILE A 1 368 ? -1.665 -21.282 6.775 1.00 43.67 387 ILE A CA 1
ATOM 2888 C C . ILE A 1 368 ? -0.884 -19.997 6.466 1.00 49.28 387 ILE A C 1
ATOM 2889 O O . ILE A 1 368 ? -0.718 -19.136 7.333 1.00 48.33 387 ILE A O 1
ATOM 2894 N N . ASN A 1 369 ? -0.410 -19.881 5.222 1.00 47.57 388 ASN A N 1
ATOM 2895 C CA . ASN A 1 369 ? 0.280 -18.691 4.708 1.00 46.80 388 ASN A CA 1
ATOM 2896 C C . ASN A 1 369 ? -0.435 -18.281 3.433 1.00 47.39 388 ASN A C 1
ATOM 2897 O O . ASN A 1 369 ? -0.095 -18.750 2.358 1.00 47.76 388 ASN A O 1
ATOM 2902 N N . ALA A 1 370 ? -1.461 -17.454 3.577 1.00 42.37 389 ALA A N 1
ATOM 2903 C CA . ALA A 1 370 ? -2.329 -17.022 2.498 1.00 43.03 389 ALA A CA 1
ATOM 2904 C C . ALA A 1 370 ? -2.355 -15.482 2.257 1.00 49.07 389 ALA A C 1
ATOM 2905 O O . ALA A 1 370 ? -1.720 -14.687 2.985 1.00 48.73 389 ALA A O 1
ATOM 2907 N N . TRP A 1 371 ? -3.088 -15.092 1.192 1.00 46.71 390 TRP A N 1
ATOM 2908 C CA . TRP A 1 371 ? -3.338 -13.728 0.726 1.00 47.81 390 TRP A CA 1
ATOM 2909 C C . TRP A 1 371 ? -4.704 -13.717 0.051 1.00 48.74 390 TRP A C 1
ATOM 2910 O O . TRP A 1 371 ? -4.960 -14.553 -0.809 1.00 48.23 390 TRP A O 1
ATOM 2921 N N . PHE A 1 372 ? -5.594 -12.815 0.451 1.00 44.21 391 PHE A N 1
ATOM 2922 C CA . PHE A 1 372 ? -6.918 -12.740 -0.141 1.00 44.48 391 PHE A CA 1
ATOM 2923 C C . PHE A 1 372 ? -7.119 -11.459 -0.902 1.00 50.37 391 PHE A C 1
ATOM 2924 O O . PHE A 1 372 ? -6.672 -10.409 -0.461 1.00 49.06 391 PHE A O 1
ATOM 2932 N N . GLY A 1 373 ? -7.832 -11.561 -2.023 1.00 47.96 392 GLY A N 1
ATOM 2933 C CA . GLY A 1 373 ? -8.252 -10.423 -2.814 1.00 46.83 392 GLY A CA 1
ATOM 2934 C C . GLY A 1 373 ? -9.654 -10.073 -2.379 1.00 51.93 392 GLY A C 1
ATOM 2935 O O . GLY A 1 373 ? -10.528 -10.946 -2.345 1.00 52.27 392 GLY A O 1
ATOM 2936 N N . TYR A 1 374 ? -9.883 -8.816 -2.003 1.00 48.66 393 TYR A N 1
ATOM 2937 C CA . TYR A 1 374 ? -11.207 -8.378 -1.584 1.00 49.04 393 TYR A CA 1
ATOM 2938 C C . TYR A 1 374 ? -11.906 -7.684 -2.795 1.00 53.91 393 TYR A C 1
ATOM 2939 O O . TYR A 1 374 ? -11.556 -7.983 -3.950 1.00 52.34 393 TYR A O 1
ATOM 2948 N N . ASP A 1 375 ? -12.960 -6.869 -2.544 1.00 49.97 394 ASP A N 1
ATOM 2949 C CA . ASP A 1 375 ? -13.683 -6.139 -3.584 1.00 48.32 394 ASP A CA 1
ATOM 2950 C C . ASP A 1 375 ? -12.696 -5.384 -4.492 1.00 52.85 394 ASP A C 1
ATOM 2951 O O . ASP A 1 375 ? -11.648 -4.924 -4.020 1.00 52.54 394 ASP A O 1
ATOM 2956 N N . ASP A 1 376 ? -12.965 -5.410 -5.815 1.00 48.55 395 ASP A N 1
ATOM 2957 C CA . ASP A 1 376 ? -12.225 -4.727 -6.887 1.00 47.42 395 ASP A CA 1
ATOM 2958 C C . ASP A 1 376 ? -10.730 -5.116 -6.941 1.00 52.62 395 ASP A C 1
ATOM 2959 O O . ASP A 1 376 ? -9.916 -4.295 -7.389 1.00 54.01 395 ASP A O 1
ATOM 2964 N N . SER A 1 377 ? -10.368 -6.374 -6.533 1.00 48.14 396 SER A N 1
ATOM 2965 C CA . SER A 1 377 ? -8.966 -6.887 -6.568 1.00 46.68 396 SER A CA 1
ATOM 2966 C C . SER A 1 377 ? -8.619 -7.604 -7.894 1.00 50.31 396 SER A C 1
ATOM 2967 O O . SER A 1 377 ? -7.435 -7.908 -8.165 1.00 49.64 396 SER A O 1
ATOM 2970 N N . VAL A 1 378 ? -9.662 -7.939 -8.679 1.00 46.18 397 VAL A N 1
ATOM 2971 C CA . VAL A 1 378 ? -9.533 -8.621 -9.981 1.00 46.64 397 VAL A CA 1
ATOM 2972 C C . VAL A 1 378 ? -10.614 -8.021 -10.949 1.00 50.71 397 VAL A C 1
ATOM 2973 O O . VAL A 1 378 ? -11.770 -7.796 -10.516 1.00 48.99 397 VAL A O 1
ATOM 2977 N N . PRO A 1 379 ? -10.226 -7.737 -12.241 1.00 48.29 398 PRO A N 1
ATOM 2978 C CA . PRO A 1 379 ? -11.183 -7.114 -13.199 1.00 48.00 398 PRO A CA 1
ATOM 2979 C C . PRO A 1 379 ? -12.433 -7.924 -13.459 1.00 53.72 398 PRO A C 1
ATOM 2980 O O . PRO A 1 379 ? -12.385 -9.148 -13.397 1.00 54.95 398 PRO A O 1
ATOM 2984 N N . LEU A 1 380 ? -13.543 -7.242 -13.757 1.00 51.49 399 LEU A N 1
ATOM 2985 C CA . LEU A 1 380 ? -14.836 -7.864 -14.062 1.00 52.10 399 LEU A CA 1
ATOM 2986 C C . LEU A 1 380 ? -14.755 -8.749 -15.321 1.00 59.38 399 LEU A C 1
ATOM 2987 O O . LEU A 1 380 ? -13.839 -8.593 -16.150 1.00 59.06 399 LEU A O 1
ATOM 2992 N N . LEU A 1 381 ? -15.693 -9.709 -15.434 1.00 56.20 400 LEU A N 1
ATOM 2993 C CA . LEU A 1 381 ? -15.763 -10.585 -16.584 1.00 55.45 400 LEU A CA 1
ATOM 2994 C C . LEU A 1 381 ? -17.132 -10.421 -17.216 1.00 60.70 400 LEU A C 1
ATOM 2995 O O . LEU A 1 381 ? -18.162 -10.686 -16.577 1.00 58.94 400 LEU A O 1
ATOM 3000 N N . ASN A 1 382 ? -17.139 -9.890 -18.460 1.00 60.14 401 ASN A N 1
ATOM 3001 C CA . ASN A 1 382 ? -18.365 -9.690 -19.243 1.00 60.09 401 ASN A CA 1
ATOM 3002 C C . ASN A 1 382 ? -18.901 -11.067 -19.602 1.00 61.12 401 ASN A C 1
ATOM 3003 O O . ASN A 1 382 ? -18.199 -11.837 -20.257 1.00 57.47 401 ASN A O 1
ATOM 3008 N N . LEU A 1 383 ? -20.109 -11.395 -19.137 1.00 59.73 402 LEU A N 1
ATOM 3009 C CA . LEU A 1 383 ? -20.689 -12.720 -19.388 1.00 61.04 402 LEU A CA 1
ATOM 3010 C C . LEU A 1 383 ? -21.295 -12.862 -20.824 1.00 68.58 402 LEU A C 1
ATOM 3011 O O . LEU A 1 383 ? -21.797 -13.944 -21.169 1.00 68.93 402 LEU A O 1
ATOM 3016 N N . TYR A 1 384 ? -21.206 -11.785 -21.652 1.00 65.08 403 TYR A N 1
ATOM 3017 C CA . TYR A 1 384 ? -21.667 -11.734 -23.043 1.00 64.17 403 TYR A CA 1
ATOM 3018 C C . TYR A 1 384 ? -20.496 -11.959 -24.015 1.00 72.20 403 TYR A C 1
ATOM 3019 O O . TYR A 1 384 ? -20.731 -12.092 -25.220 1.00 74.51 403 TYR A O 1
ATOM 3028 N N . ASN A 1 385 ? -19.248 -12.070 -23.492 1.00 68.88 404 ASN A N 1
ATOM 3029 C CA . ASN A 1 385 ? -18.032 -12.336 -24.282 1.00 97.08 404 ASN A CA 1
ATOM 3030 C C . ASN A 1 385 ? -18.146 -13.635 -25.085 1.00 108.03 404 ASN A C 1
ATOM 3031 O O . ASN A 1 385 ? -17.893 -13.632 -26.286 1.00 72.31 404 ASN A O 1
ATOM 3036 N N . ASN A 1 399 ? -9.081 -16.357 -22.415 1.00 83.15 418 ASN A N 1
ATOM 3037 C CA . ASN A 1 399 ? -8.760 -16.254 -20.991 1.00 82.82 418 ASN A CA 1
ATOM 3038 C C . ASN A 1 399 ? -7.299 -15.792 -20.797 1.00 84.23 418 ASN A C 1
ATOM 3039 O O . ASN A 1 399 ? -6.382 -16.392 -21.374 1.00 84.09 418 ASN A O 1
ATOM 3044 N N . THR A 1 400 ? -7.092 -14.727 -19.987 1.00 77.53 419 THR A N 1
ATOM 3045 C CA . THR A 1 400 ? -5.764 -14.146 -19.744 1.00 75.83 419 THR A CA 1
ATOM 3046 C C . THR A 1 400 ? -5.260 -14.335 -18.295 1.00 73.21 419 THR A C 1
ATOM 3047 O O . THR A 1 400 ? -6.042 -14.549 -17.358 1.00 71.78 419 THR A O 1
ATOM 3051 N N . ASP A 1 401 ? -3.923 -14.228 -18.148 1.00 65.38 420 ASP A N 1
ATOM 3052 C CA . ASP A 1 401 ? -3.176 -14.353 -16.909 1.00 63.01 420 ASP A CA 1
ATOM 3053 C C . ASP A 1 401 ? -3.537 -13.255 -15.911 1.00 65.85 420 ASP A C 1
ATOM 3054 O O . ASP A 1 401 ? -4.102 -12.225 -16.282 1.00 66.04 420 ASP A O 1
ATOM 3059 N N . PHE A 1 402 ? -3.250 -13.512 -14.628 1.00 61.19 421 PHE A N 1
ATOM 3060 C CA . PHE A 1 402 ? -3.493 -12.574 -13.533 1.00 59.97 421 PHE A CA 1
ATOM 3061 C C . PHE A 1 402 ? -2.258 -12.506 -12.699 1.00 63.10 421 PHE A C 1
ATOM 3062 O O . PHE A 1 402 ? -1.585 -13.530 -12.565 1.00 63.74 421 PHE A O 1
ATOM 3070 N N . ASP A 1 403 ? -1.906 -11.310 -12.190 1.00 59.14 422 ASP A N 1
ATOM 3071 C CA . ASP A 1 403 ? -0.721 -11.203 -11.348 1.00 59.22 422 ASP A CA 1
ATOM 3072 C C . ASP A 1 403 ? -1.133 -11.520 -9.926 1.00 64.19 422 ASP A C 1
ATOM 3073 O O . ASP A 1 403 ? -1.960 -10.814 -9.332 1.00 64.41 422 ASP A O 1
ATOM 3078 N N . PHE A 1 404 ? -0.638 -12.660 -9.435 1.00 60.54 423 PHE A N 1
ATOM 3079 C CA . PHE A 1 404 ? -0.894 -13.135 -8.082 1.00 59.88 423 PHE A CA 1
ATOM 3080 C C . PHE A 1 404 ? 0.175 -12.538 -7.133 1.00 70.57 423 PHE A C 1
ATOM 3081 O O . PHE A 1 404 ? -0.161 -12.168 -5.999 1.00 71.08 423 PHE A O 1
ATOM 3089 N N . ASN A 1 405 ? 1.437 -12.383 -7.638 1.00 69.33 424 ASN A N 1
ATOM 3090 C CA . ASN A 1 405 ? 2.610 -11.866 -6.915 1.00 70.21 424 ASN A CA 1
ATOM 3091 C C . ASN A 1 405 ? 2.553 -10.364 -6.602 1.00 76.13 424 ASN A C 1
ATOM 3092 O O . ASN A 1 405 ? 3.297 -9.900 -5.729 1.00 75.40 424 ASN A O 1
ATOM 3097 N N . ALA A 1 406 ? 1.712 -9.605 -7.318 1.00 74.76 425 ALA A N 1
ATOM 3098 C CA . ALA A 1 406 ? 1.589 -8.172 -7.086 1.00 75.79 425 ALA A CA 1
ATOM 3099 C C . ALA A 1 406 ? 0.350 -7.935 -6.258 1.00 82.02 425 ALA A C 1
ATOM 3100 O O . ALA A 1 406 ? -0.746 -7.700 -6.782 1.00 83.53 425 ALA A O 1
ATOM 3102 N N . LYS A 1 407 ? 0.533 -8.080 -4.947 1.00 77.11 426 LYS A N 1
ATOM 3103 C CA . LYS A 1 407 ? -0.506 -7.996 -3.934 1.00 75.92 426 LYS A CA 1
ATOM 3104 C C . LYS A 1 407 ? -0.682 -6.564 -3.462 1.00 78.16 426 LYS A C 1
ATOM 3105 O O . LYS A 1 407 ? 0.121 -6.049 -2.679 1.00 77.68 426 LYS A O 1
ATOM 3111 N N . ASP A 1 408 ? -1.754 -5.932 -3.963 1.00 73.23 427 ASP A N 1
ATOM 3112 C CA . ASP A 1 408 ? -2.112 -4.541 -3.750 1.00 71.68 427 ASP A CA 1
ATOM 3113 C C . ASP A 1 408 ? -2.755 -4.261 -2.371 1.00 72.05 427 ASP A C 1
ATOM 3114 O O . ASP A 1 408 ? -3.909 -4.639 -2.127 1.00 69.74 427 ASP A O 1
ATOM 3119 N N . PRO A 1 409 ? -2.069 -3.414 -1.552 1.00 67.05 428 PRO A N 1
ATOM 3120 C CA . PRO A 1 409 ? -2.610 -3.042 -0.228 1.00 65.77 428 PRO A CA 1
ATOM 3121 C C . PRO A 1 409 ? -3.960 -2.325 -0.275 1.00 66.21 428 PRO A C 1
ATOM 3122 O O . PRO A 1 409 ? -4.661 -2.275 0.741 1.00 65.03 428 PRO A O 1
ATOM 3126 N N . ALA A 1 410 ? -4.341 -1.810 -1.451 1.00 60.57 429 ALA A N 1
ATOM 3127 C CA . ALA A 1 410 ? -5.611 -1.103 -1.625 1.00 59.03 429 ALA A CA 1
ATOM 3128 C C . ALA A 1 410 ? -6.828 -2.045 -1.638 1.00 58.95 429 ALA A C 1
ATOM 3129 O O . ALA A 1 410 ? -7.912 -1.620 -1.226 1.00 57.49 429 ALA A O 1
ATOM 3131 N N . ASN A 1 411 ? -6.667 -3.298 -2.136 1.00 53.84 430 ASN A N 1
ATOM 3132 C CA . ASN A 1 411 ? -7.805 -4.226 -2.273 1.00 53.10 430 ASN A CA 1
ATOM 3133 C C . ASN A 1 411 ? -7.502 -5.690 -1.834 1.00 56.43 430 ASN A C 1
ATOM 3134 O O . ASN A 1 411 ? -8.378 -6.544 -1.955 1.00 55.74 430 ASN A O 1
ATOM 3139 N N . SER A 1 412 ? -6.261 -5.986 -1.409 1.00 51.84 431 SER A N 1
ATOM 3140 C CA . SER A 1 412 ? -5.864 -7.327 -1.000 1.00 50.39 431 SER A CA 1
ATOM 3141 C C . SER A 1 412 ? -5.091 -7.301 0.345 1.00 58.76 431 SER A C 1
ATOM 3142 O O . SER A 1 412 ? -4.500 -6.266 0.681 1.00 59.91 431 SER A O 1
ATOM 3145 N N . GLY A 1 413 ? -5.088 -8.431 1.075 1.00 54.17 432 GLY A N 1
ATOM 3146 C CA . GLY A 1 413 ? -4.426 -8.549 2.376 1.00 53.15 432 GLY A CA 1
ATOM 3147 C C . GLY A 1 413 ? -3.989 -9.952 2.785 1.00 54.53 432 GLY A C 1
ATOM 3148 O O . GLY A 1 413 ? -4.530 -10.951 2.291 1.00 50.99 432 GLY A O 1
ATOM 3149 N N . PRO A 1 414 ? -3.016 -10.061 3.720 1.00 49.65 433 PRO A N 1
ATOM 3150 C CA . PRO A 1 414 ? -2.550 -11.387 4.134 1.00 48.03 433 PRO A CA 1
ATOM 3151 C C . PRO A 1 414 ? -3.474 -12.110 5.150 1.00 49.59 433 PRO A C 1
ATOM 3152 O O . PRO A 1 414 ? -4.372 -11.522 5.763 1.00 48.25 433 PRO A O 1
ATOM 3156 N N . TYR A 1 415 ? -3.260 -13.429 5.272 1.00 45.27 434 TYR A N 1
ATOM 3157 C CA . TYR A 1 415 ? -3.958 -14.321 6.186 1.00 44.35 434 TYR A CA 1
ATOM 3158 C C . TYR A 1 415 ? -2.992 -15.416 6.568 1.00 47.59 434 TYR A C 1
ATOM 3159 O O . TYR A 1 415 ? -2.839 -16.411 5.841 1.00 44.17 434 TYR A O 1
ATOM 3168 N N . ARG A 1 416 ? -2.254 -15.170 7.679 1.00 45.40 435 ARG A N 1
ATOM 3169 C CA . ARG A 1 416 ? -1.232 -16.067 8.209 1.00 44.43 435 ARG A CA 1
ATOM 3170 C C . ARG A 1 416 ? -1.654 -16.539 9.613 1.00 48.39 435 ARG A C 1
ATOM 3171 O O . ARG A 1 416 ? -1.698 -15.758 10.570 1.00 48.87 435 ARG A O 1
ATOM 3179 N N . ILE A 1 417 ? -2.039 -17.821 9.697 1.00 42.04 436 ILE A N 1
ATOM 3180 C CA . ILE A 1 417 ? -2.567 -18.473 10.885 1.00 39.67 436 ILE A CA 1
ATOM 3181 C C . ILE A 1 417 ? -1.883 -19.787 11.163 1.00 43.15 436 ILE A C 1
ATOM 3182 O O . ILE A 1 417 ? -1.634 -20.546 10.235 1.00 42.22 436 ILE A O 1
ATOM 3187 N N . LEU A 1 418 ? -1.692 -20.101 12.454 1.00 41.75 437 LEU A N 1
ATOM 3188 C CA . LEU A 1 418 ? -1.219 -21.403 12.910 1.00 43.17 437 LEU A CA 1
ATOM 3189 C C . LEU A 1 418 ? -2.321 -22.008 13.765 1.00 48.05 437 LEU A C 1
ATOM 3190 O O . LEU A 1 418 ? -2.550 -21.514 14.861 1.00 47.83 437 LEU A O 1
ATOM 3195 N N . ASN A 1 419 ? -3.052 -23.025 13.240 1.00 44.47 438 ASN A N 1
ATOM 3196 C CA . ASN A 1 419 ? -4.154 -23.691 13.950 1.00 43.56 438 ASN A CA 1
ATOM 3197 C C . ASN A 1 419 ? -3.725 -24.995 14.623 1.00 45.38 438 ASN A C 1
ATOM 3198 O O . ASN A 1 419 ? -3.192 -25.877 13.950 1.00 44.46 438 ASN A O 1
ATOM 3203 N N . LYS A 1 420 ? -4.035 -25.138 15.929 1.00 40.45 439 LYS A N 1
ATOM 3204 C CA . LYS A 1 420 ? -3.740 -26.352 16.695 1.00 39.06 439 LYS A CA 1
ATOM 3205 C C . LYS A 1 420 ? -5.000 -26.957 17.291 1.00 43.40 439 LYS A C 1
ATOM 3206 O O . LYS A 1 420 ? -5.826 -26.245 17.828 1.00 42.90 439 LYS A O 1
ATOM 3212 N N . GLN A 1 421 ? -5.138 -28.272 17.188 1.00 39.64 440 GLN A N 1
ATOM 3213 C CA . GLN A 1 421 ? -6.237 -29.029 17.785 1.00 39.43 440 GLN A CA 1
ATOM 3214 C C . GLN A 1 421 ? -5.687 -30.293 18.421 1.00 40.70 440 GLN A C 1
ATOM 3215 O O . GLN A 1 421 ? -4.702 -30.843 17.943 1.00 37.08 440 GLN A O 1
ATOM 3221 N N . LYS A 1 422 ? -6.304 -30.742 19.496 1.00 37.54 441 LYS A N 1
ATOM 3222 C CA . LYS A 1 422 ? -5.906 -31.980 20.150 1.00 37.01 441 LYS A CA 1
ATOM 3223 C C . LYS A 1 422 ? -7.129 -32.479 20.869 1.00 39.71 441 LYS A C 1
ATOM 3224 O O . LYS A 1 422 ? -7.989 -31.665 21.235 1.00 37.08 441 LYS A O 1
ATOM 3230 N N . GLN A 1 423 ? -7.309 -33.814 20.907 1.00 36.80 442 GLN A N 1
ATOM 3231 C CA . GLN A 1 423 ? -8.476 -34.376 21.571 1.00 35.71 442 GLN A CA 1
ATOM 3232 C C . GLN A 1 423 ? -8.137 -35.707 22.187 1.00 39.71 442 GLN A C 1
ATOM 3233 O O . GLN A 1 423 ? -7.420 -36.492 21.585 1.00 41.60 442 GLN A O 1
ATOM 3239 N N . THR A 1 424 ? -8.566 -35.912 23.427 1.00 36.26 443 THR A N 1
ATOM 3240 C CA . THR A 1 424 ? -8.403 -37.178 24.148 1.00 35.53 443 THR A CA 1
ATOM 3241 C C . THR A 1 424 ? -9.765 -37.618 24.560 1.00 37.65 443 THR A C 1
ATOM 3242 O O . THR A 1 424 ? -10.492 -36.852 25.176 1.00 35.76 443 THR A O 1
ATOM 3246 N N . GLY A 1 425 ? -10.090 -38.849 24.244 1.00 36.17 444 GLY A N 1
ATOM 3247 C CA . GLY A 1 425 ? -11.381 -39.426 24.601 1.00 37.15 444 GLY A CA 1
ATOM 3248 C C . GLY A 1 425 ? -11.245 -40.765 25.278 1.00 42.59 444 GLY A C 1
ATOM 3249 O O . GLY A 1 425 ? -10.365 -41.551 24.927 1.00 44.70 444 GLY A O 1
ATOM 3250 N N . VAL A 1 426 ? -12.053 -40.995 26.298 1.00 38.52 445 VAL A N 1
ATOM 3251 C CA . VAL A 1 426 ? -12.094 -42.275 27.025 1.00 38.21 445 VAL A CA 1
ATOM 3252 C C . VAL A 1 426 ? -13.522 -42.732 26.876 1.00 42.45 445 VAL A C 1
ATOM 3253 O O . VAL A 1 426 ? -14.439 -41.919 27.039 1.00 42.77 445 VAL A O 1
ATOM 3257 N N . TYR A 1 427 ? -13.727 -43.961 26.427 1.00 38.63 446 TYR A N 1
ATOM 3258 C CA . TYR A 1 427 ? -15.098 -44.394 26.157 1.00 37.98 446 TYR A CA 1
ATOM 3259 C C . TYR A 1 427 ? -15.336 -45.829 26.565 1.00 41.74 446 TYR A C 1
ATOM 3260 O O . TYR A 1 427 ? -14.407 -46.640 26.581 1.00 40.95 446 TYR A O 1
ATOM 3269 N N . VAL A 1 428 ? -16.595 -46.131 26.905 1.00 39.41 447 VAL A N 1
ATOM 3270 C CA . VAL A 1 428 ? -17.071 -47.464 27.317 1.00 40.01 447 VAL A CA 1
ATOM 3271 C C . VAL A 1 428 ? -18.333 -47.778 26.523 1.00 43.98 447 VAL A C 1
ATOM 3272 O O . VAL A 1 428 ? -19.188 -46.910 26.369 1.00 43.90 447 VAL A O 1
ATOM 3276 N N . GLN A 1 429 ? -18.444 -49.016 26.052 1.00 41.32 448 GLN A N 1
ATOM 3277 C CA . GLN A 1 429 ? -19.595 -49.558 25.335 1.00 41.37 448 GLN A CA 1
ATOM 3278 C C . GLN A 1 429 ? -19.860 -51.015 25.733 1.00 45.87 448 GLN A C 1
ATOM 3279 O O . GLN A 1 429 ? -18.926 -51.825 25.799 1.00 45.74 448 GLN A O 1
ATOM 3285 N N . ASP A 1 430 ? -21.151 -51.368 25.866 1.00 42.30 449 ASP A N 1
ATOM 3286 C CA . ASP A 1 430 ? -21.583 -52.744 26.119 1.00 41.06 449 ASP A CA 1
ATOM 3287 C C . ASP A 1 430 ? -22.665 -53.167 25.147 1.00 47.07 449 ASP A C 1
ATOM 3288 O O . ASP A 1 430 ? -23.696 -52.495 25.026 1.00 47.79 449 ASP A O 1
ATOM 3293 N N . GLN A 1 431 ? -22.431 -54.281 24.444 1.00 44.70 450 GLN A N 1
ATOM 3294 C CA . GLN A 1 431 ? -23.432 -54.914 23.587 1.00 44.81 450 GLN A CA 1
ATOM 3295 C C . GLN A 1 431 ? -23.908 -56.152 24.357 1.00 51.25 450 GLN A C 1
ATOM 3296 O O . GLN A 1 431 ? -23.215 -57.169 24.374 1.00 50.89 450 GLN A O 1
ATOM 3302 N N . ALA A 1 432 ? -25.015 -56.016 25.102 1.00 49.04 451 ALA A N 1
ATOM 3303 C CA . ALA A 1 432 ? -25.539 -57.096 25.934 1.00 49.10 451 ALA A CA 1
ATOM 3304 C C . ALA A 1 432 ? -26.673 -57.822 25.239 1.00 54.82 451 ALA A C 1
ATOM 3305 O O . ALA A 1 432 ? -27.702 -57.219 24.911 1.00 54.96 451 ALA A O 1
ATOM 3307 N N . GLN A 1 433 ? -26.483 -59.116 24.991 1.00 53.06 452 GLN A N 1
ATOM 3308 C CA . GLN A 1 433 ? -27.496 -59.928 24.304 1.00 54.35 452 GLN A CA 1
ATOM 3309 C C . GLN A 1 433 ? -28.273 -60.866 25.281 1.00 63.85 452 GLN A C 1
ATOM 3310 O O . GLN A 1 433 ? -27.690 -61.763 25.902 1.00 62.79 452 GLN A O 1
ATOM 3316 N N . TRP A 1 434 ? -29.588 -60.645 25.385 1.00 65.94 453 TRP A N 1
ATOM 3317 C CA . TRP A 1 434 ? -30.513 -61.456 26.179 1.00 69.16 453 TRP A CA 1
ATOM 3318 C C . TRP A 1 434 ? -31.505 -62.075 25.216 1.00 71.47 453 TRP A C 1
ATOM 3319 O O . TRP A 1 434 ? -32.392 -61.381 24.728 1.00 71.73 453 TRP A O 1
ATOM 3330 N N . ASP A 1 435 ? -31.298 -63.347 24.863 1.00 66.79 454 ASP A N 1
ATOM 3331 C CA . ASP A 1 435 ? -32.133 -64.078 23.905 1.00 66.52 454 ASP A CA 1
ATOM 3332 C C . ASP A 1 435 ? -32.095 -63.357 22.549 1.00 67.48 454 ASP A C 1
ATOM 3333 O O . ASP A 1 435 ? -31.010 -63.246 21.974 1.00 67.62 454 ASP A O 1
ATOM 3338 N N . LYS A 1 436 ? -33.246 -62.828 22.075 1.00 60.63 455 LYS A N 1
ATOM 3339 C CA . LYS A 1 436 ? -33.370 -62.114 20.802 1.00 58.87 455 LYS A CA 1
ATOM 3340 C C . LYS A 1 436 ? -33.263 -60.574 20.992 1.00 58.91 455 LYS A C 1
ATOM 3341 O O . LYS A 1 436 ? -33.277 -59.840 20.004 1.00 57.69 455 LYS A O 1
ATOM 3347 N N . VAL A 1 437 ? -33.130 -60.109 22.248 1.00 54.16 456 VAL A N 1
ATOM 3348 C CA . VAL A 1 437 ? -32.999 -58.703 22.622 1.00 54.89 456 VAL A CA 1
ATOM 3349 C C . VAL A 1 437 ? -31.508 -58.320 22.742 1.00 59.65 456 VAL A C 1
ATOM 3350 O O . VAL A 1 437 ? -30.813 -58.829 23.632 1.00 59.10 456 VAL A O 1
ATOM 3354 N N . LEU A 1 438 ? -31.029 -57.413 21.865 1.00 55.39 457 LEU A N 1
ATOM 3355 C CA . LEU A 1 438 ? -29.663 -56.892 21.946 1.00 53.39 457 LEU A CA 1
ATOM 3356 C C . LEU A 1 438 ? -29.705 -55.437 22.388 1.00 53.77 457 LEU A C 1
ATOM 3357 O O . LEU A 1 438 ? -30.329 -54.618 21.712 1.00 52.25 457 LEU A O 1
ATOM 3362 N N . VAL A 1 439 ? -29.033 -55.118 23.508 1.00 49.09 458 VAL A N 1
ATOM 3363 C CA . VAL A 1 439 ? -28.976 -53.765 24.036 1.00 48.64 458 VAL A CA 1
ATOM 3364 C C . VAL A 1 439 ? -27.564 -53.195 23.841 1.00 55.06 458 VAL A C 1
ATOM 3365 O O . VAL A 1 439 ? -26.586 -53.838 24.250 1.00 55.09 458 VAL A O 1
ATOM 3369 N N . THR A 1 440 ? -27.464 -51.993 23.212 1.00 51.36 459 THR A N 1
ATOM 3370 C CA . THR A 1 440 ? -26.187 -51.290 23.027 1.00 50.52 459 THR A CA 1
ATOM 3371 C C . THR A 1 440 ? -26.231 -50.034 23.888 1.00 54.54 459 THR A C 1
ATOM 3372 O O . THR A 1 440 ? -27.153 -49.231 23.760 1.00 55.77 459 THR A O 1
ATOM 3376 N N . LEU A 1 441 ? -25.268 -49.887 24.796 1.00 48.81 460 LEU A N 1
ATOM 3377 C CA . LEU A 1 441 ? -25.228 -48.728 25.682 1.00 48.66 460 LEU A CA 1
ATOM 3378 C C . LEU A 1 441 ? -23.792 -48.300 25.869 1.00 51.09 460 LEU A C 1
ATOM 3379 O O . LEU A 1 441 ? -22.918 -49.129 26.120 1.00 50.90 460 LEU A O 1
ATOM 3384 N N . GLY A 1 442 ? -23.536 -47.025 25.672 1.00 46.73 461 GLY A N 1
ATOM 3385 C CA . GLY A 1 442 ? -22.179 -46.530 25.805 1.00 45.84 461 GLY A CA 1
ATOM 3386 C C . GLY A 1 442 ? -22.100 -45.054 26.035 1.00 47.55 461 GLY A C 1
ATOM 3387 O O . GLY A 1 442 ? -23.055 -44.333 25.743 1.00 46.69 461 GLY A O 1
ATOM 3388 N N . GLY A 1 443 ? -20.939 -44.621 26.510 1.00 43.43 462 GLY A N 1
ATOM 3389 C CA . GLY A 1 443 ? -20.648 -43.219 26.779 1.00 42.75 462 GLY A CA 1
ATOM 3390 C C . GLY A 1 443 ? -19.211 -42.854 26.476 1.00 44.36 462 GLY A C 1
ATOM 3391 O O . GLY A 1 443 ? -18.350 -43.727 26.494 1.00 44.28 462 GLY A O 1
ATOM 3392 N N . ARG A 1 444 ? -18.938 -41.564 26.201 1.00 40.18 463 ARG A N 1
ATOM 3393 C CA . ARG A 1 444 ? -17.581 -41.079 25.916 1.00 39.19 463 ARG A CA 1
ATOM 3394 C C . ARG A 1 444 ? -17.332 -39.760 26.605 1.00 42.91 463 ARG A C 1
ATOM 3395 O O . ARG A 1 444 ? -18.245 -38.953 26.776 1.00 41.95 463 ARG A O 1
ATOM 3403 N N . TYR A 1 445 ? -16.090 -39.559 27.052 1.00 40.09 464 TYR A N 1
ATOM 3404 C CA . TYR A 1 445 ? -15.689 -38.287 27.638 1.00 39.28 464 TYR A CA 1
ATOM 3405 C C . TYR A 1 445 ? -14.490 -37.754 26.852 1.00 40.55 464 TYR A C 1
ATOM 3406 O O . TYR A 1 445 ? -13.476 -38.449 26.705 1.00 39.81 464 TYR A O 1
ATOM 3415 N N . ASP A 1 446 ? -14.633 -36.544 26.309 1.00 35.58 465 ASP A N 1
ATOM 3416 C CA . ASP A 1 446 ? -13.604 -35.895 25.505 1.00 35.14 465 ASP A CA 1
ATOM 3417 C C . ASP A 1 446 ? -13.103 -34.612 26.071 1.00 40.16 465 ASP A C 1
ATOM 3418 O O . ASP A 1 446 ? -13.892 -33.754 26.476 1.00 38.69 465 ASP A O 1
ATOM 3423 N N . TRP A 1 447 ? -11.775 -34.455 26.034 1.00 38.60 466 TRP A N 1
ATOM 3424 C CA . TRP A 1 447 ? -11.097 -33.203 26.324 1.00 40.24 466 TRP A CA 1
ATOM 3425 C C . TRP A 1 447 ? -10.558 -32.709 24.965 1.00 44.55 466 TRP A C 1
ATOM 3426 O O . TRP A 1 447 ? -9.556 -33.244 24.489 1.00 42.56 466 TRP A O 1
ATOM 3437 N N . ALA A 1 448 ? -11.283 -31.786 24.314 1.00 41.32 467 ALA A N 1
ATOM 3438 C CA . ALA A 1 448 ? -10.957 -31.186 23.000 1.00 41.15 467 ALA A CA 1
ATOM 3439 C C . ALA A 1 448 ? -10.432 -29.754 23.181 1.00 41.38 467 ALA A C 1
ATOM 3440 O O . ALA A 1 448 ? -11.182 -28.892 23.614 1.00 39.95 467 ALA A O 1
ATOM 3442 N N . ASP A 1 449 ? -9.147 -29.520 22.877 1.00 36.19 468 ASP A N 1
ATOM 3443 C CA . ASP A 1 449 ? -8.478 -28.232 23.045 1.00 36.51 468 ASP A CA 1
ATOM 3444 C C . ASP A 1 449 ? -7.960 -27.635 21.708 1.00 41.63 468 ASP A C 1
ATOM 3445 O O . ASP A 1 449 ? -7.276 -28.308 20.931 1.00 39.06 468 ASP A O 1
ATOM 3450 N N . GLN A 1 450 ? -8.292 -26.369 21.449 1.00 40.78 469 GLN A N 1
ATOM 3451 C CA . GLN A 1 450 ? -7.863 -25.674 20.212 1.00 40.46 469 GLN A CA 1
ATOM 3452 C C . GLN A 1 450 ? -7.074 -24.444 20.570 1.00 43.02 469 GLN A C 1
ATOM 3453 O O . GLN A 1 450 ? -7.287 -23.898 21.639 1.00 41.04 469 GLN A O 1
ATOM 3459 N N . GLU A 1 451 ? -6.201 -23.988 19.671 1.00 42.68 470 GLU A N 1
ATOM 3460 C CA . GLU A 1 451 ? -5.326 -22.829 19.876 1.00 43.67 470 GLU A CA 1
ATOM 3461 C C . GLU A 1 451 ? -4.975 -22.201 18.510 1.00 49.54 470 GLU A C 1
ATOM 3462 O O . GLU A 1 451 ? -4.273 -22.835 17.717 1.00 49.67 470 GLU A O 1
ATOM 3468 N N . SER A 1 452 ? -5.459 -20.972 18.220 1.00 45.35 471 SER A N 1
ATOM 3469 C CA . SER A 1 452 ? -5.190 -20.326 16.925 1.00 43.80 471 SER A CA 1
ATOM 3470 C C . SER A 1 452 ? -4.369 -19.058 17.044 1.00 46.09 471 SER A C 1
ATOM 3471 O O . SER A 1 452 ? -4.837 -18.084 17.628 1.00 45.60 471 SER A O 1
ATOM 3474 N N . LEU A 1 453 ? -3.172 -19.060 16.419 1.00 41.96 472 LEU A N 1
ATOM 3475 C CA . LEU A 1 453 ? -2.256 -17.940 16.361 1.00 41.80 472 LEU A CA 1
ATOM 3476 C C . LEU A 1 453 ? -2.376 -17.199 15.057 1.00 48.21 472 LEU A C 1
ATOM 3477 O O . LEU A 1 453 ? -1.973 -17.726 14.016 1.00 47.15 472 LEU A O 1
ATOM 3482 N N . ASN A 1 454 ? -2.902 -15.955 15.127 1.00 46.89 473 ASN A N 1
ATOM 3483 C CA . ASN A 1 454 ? -2.965 -15.016 14.004 1.00 46.14 473 ASN A CA 1
ATOM 3484 C C . ASN A 1 454 ? -1.606 -14.292 13.990 1.00 50.12 473 ASN A C 1
ATOM 3485 O O . ASN A 1 454 ? -1.392 -13.407 14.811 1.00 47.98 473 ASN A O 1
ATOM 3490 N N . ARG A 1 455 ? -0.679 -14.725 13.110 1.00 47.87 474 ARG A N 1
ATOM 3491 C CA . ARG A 1 455 ? 0.681 -14.199 12.980 1.00 48.79 474 ARG A CA 1
ATOM 3492 C C . ARG A 1 455 ? 0.728 -12.723 12.568 1.00 57.36 474 ARG A C 1
ATOM 3493 O O . ARG A 1 455 ? 1.779 -12.090 12.737 1.00 58.09 474 ARG A O 1
ATOM 3501 N N . VAL A 1 456 ? -0.369 -12.191 11.993 1.00 54.50 475 VAL A N 1
ATOM 3502 C CA . VAL A 1 456 ? -0.414 -10.787 11.581 1.00 55.19 475 VAL A CA 1
ATOM 3503 C C . VAL A 1 456 ? -0.783 -9.926 12.803 1.00 62.59 475 VAL A C 1
ATOM 3504 O O . VAL A 1 456 ? -0.062 -8.973 13.116 1.00 64.51 475 VAL A O 1
ATOM 3508 N N . ALA A 1 457 ? -1.907 -10.258 13.476 1.00 57.74 476 ALA A N 1
ATOM 3509 C CA . ALA A 1 457 ? -2.408 -9.535 14.640 1.00 56.69 476 ALA A CA 1
ATOM 3510 C C . ALA A 1 457 ? -1.614 -9.855 15.919 1.00 60.35 476 ALA A C 1
ATOM 3511 O O . ALA A 1 457 ? -1.773 -9.141 16.906 1.00 62.11 476 ALA A O 1
ATOM 3513 N N . GLY A 1 458 ? -0.800 -10.917 15.907 1.00 54.59 477 GLY A N 1
ATOM 3514 C CA . GLY A 1 458 ? -0.035 -11.359 17.071 1.00 53.80 477 GLY A CA 1
ATOM 3515 C C . GLY A 1 458 ? -0.886 -11.894 18.220 1.00 58.77 477 GLY A C 1
ATOM 3516 O O . GLY A 1 458 ? -0.363 -12.078 19.325 1.00 59.78 477 GLY A O 1
ATOM 3517 N N . THR A 1 459 ? -2.208 -12.162 17.976 1.00 52.89 478 THR A N 1
ATOM 3518 C CA . THR A 1 459 ? -3.163 -12.670 18.970 1.00 51.56 478 THR A CA 1
ATOM 3519 C C . THR A 1 459 ? -3.383 -14.194 18.899 1.00 53.59 478 THR A C 1
ATOM 3520 O O . THR A 1 459 ? -3.391 -14.771 17.815 1.00 52.97 478 THR A O 1
ATOM 3524 N N . THR A 1 460 ? -3.641 -14.821 20.060 1.00 49.78 479 THR A N 1
ATOM 3525 C CA . THR A 1 460 ? -3.943 -16.249 20.168 1.00 49.27 479 THR A CA 1
ATOM 3526 C C . THR A 1 460 ? -5.336 -16.432 20.787 1.00 53.62 479 THR A C 1
ATOM 3527 O O . THR A 1 460 ? -5.612 -15.864 21.836 1.00 53.36 479 THR A O 1
ATOM 3531 N N . ASP A 1 461 ? -6.216 -17.207 20.122 1.00 49.16 480 ASP A N 1
ATOM 3532 C CA . ASP A 1 461 ? -7.529 -17.538 20.672 1.00 48.31 480 ASP A CA 1
ATOM 3533 C C . ASP A 1 461 ? -7.474 -18.997 21.129 1.00 52.00 480 ASP A C 1
ATOM 3534 O O . ASP A 1 461 ? -7.001 -19.851 20.372 1.00 53.37 480 ASP A O 1
ATOM 3539 N N . LYS A 1 462 ? -7.870 -19.276 22.385 1.00 46.24 481 LYS A N 1
ATOM 3540 C CA . LYS A 1 462 ? -7.792 -20.630 22.964 1.00 44.77 481 LYS A CA 1
ATOM 3541 C C . LYS A 1 462 ? -9.104 -21.069 23.555 1.00 44.92 481 LYS A C 1
ATOM 3542 O O . LYS A 1 462 ? -9.811 -20.262 24.151 1.00 43.77 481 LYS A O 1
ATOM 3548 N N . ARG A 1 463 ? -9.418 -22.355 23.438 1.00 39.56 482 ARG A N 1
ATOM 3549 C CA . ARG A 1 463 ? -10.591 -22.899 24.107 1.00 38.82 482 ARG A CA 1
ATOM 3550 C C . ARG A 1 463 ? -10.407 -24.392 24.386 1.00 41.97 482 ARG A C 1
ATOM 3551 O O . ARG A 1 463 ? -10.019 -25.167 23.509 1.00 41.48 482 ARG A O 1
ATOM 3559 N N . ASP A 1 464 ? -10.671 -24.775 25.634 1.00 39.12 483 ASP A N 1
ATOM 3560 C CA . ASP A 1 464 ? -10.596 -26.153 26.104 1.00 38.75 483 ASP A CA 1
ATOM 3561 C C . ASP A 1 464 ? -12.012 -26.605 26.376 1.00 46.44 483 ASP A C 1
ATOM 3562 O O . ASP A 1 464 ? -12.707 -25.985 27.183 1.00 48.57 483 ASP A O 1
ATOM 3567 N N . ASP A 1 465 ? -12.480 -27.609 25.638 1.00 42.62 484 ASP A N 1
ATOM 3568 C CA . ASP A 1 465 ? -13.844 -28.102 25.820 1.00 42.47 484 ASP A CA 1
ATOM 3569 C C . ASP A 1 465 ? -13.826 -29.463 26.495 1.00 44.39 484 ASP A C 1
ATOM 3570 O O . ASP A 1 465 ? -12.883 -30.228 26.330 1.00 44.72 484 ASP A O 1
ATOM 3575 N N . LYS A 1 466 ? -14.831 -29.733 27.314 1.00 40.92 485 LYS A N 1
ATOM 3576 C CA . LYS A 1 466 ? -14.995 -31.007 28.063 1.00 39.52 485 LYS A CA 1
ATOM 3577 C C . LYS A 1 466 ? -16.382 -31.445 27.772 1.00 42.40 485 LYS A C 1
ATOM 3578 O O . LYS A 1 466 ? -17.322 -30.725 28.084 1.00 40.62 485 LYS A O 1
ATOM 3584 N N . GLN A 1 467 ? -16.533 -32.566 27.100 1.00 40.43 486 GLN A N 1
ATOM 3585 C CA . GLN A 1 467 ? -17.863 -32.923 26.650 1.00 41.97 486 GLN A CA 1
ATOM 3586 C C . GLN A 1 467 ? -18.159 -34.403 26.826 1.00 46.31 486 GLN A C 1
ATOM 3587 O O . GLN A 1 467 ? -17.295 -35.260 26.560 1.00 47.09 486 GLN A O 1
ATOM 3593 N N . PHE A 1 468 ? -19.405 -34.694 27.240 1.00 40.36 487 PHE A N 1
ATOM 3594 C CA . PHE A 1 468 ? -19.896 -36.053 27.427 1.00 39.24 487 PHE A CA 1
ATOM 3595 C C . PHE A 1 468 ? -20.996 -36.370 26.413 1.00 43.16 487 PHE A C 1
ATOM 3596 O O . PHE A 1 468 ? -21.965 -35.614 26.268 1.00 42.31 487 PHE A O 1
ATOM 3604 N N . THR A 1 469 ? -20.859 -37.520 25.737 1.00 40.18 488 THR A N 1
ATOM 3605 C CA . THR A 1 469 ? -21.874 -38.012 24.799 1.00 40.02 488 THR A CA 1
ATOM 3606 C C . THR A 1 469 ? -22.170 -39.459 25.112 1.00 45.25 488 THR A C 1
ATOM 3607 O O . THR A 1 469 ? -21.292 -40.185 25.597 1.00 44.82 488 THR A O 1
ATOM 3611 N N . TRP A 1 470 ? -23.410 -39.868 24.889 1.00 42.87 489 TRP A N 1
ATOM 3612 C CA . TRP A 1 470 ? -23.829 -41.243 25.108 1.00 43.92 489 TRP A CA 1
ATOM 3613 C C . TRP A 1 470 ? -24.788 -41.698 23.984 1.00 47.19 489 TRP A C 1
ATOM 3614 O O . TRP A 1 470 ? -25.288 -40.873 23.211 1.00 46.55 489 TRP A O 1
ATOM 3625 N N . ARG A 1 471 ? -24.939 -43.017 23.834 1.00 43.73 490 ARG A N 1
ATOM 3626 C CA . ARG A 1 471 ? -25.827 -43.651 22.861 1.00 43.96 490 ARG A CA 1
ATOM 3627 C C . ARG A 1 471 ? -26.483 -44.868 23.530 1.00 49.97 490 ARG A C 1
ATOM 3628 O O . ARG A 1 471 ? -25.791 -45.652 24.184 1.00 50.29 490 ARG A O 1
ATOM 3636 N N . GLY A 1 472 ? -27.800 -44.989 23.394 1.00 46.20 491 GLY A N 1
ATOM 3637 C CA . GLY A 1 472 ? -28.558 -46.101 23.968 1.00 45.80 491 GLY A CA 1
ATOM 3638 C C . GLY A 1 472 ? -29.462 -46.681 22.911 1.00 51.33 491 GLY A C 1
ATOM 3639 O O . GLY A 1 472 ? -30.217 -45.937 22.286 1.00 51.67 491 GLY A O 1
ATOM 3640 N N . GLY A 1 473 ? -29.347 -47.987 22.669 1.00 49.01 492 GLY A N 1
ATOM 3641 C CA . GLY A 1 473 ? -30.143 -48.659 21.652 1.00 49.03 492 GLY A CA 1
ATOM 3642 C C . GLY A 1 473 ? -30.602 -50.058 21.985 1.00 54.54 492 GLY A C 1
ATOM 3643 O O . GLY A 1 473 ? -30.074 -50.698 22.894 1.00 54.53 492 GLY A O 1
ATOM 3644 N N . VAL A 1 474 ? -31.620 -50.532 21.245 1.00 52.97 493 VAL A N 1
ATOM 3645 C CA . VAL A 1 474 ? -32.213 -51.879 21.334 1.00 52.54 493 VAL A CA 1
ATOM 3646 C C . VAL A 1 474 ? -32.530 -52.369 19.932 1.00 56.41 493 VAL A C 1
ATOM 3647 O O . VAL A 1 474 ? -33.080 -51.604 19.148 1.00 55.87 493 VAL A O 1
ATOM 3651 N N . ASN A 1 475 ? -32.193 -53.641 19.629 1.00 53.91 494 ASN A N 1
ATOM 3652 C CA . ASN A 1 475 ? -32.522 -54.387 18.400 1.00 53.19 494 ASN A CA 1
ATOM 3653 C C . ASN A 1 475 ? -33.195 -55.682 18.806 1.00 58.49 494 ASN A C 1
ATOM 3654 O O . ASN A 1 475 ? -32.655 -56.391 19.661 1.00 57.75 494 ASN A O 1
ATOM 3659 N N . TYR A 1 476 ? -34.387 -55.968 18.259 1.00 56.02 495 TYR A N 1
ATOM 3660 C CA . TYR A 1 476 ? -35.066 -57.225 18.548 1.00 56.47 495 TYR A CA 1
ATOM 3661 C C . TYR A 1 476 ? -34.877 -58.126 17.329 1.00 60.41 495 TYR A C 1
ATOM 3662 O O . TYR A 1 476 ? -35.392 -57.836 16.257 1.00 59.44 495 TYR A O 1
ATOM 3671 N N . LEU A 1 477 ? -34.078 -59.178 17.487 1.00 58.94 496 LEU A N 1
ATOM 3672 C CA . LEU A 1 477 ? -33.705 -60.092 16.410 1.00 60.36 496 LEU A CA 1
ATOM 3673 C C . LEU A 1 477 ? -34.741 -61.213 16.161 1.00 65.19 496 LEU A C 1
ATOM 3674 O O . LEU A 1 477 ? -34.659 -62.259 16.806 1.00 65.35 496 LEU A O 1
ATOM 3679 N N . PHE A 1 478 ? -35.676 -61.038 15.206 1.00 61.86 497 PHE A N 1
ATOM 3680 C CA . PHE A 1 478 ? -36.593 -62.139 14.869 1.00 61.05 497 PHE A CA 1
ATOM 3681 C C . PHE A 1 478 ? -35.819 -63.184 14.063 1.00 66.73 497 PHE A C 1
ATOM 3682 O O . PHE A 1 478 ? -34.867 -62.831 13.357 1.00 66.03 497 PHE A O 1
ATOM 3690 N N . ASP A 1 479 ? -36.207 -64.465 14.187 1.00 64.26 498 ASP A N 1
ATOM 3691 C CA . ASP A 1 479 ? -35.521 -65.570 13.522 1.00 64.15 498 ASP A CA 1
ATOM 3692 C C . ASP A 1 479 ? -35.590 -65.512 11.996 1.00 65.09 498 ASP A C 1
ATOM 3693 O O . ASP A 1 479 ? -34.645 -65.984 11.355 1.00 64.12 498 ASP A O 1
ATOM 3698 N N . ASN A 1 480 ? -36.660 -64.904 11.422 1.00 60.91 499 ASN A N 1
ATOM 3699 C CA . ASN A 1 480 ? -36.853 -64.764 9.972 1.00 61.30 499 ASN A CA 1
ATOM 3700 C C . ASN A 1 480 ? -35.972 -63.647 9.298 1.00 66.19 499 ASN A C 1
ATOM 3701 O O . ASN A 1 480 ? -35.986 -63.526 8.067 1.00 65.59 499 ASN A O 1
ATOM 3706 N N . GLY A 1 481 ? -35.215 -62.881 10.093 1.00 63.26 500 GLY A N 1
ATOM 3707 C CA . GLY A 1 481 ? -34.332 -61.831 9.582 1.00 63.21 500 GLY A CA 1
ATOM 3708 C C . GLY A 1 481 ? -34.809 -60.399 9.752 1.00 64.96 500 GLY A C 1
ATOM 3709 O O . GLY A 1 481 ? -34.045 -59.465 9.498 1.00 65.55 500 GLY A O 1
ATOM 3710 N N . VAL A 1 482 ? -36.063 -60.221 10.189 1.00 58.56 501 VAL A N 1
ATOM 3711 C CA . VAL A 1 482 ? -36.692 -58.933 10.463 1.00 57.91 501 VAL A CA 1
ATOM 3712 C C . VAL A 1 482 ? -36.150 -58.430 11.806 1.00 62.46 501 VAL A C 1
ATOM 3713 O O . VAL A 1 482 ? -36.275 -59.134 12.814 1.00 62.05 501 VAL A O 1
ATOM 3717 N N . THR A 1 483 ? -35.571 -57.212 11.828 1.00 58.49 502 THR A N 1
ATOM 3718 C CA . THR A 1 483 ? -34.993 -56.669 13.056 1.00 58.00 502 THR A CA 1
ATOM 3719 C C . THR A 1 483 ? -35.436 -55.216 13.316 1.00 62.24 502 THR A C 1
ATOM 3720 O O . THR A 1 483 ? -34.744 -54.283 12.895 1.00 61.81 502 THR A O 1
ATOM 3724 N N . PRO A 1 484 ? -36.540 -54.983 14.055 1.00 58.02 503 PRO A N 1
ATOM 3725 C CA . PRO A 1 484 ? -36.867 -53.602 14.421 1.00 56.93 503 PRO A CA 1
ATOM 3726 C C . PRO A 1 484 ? -35.859 -53.097 15.465 1.00 58.65 503 PRO A C 1
ATOM 3727 O O . PRO A 1 484 ? -35.342 -53.890 16.258 1.00 57.57 503 PRO A O 1
ATOM 3731 N N . TYR A 1 485 ? -35.566 -51.787 15.450 1.00 53.29 504 TYR A N 1
ATOM 3732 C CA . TYR A 1 485 ? -34.619 -51.185 16.383 1.00 51.44 504 TYR A CA 1
ATOM 3733 C C . TYR A 1 485 ? -34.989 -49.732 16.690 1.00 54.56 504 TYR A C 1
ATOM 3734 O O . TYR A 1 485 ? -35.750 -49.095 15.960 1.00 52.71 504 TYR A O 1
ATOM 3743 N N . PHE A 1 486 ? -34.444 -49.239 17.793 1.00 52.54 505 PHE A N 1
ATOM 3744 C CA . PHE A 1 486 ? -34.588 -47.877 18.277 1.00 53.46 505 PHE A CA 1
ATOM 3745 C C . PHE A 1 486 ? -33.266 -47.429 18.908 1.00 57.19 505 PHE A C 1
ATOM 3746 O O . PHE A 1 486 ? -32.568 -48.242 19.509 1.00 57.87 505 PHE A O 1
ATOM 3754 N N . SER A 1 487 ? -32.944 -46.139 18.799 1.00 52.63 506 SER A N 1
ATOM 3755 C CA . SER A 1 487 ? -31.756 -45.573 19.429 1.00 51.60 506 SER A CA 1
ATOM 3756 C C . SER A 1 487 ? -31.871 -44.083 19.673 1.00 53.36 506 SER A C 1
ATOM 3757 O O . SER A 1 487 ? -32.504 -43.354 18.908 1.00 52.67 506 SER A O 1
ATOM 3760 N N . TYR A 1 488 ? -31.195 -43.640 20.723 1.00 47.46 507 TYR A N 1
ATOM 3761 C CA . TYR A 1 488 ? -30.949 -42.249 21.017 1.00 45.43 507 TYR A CA 1
ATOM 3762 C C . TYR A 1 488 ? -29.441 -42.078 20.860 1.00 47.65 507 TYR A C 1
ATOM 3763 O O . TYR A 1 488 ? -28.711 -42.944 21.344 1.00 46.02 507 TYR A O 1
ATOM 3772 N N . SER A 1 489 ? -28.963 -41.020 20.158 1.00 43.24 508 SER A N 1
ATOM 3773 C CA . SER A 1 489 ? -27.514 -40.842 19.967 1.00 42.67 508 SER A CA 1
ATOM 3774 C C . SER A 1 489 ? -27.113 -39.381 19.994 1.00 45.42 508 SER A C 1
ATOM 3775 O O . SER A 1 489 ? -27.892 -38.531 19.551 1.00 44.12 508 SER A O 1
ATOM 3778 N N . GLU A 1 490 ? -25.866 -39.089 20.457 1.00 41.95 509 GLU A N 1
ATOM 3779 C CA . GLU A 1 490 ? -25.391 -37.713 20.589 1.00 40.96 509 GLU A CA 1
ATOM 3780 C C . GLU A 1 490 ? -24.038 -37.385 19.947 1.00 43.24 509 GLU A C 1
ATOM 3781 O O . GLU A 1 490 ? -23.127 -38.221 19.852 1.00 41.06 509 GLU A O 1
ATOM 3787 N N . SER A 1 491 ? -23.880 -36.107 19.590 1.00 40.37 510 SER A N 1
ATOM 3788 C CA . SER A 1 491 ? -22.607 -35.609 19.072 1.00 39.36 510 SER A CA 1
ATOM 3789 C C . SER A 1 491 ? -22.338 -34.200 19.563 1.00 43.17 510 SER A C 1
ATOM 3790 O O . SER A 1 491 ? -23.256 -33.509 20.044 1.00 42.20 510 SER A O 1
ATOM 3793 N N . PHE A 1 492 ? -21.064 -33.781 19.468 1.00 37.11 511 PHE A N 1
ATOM 3794 C CA . PHE A 1 492 ? -20.673 -32.410 19.776 1.00 35.57 511 PHE A CA 1
ATOM 3795 C C . PHE A 1 492 ? -19.637 -31.989 18.749 1.00 41.05 511 PHE A C 1
ATOM 3796 O O . PHE A 1 492 ? -18.915 -32.840 18.236 1.00 40.66 511 PHE A O 1
ATOM 3804 N N . GLU A 1 493 ? -19.559 -30.689 18.460 1.00 39.77 512 GLU A N 1
ATOM 3805 C CA . GLU A 1 493 ? -18.543 -30.105 17.594 1.00 40.34 512 GLU A CA 1
ATOM 3806 C C . GLU A 1 493 ? -18.091 -28.808 18.194 1.00 44.27 512 GLU A C 1
ATOM 3807 O O . GLU A 1 493 ? -18.897 -27.887 18.273 1.00 44.09 512 GLU A O 1
ATOM 3813 N N . PRO A 1 494 ? -16.829 -28.655 18.620 1.00 40.80 513 PRO A N 1
ATOM 3814 C CA . PRO A 1 494 ? -16.393 -27.322 19.070 1.00 40.44 513 PRO A CA 1
ATOM 3815 C C . PRO A 1 494 ? -16.538 -26.298 17.939 1.00 44.74 513 PRO A C 1
ATOM 3816 O O . PRO A 1 494 ? -16.558 -26.670 16.758 1.00 43.78 513 PRO A O 1
ATOM 3820 N N . SER A 1 495 ? -16.651 -25.010 18.298 1.00 42.07 514 SER A N 1
ATOM 3821 C CA . SER A 1 495 ? -16.664 -23.912 17.348 1.00 40.22 514 SER A CA 1
ATOM 3822 C C . SER A 1 495 ? -15.231 -23.447 17.193 1.00 43.87 514 SER A C 1
ATOM 3823 O O . SER A 1 495 ? -14.425 -23.672 18.079 1.00 40.90 514 SER A O 1
ATOM 3826 N N . SER A 1 496 ? -14.906 -22.811 16.085 1.00 44.20 515 SER A N 1
ATOM 3827 C CA . SER A 1 496 ? -13.565 -22.246 15.832 1.00 44.01 515 SER A CA 1
ATOM 3828 C C . SER A 1 496 ? -13.688 -20.721 15.755 1.00 45.01 515 SER A C 1
ATOM 3829 O O . SER A 1 496 ? -12.687 -20.001 15.703 1.00 42.71 515 SER A O 1
ATOM 3832 N N . GLN A 1 497 ? -14.947 -20.252 15.820 1.00 44.33 516 GLN A N 1
ATOM 3833 C CA . GLN A 1 497 ? -15.363 -18.861 15.716 1.00 45.68 516 GLN A CA 1
ATOM 3834 C C . GLN A 1 497 ? -15.393 -18.120 17.085 1.00 51.38 516 GLN A C 1
ATOM 3835 O O . GLN A 1 497 ? -15.747 -18.689 18.117 1.00 51.65 516 GLN A O 1
ATOM 3841 N N . VAL A 1 498 ? -15.009 -16.836 17.045 1.00 48.43 517 VAL A N 1
ATOM 3842 C CA . VAL A 1 498 ? -14.881 -15.876 18.152 1.00 47.99 517 VAL A CA 1
ATOM 3843 C C . VAL A 1 498 ? -16.057 -14.852 18.116 1.00 53.17 517 VAL A C 1
ATOM 3844 O O . VAL A 1 498 ? -16.341 -14.285 17.059 1.00 51.43 517 VAL A O 1
ATOM 3848 N N . GLY A 1 499 ? -16.733 -14.665 19.252 1.00 52.62 518 GLY A N 1
ATOM 3849 C CA . GLY A 1 499 ? -17.865 -13.743 19.364 1.00 54.16 518 GLY A CA 1
ATOM 3850 C C . GLY A 1 499 ? -17.472 -12.292 19.577 1.00 61.83 518 GLY A C 1
ATOM 3851 O O . GLY A 1 499 ? -16.276 -11.983 19.662 1.00 60.34 518 GLY A O 1
ATOM 3852 N N . LYS A 1 500 ? -18.487 -11.385 19.677 1.00 61.94 519 LYS A N 1
ATOM 3853 C CA . LYS A 1 500 ? -18.312 -9.931 19.944 1.00 63.03 519 LYS A CA 1
ATOM 3854 C C . LYS A 1 500 ? -17.338 -9.695 21.106 1.00 67.56 519 LYS A C 1
ATOM 3855 O O . LYS A 1 500 ? -16.428 -8.870 20.987 1.00 67.55 519 LYS A O 1
ATOM 3861 N N . ASP A 1 501 ? -17.516 -10.487 22.202 1.00 63.15 520 ASP A N 1
ATOM 3862 C CA . ASP A 1 501 ? -16.776 -10.463 23.469 1.00 62.43 520 ASP A CA 1
ATOM 3863 C C . ASP A 1 501 ? -15.337 -11.048 23.417 1.00 63.62 520 ASP A C 1
ATOM 3864 O O . ASP A 1 501 ? -14.737 -11.220 24.484 1.00 63.95 520 ASP A O 1
ATOM 3869 N N . GLY A 1 502 ? -14.821 -11.360 22.225 1.00 57.08 521 GLY A N 1
ATOM 3870 C CA . GLY A 1 502 ? -13.459 -11.866 22.029 1.00 55.70 521 GLY A CA 1
ATOM 3871 C C . GLY A 1 502 ? -13.153 -13.321 22.376 1.00 57.22 521 GLY A C 1
ATOM 3872 O O . GLY A 1 502 ? -11.999 -13.741 22.236 1.00 57.31 521 GLY A O 1
ATOM 3873 N N . ASN A 1 503 ? -14.164 -14.113 22.814 1.00 49.67 522 ASN A N 1
ATOM 3874 C CA . ASN A 1 503 ? -13.979 -15.534 23.149 1.00 47.90 522 ASN A CA 1
ATOM 3875 C C . ASN A 1 503 ? -14.501 -16.497 22.072 1.00 50.16 522 ASN A C 1
ATOM 3876 O O . ASN A 1 503 ? -15.526 -16.224 21.448 1.00 49.69 522 ASN A O 1
ATOM 3881 N N . ILE A 1 504 ? -13.860 -17.682 21.949 1.00 46.09 523 ILE A N 1
ATOM 3882 C CA . ILE A 1 504 ? -14.327 -18.748 21.061 1.00 43.91 523 ILE A CA 1
ATOM 3883 C C . ILE A 1 504 ? -15.692 -19.199 21.605 1.00 48.75 523 ILE A C 1
ATOM 3884 O O . ILE A 1 504 ? -15.862 -19.270 22.829 1.00 48.37 523 ILE A O 1
ATOM 3889 N N . PHE A 1 505 ? -16.670 -19.444 20.712 1.00 45.47 524 PHE A N 1
ATOM 3890 C CA . PHE A 1 505 ? -18.014 -19.870 21.127 1.00 44.48 524 PHE A CA 1
ATOM 3891 C C . PHE A 1 505 ? -18.014 -21.285 21.736 1.00 45.98 524 PHE A C 1
ATOM 3892 O O . PHE A 1 505 ? -17.095 -22.076 21.491 1.00 42.27 524 PHE A O 1
ATOM 3900 N N . ALA A 1 506 ? -19.092 -21.623 22.478 1.00 43.06 525 ALA A N 1
ATOM 3901 C CA . ALA A 1 506 ? -19.250 -22.957 23.066 1.00 42.04 525 ALA A CA 1
ATOM 3902 C C . ALA A 1 506 ? -19.534 -23.976 21.923 1.00 45.47 525 ALA A C 1
ATOM 3903 O O . ALA A 1 506 ? -19.714 -23.527 20.790 1.00 42.06 525 ALA A O 1
ATOM 3905 N N . PRO A 1 507 ? -19.509 -25.326 22.136 1.00 42.58 526 PRO A N 1
ATOM 3906 C CA . PRO A 1 507 ? -19.722 -26.240 21.003 1.00 42.29 526 PRO A CA 1
ATOM 3907 C C . PRO A 1 507 ? -21.160 -26.292 20.503 1.00 46.44 526 PRO A C 1
ATOM 3908 O O . PRO A 1 507 ? -22.058 -25.922 21.241 1.00 46.84 526 PRO A O 1
ATOM 3912 N N . SER A 1 508 ? -21.369 -26.786 19.276 1.00 41.52 527 SER A N 1
ATOM 3913 C CA . SER A 1 508 ? -22.690 -27.145 18.781 1.00 42.85 527 SER A CA 1
ATOM 3914 C C . SER A 1 508 ? -22.912 -28.605 19.192 1.00 47.93 527 SER A C 1
ATOM 3915 O O . SER A 1 508 ? -21.938 -29.325 19.437 1.00 46.96 527 SER A O 1
ATOM 3918 N N . LYS A 1 509 ? -24.167 -29.038 19.295 1.00 44.10 528 LYS A N 1
ATOM 3919 C CA . LYS A 1 509 ? -24.480 -30.405 19.693 1.00 43.97 528 LYS A CA 1
ATOM 3920 C C . LYS A 1 509 ? -25.506 -31.011 18.767 1.00 50.35 528 LYS A C 1
ATOM 3921 O O . LYS A 1 509 ? -26.256 -30.280 18.137 1.00 52.37 528 LYS A O 1
ATOM 3927 N N . GLY A 1 510 ? -25.491 -32.338 18.671 1.00 45.34 529 GLY A N 1
ATOM 3928 C CA . GLY A 1 510 ? -26.419 -33.147 17.895 1.00 44.08 529 GLY A CA 1
ATOM 3929 C C . GLY A 1 510 ? -27.127 -34.107 18.837 1.00 47.69 529 GLY A C 1
ATOM 3930 O O . GLY A 1 510 ? -26.507 -34.652 19.754 1.00 46.08 529 GLY A O 1
ATOM 3931 N N . LYS A 1 511 ? -28.443 -34.254 18.677 1.00 45.34 530 LYS A N 1
ATOM 3932 C CA . LYS A 1 511 ? -29.263 -35.151 19.505 1.00 46.04 530 LYS A CA 1
ATOM 3933 C C . LYS A 1 511 ? -30.222 -35.894 18.557 1.00 51.54 530 LYS A C 1
ATOM 3934 O O . LYS A 1 511 ? -30.996 -35.253 17.846 1.00 53.30 530 LYS A O 1
ATOM 3940 N N . GLN A 1 512 ? -30.117 -37.220 18.464 1.00 47.20 531 GLN A N 1
ATOM 3941 C CA . GLN A 1 512 ? -30.938 -37.937 17.481 1.00 46.81 531 GLN A CA 1
ATOM 3942 C C . GLN A 1 512 ? -31.775 -39.084 18.052 1.00 51.68 531 GLN A C 1
ATOM 3943 O O . GLN A 1 512 ? -31.291 -39.894 18.838 1.00 51.43 531 GLN A O 1
ATOM 3949 N N . TYR A 1 513 ? -33.010 -39.175 17.577 1.00 48.63 532 TYR A N 1
ATOM 3950 C CA . TYR A 1 513 ? -33.921 -40.290 17.860 1.00 48.67 532 TYR A CA 1
ATOM 3951 C C . TYR A 1 513 ? -34.142 -40.988 16.534 1.00 51.09 532 TYR A C 1
ATOM 3952 O O . TYR A 1 513 ? -34.271 -40.314 15.516 1.00 51.28 532 TYR A O 1
ATOM 3961 N N . GLU A 1 514 ? -34.089 -42.303 16.514 1.00 47.45 533 GLU A N 1
ATOM 3962 C CA . GLU A 1 514 ? -34.317 -43.091 15.304 1.00 47.72 533 GLU A CA 1
ATOM 3963 C C . GLU A 1 514 ? -35.010 -44.395 15.635 1.00 53.84 533 GLU A C 1
ATOM 3964 O O . GLU A 1 514 ? -34.698 -45.037 16.636 1.00 53.33 533 GLU A O 1
ATOM 3970 N N . VAL A 1 515 ? -35.925 -44.790 14.766 1.00 52.49 534 VAL A N 1
ATOM 3971 C CA . VAL A 1 515 ? -36.645 -46.059 14.795 1.00 52.68 534 VAL A CA 1
ATOM 3972 C C . VAL A 1 515 ? -36.513 -46.634 13.380 1.00 54.84 534 VAL A C 1
ATOM 3973 O O . VAL A 1 515 ? -36.564 -45.895 12.395 1.00 54.26 534 VAL A O 1
ATOM 3977 N N . GLY A 1 516 ? -36.324 -47.928 13.281 1.00 51.08 535 GLY A N 1
ATOM 3978 C CA . GLY A 1 516 ? -36.201 -48.547 11.972 1.00 51.38 535 GLY A CA 1
ATOM 3979 C C . GLY A 1 516 ? -36.334 -50.046 12.010 1.00 56.97 535 GLY A C 1
ATOM 3980 O O . GLY A 1 516 ? -36.516 -50.629 13.077 1.00 56.42 535 GLY A O 1
ATOM 3981 N N . VAL A 1 517 ? -36.275 -50.673 10.846 1.00 55.31 536 VAL A N 1
ATOM 3982 C CA . VAL A 1 517 ? -36.353 -52.133 10.732 1.00 55.36 536 VAL A CA 1
ATOM 3983 C C . VAL A 1 517 ? -35.313 -52.549 9.700 1.00 56.61 536 VAL A C 1
ATOM 3984 O O . VAL A 1 517 ? -35.230 -51.969 8.610 1.00 54.78 536 VAL A O 1
ATOM 3988 N N . LYS A 1 518 ? -34.494 -53.521 10.066 1.00 52.69 537 LYS A N 1
ATOM 3989 C CA . LYS A 1 518 ? -33.473 -54.031 9.164 1.00 52.83 537 LYS A CA 1
ATOM 3990 C C . LYS A 1 518 ? -33.866 -55.449 8.772 1.00 58.44 537 LYS A C 1
ATOM 3991 O O . LYS A 1 518 ? -34.134 -56.268 9.657 1.00 57.95 537 LYS A O 1
ATOM 3997 N N . TYR A 1 519 ? -33.982 -55.721 7.458 1.00 55.88 538 TYR A N 1
ATOM 3998 C CA . TYR A 1 519 ? -34.311 -57.059 6.967 1.00 55.63 538 TYR A CA 1
ATOM 3999 C C . TYR A 1 519 ? -33.059 -57.688 6.381 1.00 56.79 538 TYR A C 1
ATOM 4000 O O . TYR A 1 519 ? -32.634 -57.357 5.269 1.00 54.04 538 TYR A O 1
ATOM 4009 N N . VAL A 1 520 ? -32.443 -58.567 7.186 1.00 54.31 539 VAL A N 1
ATOM 4010 C CA . VAL A 1 520 ? -31.207 -59.252 6.865 1.00 54.61 539 VAL A CA 1
ATOM 4011 C C . VAL A 1 520 ? -31.450 -60.770 7.096 1.00 61.51 539 VAL A C 1
ATOM 4012 O O . VAL A 1 520 ? -31.123 -61.289 8.171 1.00 62.95 539 VAL A O 1
ATOM 4016 N N . PRO A 1 521 ? -32.051 -61.496 6.114 1.00 57.22 540 PRO A N 1
ATOM 4017 C CA . PRO A 1 521 ? -32.289 -62.945 6.313 1.00 57.21 540 PRO A CA 1
ATOM 4018 C C . PRO A 1 521 ? -31.021 -63.773 6.130 1.00 64.23 540 PRO A C 1
ATOM 4019 O O . PRO A 1 521 ? -30.298 -63.580 5.155 1.00 64.80 540 PRO A O 1
ATOM 4023 N N . GLU A 1 522 ? -30.769 -64.718 7.044 1.00 63.59 541 GLU A N 1
ATOM 4024 C CA . GLU A 1 522 ? -29.593 -65.604 7.009 1.00 64.73 541 GLU A CA 1
ATOM 4025 C C . GLU A 1 522 ? -29.571 -66.550 5.787 1.00 68.59 541 GLU A C 1
ATOM 4026 O O . GLU A 1 522 ? -28.484 -66.913 5.336 1.00 68.01 541 GLU A O 1
ATOM 4032 N N . ASP A 1 523 ? -30.759 -66.917 5.251 1.00 65.75 542 ASP A N 1
ATOM 4033 C CA . ASP A 1 523 ? -30.932 -67.868 4.148 1.00 66.33 542 ASP A CA 1
ATOM 4034 C C . ASP A 1 523 ? -31.214 -67.247 2.747 1.00 70.55 542 ASP A C 1
ATOM 4035 O O . ASP A 1 523 ? -31.359 -68.012 1.788 1.00 72.17 542 ASP A O 1
ATOM 4040 N N . ARG A 1 524 ? -31.278 -65.901 2.611 1.00 64.96 543 ARG A N 1
ATOM 4041 C CA . ARG A 1 524 ? -31.538 -65.232 1.319 1.00 63.56 543 ARG A CA 1
ATOM 4042 C C . ARG A 1 524 ? -30.532 -64.095 1.048 1.00 66.27 543 ARG A C 1
ATOM 4043 O O . ARG A 1 524 ? -30.158 -63.401 2.001 1.00 66.26 543 ARG A O 1
ATOM 4051 N N . PRO A 1 525 ? -30.121 -63.825 -0.221 1.00 60.85 544 PRO A N 1
ATOM 4052 C CA . PRO A 1 525 ? -29.178 -62.709 -0.464 1.00 60.28 544 PRO A CA 1
ATOM 4053 C C . PRO A 1 525 ? -29.943 -61.388 -0.674 1.00 62.22 544 PRO A C 1
ATOM 4054 O O . PRO A 1 525 ? -30.096 -60.883 -1.784 1.00 60.59 544 PRO A O 1
ATOM 4058 N N . ILE A 1 526 ? -30.471 -60.869 0.432 1.00 59.16 545 ILE A N 1
ATOM 4059 C CA . ILE A 1 526 ? -31.288 -59.662 0.513 1.00 58.79 545 ILE A CA 1
ATOM 4060 C C . ILE A 1 526 ? -30.903 -58.831 1.740 1.00 58.95 545 ILE A C 1
ATOM 4061 O O . ILE A 1 526 ? -30.763 -59.372 2.825 1.00 56.76 545 ILE A O 1
ATOM 4066 N N . VAL A 1 527 ? -30.732 -57.524 1.557 1.00 54.79 546 VAL A N 1
ATOM 4067 C CA . VAL A 1 527 ? -30.523 -56.559 2.632 1.00 53.46 546 VAL A CA 1
ATOM 4068 C C . VAL A 1 527 ? -31.482 -55.419 2.345 1.00 53.37 546 VAL A C 1
ATOM 4069 O O . VAL A 1 527 ? -31.356 -54.762 1.319 1.00 50.93 546 VAL A O 1
ATOM 4073 N N . VAL A 1 528 ? -32.476 -55.233 3.201 1.00 50.41 547 VAL A N 1
ATOM 4074 C CA . VAL A 1 528 ? -33.447 -54.144 3.057 1.00 50.22 547 VAL A CA 1
ATOM 4075 C C . VAL A 1 528 ? -33.541 -53.466 4.409 1.00 54.69 547 VAL A C 1
ATOM 4076 O O . VAL A 1 528 ? -33.708 -54.157 5.414 1.00 55.66 547 VAL A O 1
ATOM 4080 N N . THR A 1 529 ? -33.391 -52.130 4.453 1.00 50.16 548 THR A N 1
ATOM 4081 C CA . THR A 1 529 ? -33.462 -51.368 5.709 1.00 49.67 548 THR A CA 1
ATOM 4082 C C . THR A 1 529 ? -34.395 -50.193 5.560 1.00 55.38 548 THR A C 1
ATOM 4083 O O . THR A 1 529 ? -34.483 -49.588 4.495 1.00 56.08 548 THR A O 1
ATOM 4087 N N . GLY A 1 530 ? -35.028 -49.844 6.659 1.00 53.79 549 GLY A N 1
ATOM 4088 C CA . GLY A 1 530 ? -35.917 -48.699 6.771 1.00 53.54 549 GLY A CA 1
ATOM 4089 C C . GLY A 1 530 ? -35.597 -47.993 8.064 1.00 57.08 549 GLY A C 1
ATOM 4090 O O . GLY A 1 530 ? -35.275 -48.648 9.057 1.00 55.06 549 GLY A O 1
ATOM 4091 N N . ALA A 1 531 ? -35.601 -46.657 8.043 1.00 55.07 550 ALA A N 1
ATOM 4092 C CA . ALA A 1 531 ? -35.304 -45.855 9.230 1.00 54.78 550 ALA A CA 1
ATOM 4093 C C . ALA A 1 531 ? -35.966 -44.488 9.138 1.00 57.87 550 ALA A C 1
ATOM 4094 O O . ALA A 1 531 ? -35.929 -43.838 8.083 1.00 56.67 550 ALA A O 1
ATOM 4096 N N . VAL A 1 532 ? -36.595 -44.074 10.243 1.00 53.65 551 VAL A N 1
ATOM 4097 C CA . VAL A 1 532 ? -37.222 -42.761 10.390 1.00 52.37 551 VAL A CA 1
ATOM 4098 C C . VAL A 1 532 ? -36.507 -42.112 11.577 1.00 50.77 551 VAL A C 1
ATOM 4099 O O . VAL A 1 532 ? -36.243 -42.790 12.573 1.00 49.33 551 VAL A O 1
ATOM 4103 N N . TYR A 1 533 ? -36.128 -40.832 11.438 1.00 44.54 552 TYR A N 1
ATOM 4104 C CA . TYR A 1 533 ? -35.335 -40.136 12.450 1.00 43.71 552 TYR A CA 1
ATOM 4105 C C . TYR A 1 533 ? -35.718 -38.697 12.649 1.00 50.01 552 TYR A C 1
ATOM 4106 O O . TYR A 1 533 ? -36.277 -38.056 11.765 1.00 51.45 552 TYR A O 1
ATOM 4115 N N . ASN A 1 534 ? -35.268 -38.161 13.767 1.00 48.10 553 ASN A N 1
ATOM 4116 C CA . ASN A 1 534 ? -35.401 -36.772 14.171 1.00 47.97 553 ASN A CA 1
ATOM 4117 C C . ASN A 1 534 ? -34.028 -36.349 14.724 1.00 51.75 553 ASN A C 1
ATOM 4118 O O . ASN A 1 534 ? -33.621 -36.789 15.803 1.00 52.51 553 ASN A O 1
ATOM 4123 N N . LEU A 1 535 ? -33.277 -35.594 13.923 1.00 47.54 554 LEU A N 1
ATOM 4124 C CA . LEU A 1 535 ? -31.927 -35.127 14.239 1.00 46.37 554 LEU A CA 1
ATOM 4125 C C . LEU A 1 535 ? -31.950 -33.623 14.451 1.00 51.21 554 LEU A C 1
ATOM 4126 O O . LEU A 1 535 ? -32.409 -32.889 13.580 1.00 52.26 554 LEU A O 1
ATOM 4131 N N . THR A 1 536 ? -31.436 -33.159 15.593 1.00 47.69 555 THR A N 1
ATOM 4132 C CA . THR A 1 536 ? -31.437 -31.734 15.929 1.00 47.63 555 THR A CA 1
ATOM 4133 C C . THR A 1 536 ? -30.025 -31.253 16.220 1.00 51.72 555 THR A C 1
ATOM 4134 O O . THR A 1 536 ? -29.321 -31.895 16.987 1.00 53.58 555 THR A O 1
ATOM 4138 N N . LYS A 1 537 ? -29.634 -30.109 15.637 1.00 47.32 556 LYS A N 1
ATOM 4139 C CA . LYS A 1 537 ? -28.367 -29.436 15.897 1.00 46.72 556 LYS A CA 1
ATOM 4140 C C . LYS A 1 537 ? -28.631 -28.175 16.732 1.00 52.45 556 LYS A C 1
ATOM 4141 O O . LYS A 1 537 ? -29.216 -27.218 16.228 1.00 54.38 556 LYS A O 1
ATOM 4147 N N . THR A 1 538 ? -28.198 -28.173 17.985 1.00 47.09 557 THR A N 1
ATOM 4148 C CA . THR A 1 538 ? -28.361 -27.036 18.893 1.00 46.33 557 THR A CA 1
ATOM 4149 C C . THR A 1 538 ? -27.023 -26.312 19.040 1.00 48.72 557 THR A C 1
ATOM 4150 O O . THR A 1 538 ? -25.974 -26.903 18.828 1.00 47.29 557 THR A O 1
ATOM 4154 N N . ASN A 1 539 ? -27.088 -25.025 19.400 1.00 47.28 558 ASN A N 1
ATOM 4155 C CA . ASN A 1 539 ? -26.010 -24.043 19.579 1.00 46.81 558 ASN A CA 1
ATOM 4156 C C . ASN A 1 539 ? -25.360 -23.756 18.246 1.00 49.33 558 ASN A C 1
ATOM 4157 O O . ASN A 1 539 ? -24.146 -23.557 18.136 1.00 48.54 558 ASN A O 1
ATOM 4162 N N . ASN A 1 540 ? -26.204 -23.649 17.236 1.00 46.23 559 ASN A N 1
ATOM 4163 C CA . ASN A 1 540 ? -25.785 -23.305 15.886 1.00 47.37 559 ASN A CA 1
ATOM 4164 C C . ASN A 1 540 ? -25.596 -21.768 15.800 1.00 51.40 559 ASN A C 1
ATOM 4165 O O . ASN A 1 540 ? -26.390 -21.012 16.360 1.00 51.74 559 ASN A O 1
ATOM 4170 N N . LEU A 1 541 ? -24.516 -21.319 15.159 1.00 46.88 560 LEU A N 1
ATOM 4171 C CA . LEU A 1 541 ? -24.207 -19.905 15.003 1.00 47.04 560 LEU A CA 1
ATOM 4172 C C . LEU A 1 541 ? -25.156 -19.238 13.990 1.00 54.00 560 LEU A C 1
ATOM 4173 O O . LEU A 1 541 ? -25.389 -19.777 12.897 1.00 53.43 560 LEU A O 1
ATOM 4178 N N . MET A 1 542 ? -25.678 -18.052 14.366 1.00 51.64 561 MET A N 1
ATOM 4179 C CA . MET A 1 542 ? -26.625 -17.224 13.591 1.00 50.17 561 MET A CA 1
ATOM 4180 C C . MET A 1 542 ? -26.236 -15.728 13.636 1.00 59.39 561 MET A C 1
ATOM 4181 O O . MET A 1 542 ? -25.298 -15.337 14.347 1.00 58.73 561 MET A O 1
ATOM 4186 N N . ALA A 1 543 ? -26.971 -14.897 12.862 1.00 58.37 562 ALA A N 1
ATOM 4187 C CA . ALA A 1 543 ? -26.752 -13.454 12.762 1.00 58.10 562 ALA A CA 1
ATOM 4188 C C . ALA A 1 543 ? -27.060 -12.762 14.076 1.00 60.67 562 ALA A C 1
ATOM 4189 O O . ALA A 1 543 ? -28.004 -13.152 14.775 1.00 58.50 562 ALA A O 1
ATOM 4191 N N . ASP A 1 544 ? -26.247 -11.746 14.414 1.00 58.90 563 ASP A N 1
ATOM 4192 C CA . ASP A 1 544 ? -26.440 -10.899 15.596 1.00 58.85 563 ASP A CA 1
ATOM 4193 C C . ASP A 1 544 ? -27.777 -10.156 15.468 1.00 64.31 563 ASP A C 1
ATOM 4194 O O . ASP A 1 544 ? -27.955 -9.483 14.456 1.00 63.48 563 ASP A O 1
ATOM 4199 N N . PRO A 1 545 ? -28.726 -10.259 16.435 1.00 62.68 564 PRO A N 1
ATOM 4200 C CA . PRO A 1 545 ? -29.993 -9.516 16.291 1.00 63.45 564 PRO A CA 1
ATOM 4201 C C . PRO A 1 545 ? -29.805 -8.001 16.463 1.00 70.52 564 PRO A C 1
ATOM 4202 O O . PRO A 1 545 ? -30.611 -7.231 15.935 1.00 70.82 564 PRO A O 1
ATOM 4206 N N . GLU A 1 546 ? -28.738 -7.578 17.191 1.00 68.16 565 GLU A N 1
ATOM 4207 C CA . GLU A 1 546 ? -28.415 -6.162 17.437 1.00 68.30 565 GLU A CA 1
ATOM 4208 C C . GLU A 1 546 ? -27.582 -5.575 16.281 1.00 72.65 565 GLU A C 1
ATOM 4209 O O . GLU A 1 546 ? -27.264 -4.391 16.318 1.00 73.16 565 GLU A O 1
ATOM 4215 N N . GLY A 1 547 ? -27.268 -6.395 15.273 1.00 67.70 566 GLY A N 1
ATOM 4216 C CA . GLY A 1 547 ? -26.533 -5.992 14.079 1.00 66.69 566 GLY A CA 1
ATOM 4217 C C . GLY A 1 547 ? -25.073 -5.678 14.298 1.00 71.26 566 GLY A C 1
ATOM 4218 O O . GLY A 1 547 ? -24.752 -4.650 14.896 1.00 73.13 566 GLY A O 1
ATOM 4219 N N . SER A 1 548 ? -24.182 -6.561 13.801 1.00 67.37 567 SER A N 1
ATOM 4220 C CA . SER A 1 548 ? -22.707 -6.448 13.811 1.00 66.94 567 SER A CA 1
ATOM 4221 C C . SER A 1 548 ? -22.068 -7.451 12.809 1.00 68.86 567 SER A C 1
ATOM 4222 O O . SER A 1 548 ? -22.760 -8.324 12.297 1.00 67.27 567 SER A O 1
ATOM 4225 N N . PHE A 1 549 ? -20.749 -7.336 12.568 1.00 65.82 568 PHE A N 1
ATOM 4226 C CA . PHE A 1 549 ? -19.974 -8.230 11.706 1.00 66.77 568 PHE A CA 1
ATOM 4227 C C . PHE A 1 549 ? -19.636 -9.557 12.419 1.00 69.94 568 PHE A C 1
ATOM 4228 O O . PHE A 1 549 ? -18.838 -10.353 11.896 1.00 70.45 568 PHE A O 1
ATOM 4236 N N . PHE A 1 550 ? -20.226 -9.773 13.617 1.00 64.60 569 PHE A N 1
ATOM 4237 C CA . PHE A 1 550 ? -20.022 -10.941 14.472 1.00 63.52 569 PHE A CA 1
ATOM 4238 C C . PHE A 1 550 ? -21.281 -11.762 14.601 1.00 68.01 569 PHE A C 1
ATOM 4239 O O . PHE A 1 550 ? -22.386 -11.216 14.719 1.00 68.80 569 PHE A O 1
ATOM 4247 N N . SER A 1 551 ? -21.107 -13.087 14.638 1.00 63.69 570 SER A N 1
ATOM 4248 C CA . SER A 1 551 ? -22.219 -14.001 14.827 1.00 62.47 570 SER A CA 1
ATOM 4249 C C . SER A 1 551 ? -22.501 -14.142 16.317 1.00 61.72 570 SER A C 1
ATOM 4250 O O . SER A 1 551 ? -21.708 -13.721 17.146 1.00 57.89 570 SER A O 1
ATOM 4253 N N . VAL A 1 552 ? -23.636 -14.751 16.629 1.00 59.59 571 VAL A N 1
ATOM 4254 C CA . VAL A 1 552 ? -24.172 -15.028 17.949 1.00 59.43 571 VAL A CA 1
ATOM 4255 C C . VAL A 1 552 ? -24.492 -16.557 18.004 1.00 63.11 571 VAL A C 1
ATOM 4256 O O . VAL A 1 552 ? -24.806 -17.153 16.971 1.00 62.65 571 VAL A O 1
ATOM 4260 N N . GLU A 1 553 ? -24.366 -17.195 19.178 1.00 59.19 572 GLU A N 1
ATOM 4261 C CA . GLU A 1 553 ? -24.682 -18.623 19.286 1.00 59.18 572 GLU A CA 1
ATOM 4262 C C . GLU A 1 553 ? -26.171 -18.763 19.713 1.00 61.50 572 GLU A C 1
ATOM 4263 O O . GLU A 1 553 ? -26.863 -17.747 19.752 1.00 62.23 572 GLU A O 1
ATOM 4269 N N . GLY A 1 554 ? -26.680 -19.987 19.890 1.00 54.39 573 GLY A N 1
ATOM 4270 C CA . GLY A 1 554 ? -28.078 -20.197 20.288 1.00 52.59 573 GLY A CA 1
ATOM 4271 C C . GLY A 1 554 ? -29.065 -20.694 19.241 1.00 53.27 573 GLY A C 1
ATOM 4272 O O . GLY A 1 554 ? -30.195 -21.051 19.584 1.00 51.87 573 GLY A O 1
ATOM 4273 N N . GLY A 1 555 ? -28.651 -20.722 17.974 1.00 49.25 574 GLY A N 1
ATOM 4274 C CA . GLY A 1 555 ? -29.471 -21.195 16.864 1.00 48.65 574 GLY A CA 1
ATOM 4275 C C . GLY A 1 555 ? -29.738 -22.686 16.868 1.00 54.48 574 GLY A C 1
ATOM 4276 O O . GLY A 1 555 ? -29.059 -23.450 17.565 1.00 54.20 574 GLY A O 1
ATOM 4277 N N . GLU A 1 556 ? -30.742 -23.114 16.083 1.00 51.68 575 GLU A N 1
ATOM 4278 C CA . GLU A 1 556 ? -31.140 -24.514 15.999 1.00 51.46 575 GLU A CA 1
ATOM 4279 C C . GLU A 1 556 ? -31.597 -24.924 14.586 1.00 57.35 575 GLU A C 1
ATOM 4280 O O . GLU A 1 556 ? -32.326 -24.174 13.921 1.00 58.48 575 GLU A O 1
ATOM 4286 N N . ILE A 1 557 ? -31.140 -26.108 14.132 1.00 52.41 576 ILE A N 1
ATOM 4287 C CA . ILE A 1 557 ? -31.523 -26.725 12.858 1.00 51.67 576 ILE A CA 1
ATOM 4288 C C . ILE A 1 557 ? -32.030 -28.122 13.164 1.00 56.32 576 ILE A C 1
ATOM 4289 O O . ILE A 1 557 ? -31.432 -28.822 13.977 1.00 56.01 576 ILE A O 1
ATOM 4294 N N . ARG A 1 558 ? -33.165 -28.499 12.560 1.00 54.39 577 ARG A N 1
ATOM 4295 C CA . ARG A 1 558 ? -33.775 -29.819 12.719 1.00 53.97 577 ARG A CA 1
ATOM 4296 C C . ARG A 1 558 ? -33.909 -30.513 11.364 1.00 58.36 577 ARG A C 1
ATOM 4297 O O . ARG A 1 558 ? -34.266 -29.877 10.381 1.00 58.85 577 ARG A O 1
ATOM 4305 N N . ALA A 1 559 ? -33.620 -31.817 11.328 1.00 54.65 578 ALA A N 1
ATOM 4306 C CA . ALA A 1 559 ? -33.808 -32.689 10.170 1.00 53.27 578 ALA A CA 1
ATOM 4307 C C . ALA A 1 559 ? -34.612 -33.925 10.602 1.00 54.03 578 ALA A C 1
ATOM 4308 O O . ALA A 1 559 ? -34.277 -34.573 11.591 1.00 50.68 578 ALA A O 1
ATOM 4310 N N . ARG A 1 560 ? -35.741 -34.157 9.926 1.00 50.84 579 ARG A N 1
ATOM 4311 C CA . ARG A 1 560 ? -36.588 -35.334 10.086 1.00 50.27 579 ARG A CA 1
ATOM 4312 C C . ARG A 1 560 ? -36.712 -35.964 8.723 1.00 53.92 579 ARG A C 1
ATOM 4313 O O . ARG A 1 560 ? -36.880 -35.266 7.717 1.00 51.62 579 ARG A O 1
ATOM 4321 N N . GLY A 1 561 ? -36.581 -37.272 8.672 1.00 50.99 580 GLY A N 1
ATOM 4322 C CA . GLY A 1 561 ? -36.659 -37.952 7.398 1.00 49.37 580 GLY A CA 1
ATOM 4323 C C . GLY A 1 561 ? -36.915 -39.428 7.497 1.00 53.00 580 GLY A C 1
ATOM 4324 O O . GLY A 1 561 ? -37.001 -39.991 8.592 1.00 51.71 580 GLY A O 1
ATOM 4325 N N . VAL A 1 562 ? -37.081 -40.034 6.322 1.00 50.83 581 VAL A N 1
ATOM 4326 C CA . VAL A 1 562 ? -37.342 -41.458 6.077 1.00 50.29 581 VAL A CA 1
ATOM 4327 C C . VAL A 1 562 ? -36.240 -41.912 5.137 1.00 50.29 581 VAL A C 1
ATOM 4328 O O . VAL A 1 562 ? -35.900 -41.169 4.229 1.00 49.58 581 VAL A O 1
ATOM 4332 N N . GLU A 1 563 ? -35.637 -43.072 5.387 1.00 46.41 582 GLU A N 1
ATOM 4333 C CA . GLU A 1 563 ? -34.555 -43.595 4.541 1.00 46.04 582 GLU A CA 1
ATOM 4334 C C . GLU A 1 563 ? -34.809 -45.044 4.240 1.00 50.26 582 GLU A C 1
ATOM 4335 O O . GLU A 1 563 ? -35.067 -45.825 5.161 1.00 49.55 582 GLU A O 1
ATOM 4341 N N . ILE A 1 564 ? -34.712 -45.418 2.966 1.00 47.52 583 ILE A N 1
ATOM 4342 C CA . ILE A 1 564 ? -34.877 -46.808 2.580 1.00 47.79 583 ILE A CA 1
ATOM 4343 C C . ILE A 1 564 ? -33.717 -47.205 1.697 1.00 50.86 583 ILE A C 1
ATOM 4344 O O . ILE A 1 564 ? -33.372 -46.478 0.776 1.00 49.47 583 ILE A O 1
ATOM 4349 N N . GLU A 1 565 ? -33.129 -48.369 1.974 1.00 47.95 584 GLU A N 1
ATOM 4350 C CA . GLU A 1 565 ? -32.082 -48.977 1.157 1.00 46.91 584 GLU A CA 1
ATOM 4351 C C . GLU A 1 565 ? -32.502 -50.414 0.861 1.00 52.47 584 GLU A C 1
ATOM 4352 O O . GLU A 1 565 ? -33.083 -51.074 1.727 1.00 52.51 584 GLU A O 1
ATOM 4358 N N . ALA A 1 566 ? -32.243 -50.882 -0.351 1.00 48.97 585 ALA A N 1
ATOM 4359 C CA . ALA A 1 566 ? -32.536 -52.253 -0.734 1.00 49.33 585 ALA A CA 1
ATOM 4360 C C . ALA A 1 566 ? -31.410 -52.782 -1.592 1.00 54.06 585 ALA A C 1
ATOM 4361 O O . ALA A 1 566 ? -30.953 -52.080 -2.485 1.00 54.43 585 ALA A O 1
ATOM 4363 N N . LYS A 1 567 ? -30.915 -53.985 -1.279 1.00 51.75 586 LYS A N 1
ATOM 4364 C CA . LYS A 1 567 ? -29.855 -54.663 -2.038 1.00 52.55 586 LYS A CA 1
ATOM 4365 C C . LYS A 1 567 ? -30.183 -56.160 -2.080 1.00 56.74 586 LYS A C 1
ATOM 4366 O O . LYS A 1 567 ? -30.320 -56.792 -1.038 1.00 55.66 586 LYS A O 1
ATOM 4372 N N . ALA A 1 568 ? -30.345 -56.715 -3.275 1.00 54.88 587 ALA A N 1
ATOM 4373 C CA . ALA A 1 568 ? -30.749 -58.112 -3.440 1.00 54.34 587 ALA A CA 1
ATOM 4374 C C . ALA A 1 568 ? -30.164 -58.740 -4.662 1.00 58.49 587 ALA A C 1
ATOM 4375 O O . ALA A 1 568 ? -29.916 -58.057 -5.655 1.00 58.34 587 ALA A O 1
ATOM 4377 N N . ALA A 1 569 ? -29.957 -60.059 -4.598 1.00 56.18 588 ALA A N 1
ATOM 4378 C CA . ALA A 1 569 ? -29.607 -60.898 -5.753 1.00 56.40 588 ALA A CA 1
ATOM 4379 C C . ALA A 1 569 ? -30.937 -61.531 -6.154 1.00 61.32 588 ALA A C 1
ATOM 4380 O O . ALA A 1 569 ? -31.458 -62.372 -5.410 1.00 60.77 588 ALA A O 1
ATOM 4382 N N . LEU A 1 570 ? -31.578 -60.979 -7.205 1.00 59.24 589 LEU A N 1
ATOM 4383 C CA . LEU A 1 570 ? -32.912 -61.390 -7.672 1.00 60.21 589 LEU A CA 1
ATOM 4384 C C . LEU A 1 570 ? -32.916 -62.816 -8.243 1.00 66.86 589 LEU A C 1
ATOM 4385 O O . LEU A 1 570 ? -33.722 -63.662 -7.843 1.00 65.24 589 LEU A O 1
ATOM 4390 N N . SER A 1 571 ? -31.997 -63.054 -9.171 1.00 66.13 590 SER A N 1
ATOM 4391 C CA . SER A 1 571 ? -31.734 -64.313 -9.836 1.00 66.52 590 SER A CA 1
ATOM 4392 C C . SER A 1 571 ? -30.235 -64.555 -9.732 1.00 71.97 590 SER A C 1
ATOM 4393 O O . SER A 1 571 ? -29.543 -63.775 -9.073 1.00 71.66 590 SER A O 1
ATOM 4396 N N . ALA A 1 572 ? -29.721 -65.595 -10.393 1.00 69.53 591 ALA A N 1
ATOM 4397 C CA . ALA A 1 572 ? -28.287 -65.887 -10.401 1.00 69.77 591 ALA A CA 1
ATOM 4398 C C . ALA A 1 572 ? -27.553 -64.872 -11.271 1.00 72.95 591 ALA A C 1
ATOM 4399 O O . ALA A 1 572 ? -26.361 -64.644 -11.069 1.00 74.63 591 ALA A O 1
ATOM 4401 N N . SER A 1 573 ? -28.274 -64.248 -12.216 1.00 66.14 592 SER A N 1
ATOM 4402 C CA . SER A 1 573 ? -27.717 -63.297 -13.173 1.00 65.89 592 SER A CA 1
ATOM 4403 C C . SER A 1 573 ? -28.123 -61.824 -12.904 1.00 68.28 592 SER A C 1
ATOM 4404 O O . SER A 1 573 ? -27.450 -60.922 -13.408 1.00 68.12 592 SER A O 1
ATOM 4407 N N . VAL A 1 574 ? -29.210 -61.586 -12.136 1.00 63.08 593 VAL A N 1
ATOM 4408 C CA . VAL A 1 574 ? -29.722 -60.244 -11.875 1.00 62.45 593 VAL A CA 1
ATOM 4409 C C . VAL A 1 574 ? -29.392 -59.766 -10.438 1.00 64.39 593 VAL A C 1
ATOM 4410 O O . VAL A 1 574 ? -29.689 -60.447 -9.450 1.00 64.05 593 VAL A O 1
ATOM 4414 N N . ASN A 1 575 ? -28.798 -58.568 -10.358 1.00 59.23 594 ASN A N 1
ATOM 4415 C CA . ASN A 1 575 ? -28.448 -57.887 -9.108 1.00 58.79 594 ASN A CA 1
ATOM 4416 C C . ASN A 1 575 ? -29.077 -56.499 -9.048 1.00 61.26 594 ASN A C 1
ATOM 4417 O O . ASN A 1 575 ? -29.048 -55.766 -10.041 1.00 59.63 594 ASN A O 1
ATOM 4422 N N . VAL A 1 576 ? -29.633 -56.128 -7.887 1.00 56.79 595 VAL A N 1
ATOM 4423 C CA . VAL A 1 576 ? -30.198 -54.789 -7.728 1.00 55.98 595 VAL A CA 1
ATOM 4424 C C . VAL A 1 576 ? -29.669 -54.112 -6.465 1.00 59.42 595 VAL A C 1
ATOM 4425 O O . VAL A 1 576 ? -29.420 -54.747 -5.437 1.00 57.81 595 VAL A O 1
ATOM 4429 N N . VAL A 1 577 ? -29.551 -52.794 -6.562 1.00 56.94 596 VAL A N 1
ATOM 4430 C CA . VAL A 1 577 ? -29.115 -51.867 -5.523 1.00 56.38 596 VAL A CA 1
ATOM 4431 C C . VAL A 1 577 ? -29.985 -50.624 -5.708 1.00 59.33 596 VAL A C 1
ATOM 4432 O O . VAL A 1 577 ? -30.292 -50.247 -6.835 1.00 59.36 596 VAL A O 1
ATOM 4436 N N . GLY A 1 578 ? -30.418 -50.024 -4.620 1.00 55.15 597 GLY A N 1
ATOM 4437 C CA . GLY A 1 578 ? -31.252 -48.834 -4.700 1.00 53.27 597 GLY A CA 1
ATOM 4438 C C . GLY A 1 578 ? -31.554 -48.193 -3.370 1.00 53.21 597 GLY A C 1
ATOM 4439 O O . GLY A 1 578 ? -31.370 -48.813 -2.313 1.00 53.27 597 GLY A O 1
ATOM 4440 N N . SER A 1 579 ? -32.027 -46.942 -3.419 1.00 46.68 598 SER A N 1
ATOM 4441 C CA . SER A 1 579 ? -32.395 -46.193 -2.211 1.00 46.35 598 SER A CA 1
ATOM 4442 C C . SER A 1 579 ? -33.449 -45.102 -2.467 1.00 48.94 598 SER A C 1
ATOM 4443 O O . SER A 1 579 ? -33.666 -44.667 -3.602 1.00 46.42 598 SER A O 1
ATOM 4446 N N . TYR A 1 580 ? -34.074 -44.656 -1.377 1.00 46.47 599 TYR A N 1
ATOM 4447 C CA . TYR A 1 580 ? -34.993 -43.537 -1.360 1.00 46.57 599 TYR A CA 1
ATOM 4448 C C . TYR A 1 580 ? -34.795 -42.759 -0.081 1.00 51.79 599 TYR A C 1
ATOM 4449 O O . TYR A 1 580 ? -34.717 -43.359 0.990 1.00 50.89 599 TYR A O 1
ATOM 4458 N N . THR A 1 581 ? -34.780 -41.415 -0.176 1.00 50.57 600 THR A N 1
ATOM 4459 C CA . THR A 1 581 ? -34.645 -40.553 1.003 1.00 50.31 600 THR A CA 1
ATOM 4460 C C . THR A 1 581 ? -35.653 -39.405 0.979 1.00 54.43 600 THR A C 1
ATOM 4461 O O . THR A 1 581 ? -35.786 -38.697 -0.027 1.00 54.44 600 THR A O 1
ATOM 4465 N N . TYR A 1 582 ? -36.306 -39.189 2.102 1.00 51.63 601 TYR A N 1
ATOM 4466 C CA . TYR A 1 582 ? -37.148 -38.020 2.325 1.00 52.71 601 TYR A CA 1
ATOM 4467 C C . TYR A 1 582 ? -36.448 -37.181 3.409 1.00 55.27 601 TYR A C 1
ATOM 4468 O O . TYR A 1 582 ? -36.202 -37.705 4.484 1.00 55.36 601 TYR A O 1
ATOM 4477 N N . THR A 1 583 ? -36.045 -35.940 3.112 1.00 51.32 602 THR A N 1
ATOM 4478 C CA . THR A 1 583 ? -35.365 -35.090 4.096 1.00 50.89 602 THR A CA 1
ATOM 4479 C C . THR A 1 583 ? -36.134 -33.796 4.319 1.00 57.30 602 THR A C 1
ATOM 4480 O O . THR A 1 583 ? -36.210 -32.953 3.422 1.00 58.49 602 THR A O 1
ATOM 4484 N N . ASP A 1 584 ? -36.657 -33.618 5.530 1.00 53.93 603 ASP A N 1
ATOM 4485 C CA . ASP A 1 584 ? -37.351 -32.411 5.944 1.00 53.90 603 ASP A CA 1
ATOM 4486 C C . ASP A 1 584 ? -36.427 -31.624 6.911 1.00 57.47 603 ASP A C 1
ATOM 4487 O O . ASP A 1 584 ? -36.450 -31.839 8.127 1.00 56.95 603 ASP A O 1
ATOM 4492 N N . ALA A 1 585 ? -35.577 -30.760 6.342 1.00 53.21 604 ALA A N 1
ATOM 4493 C CA . ALA A 1 585 ? -34.645 -29.932 7.094 1.00 52.54 604 ALA A CA 1
ATOM 4494 C C . ALA A 1 585 ? -35.193 -28.500 7.246 1.00 59.27 604 ALA A C 1
ATOM 4495 O O . ALA A 1 585 ? -35.772 -27.944 6.309 1.00 59.46 604 ALA A O 1
ATOM 4497 N N . GLU A 1 586 ? -35.008 -27.906 8.428 1.00 56.52 605 GLU A N 1
ATOM 4498 C CA . GLU A 1 586 ? -35.526 -26.575 8.700 1.00 56.81 605 GLU A CA 1
ATOM 4499 C C . GLU A 1 586 ? -34.755 -25.834 9.781 1.00 60.01 605 GLU A C 1
ATOM 4500 O O . GLU A 1 586 ? -34.281 -26.454 10.738 1.00 59.53 605 GLU A O 1
ATOM 4506 N N . TYR A 1 587 ? -34.717 -24.496 9.685 1.00 55.90 606 TYR A N 1
ATOM 4507 C CA . TYR A 1 587 ? -34.196 -23.674 10.777 1.00 54.33 606 TYR A CA 1
ATOM 4508 C C . TYR A 1 587 ? -35.339 -23.487 11.731 1.00 59.42 606 TYR A C 1
ATOM 4509 O O . TYR A 1 587 ? -36.367 -22.941 11.323 1.00 59.89 606 TYR A O 1
ATOM 4518 N N . THR A 1 588 ? -35.216 -24.013 12.957 1.00 55.78 607 THR A N 1
ATOM 4519 C CA . THR A 1 588 ? -36.232 -23.919 14.009 1.00 55.59 607 THR A CA 1
ATOM 4520 C C . THR A 1 588 ? -35.971 -22.683 14.894 1.00 60.80 607 THR A C 1
ATOM 4521 O O . THR A 1 588 ? -36.911 -22.142 15.494 1.00 61.22 607 THR A O 1
ATOM 4525 N N . THR A 1 589 ? -34.692 -22.246 14.971 1.00 55.79 608 THR A N 1
ATOM 4526 C CA . THR A 1 589 ? -34.241 -21.050 15.689 1.00 54.86 608 THR A CA 1
ATOM 4527 C C . THR A 1 589 ? -33.064 -20.449 14.888 1.00 57.70 608 THR A C 1
ATOM 4528 O O . THR A 1 589 ? -32.034 -21.098 14.720 1.00 57.49 608 THR A O 1
ATOM 4532 N N . ASP A 1 590 ? -33.267 -19.248 14.325 1.00 53.97 609 ASP A N 1
ATOM 4533 C CA . ASP A 1 590 ? -32.293 -18.481 13.528 1.00 53.96 609 ASP A CA 1
ATOM 4534 C C . ASP A 1 590 ? -32.793 -17.051 13.343 1.00 60.34 609 ASP A C 1
ATOM 4535 O O . ASP A 1 590 ? -33.939 -16.853 12.944 1.00 61.08 609 ASP A O 1
ATOM 4540 N N . THR A 1 591 ? -31.934 -16.065 13.649 1.00 57.02 610 THR A N 1
ATOM 4541 C CA . THR A 1 591 ? -32.215 -14.631 13.568 1.00 57.42 610 THR A CA 1
ATOM 4542 C C . THR A 1 591 ? -32.822 -14.241 12.193 1.00 62.75 610 THR A C 1
ATOM 4543 O O . THR A 1 591 ? -33.846 -13.559 12.149 1.00 63.41 610 THR A O 1
ATOM 4547 N N . THR A 1 592 ? -32.195 -14.697 11.096 1.00 58.10 611 THR A N 1
ATOM 4548 C CA . THR A 1 592 ? -32.597 -14.404 9.726 1.00 56.60 611 THR A CA 1
ATOM 4549 C C . THR A 1 592 ? -33.465 -15.501 9.080 1.00 60.66 611 THR A C 1
ATOM 4550 O O . THR A 1 592 ? -34.378 -15.155 8.335 1.00 62.27 611 THR A O 1
ATOM 4554 N N . TYR A 1 593 ? -33.192 -16.804 9.321 1.00 55.15 612 TYR A N 1
ATOM 4555 C CA . TYR A 1 593 ? -33.860 -17.850 8.541 1.00 52.89 612 TYR A CA 1
ATOM 4556 C C . TYR A 1 593 ? -34.823 -18.819 9.282 1.00 55.04 612 TYR A C 1
ATOM 4557 O O . TYR A 1 593 ? -35.154 -19.868 8.719 1.00 55.71 612 TYR A O 1
ATOM 4566 N N . LYS A 1 594 ? -35.353 -18.461 10.441 1.00 49.75 613 LYS A N 1
ATOM 4567 C CA . LYS A 1 594 ? -36.307 -19.351 11.106 1.00 49.97 613 LYS A CA 1
ATOM 4568 C C . LYS A 1 594 ? -37.434 -19.721 10.113 1.00 57.77 613 LYS A C 1
ATOM 4569 O O . LYS A 1 594 ? -37.933 -18.837 9.419 1.00 59.76 613 LYS A O 1
ATOM 4575 N N . GLY A 1 595 ? -37.748 -21.018 10.006 1.00 53.40 614 GLY A N 1
ATOM 4576 C CA . GLY A 1 595 ? -38.777 -21.553 9.119 1.00 51.54 614 GLY A CA 1
ATOM 4577 C C . GLY A 1 595 ? -38.278 -21.995 7.760 1.00 53.72 614 GLY A C 1
ATOM 4578 O O . GLY A 1 595 ? -38.935 -22.797 7.095 1.00 53.71 614 GLY A O 1
ATOM 4579 N N . ASN A 1 596 ? -37.133 -21.459 7.313 1.00 49.40 615 ASN A N 1
ATOM 4580 C CA . ASN A 1 596 ? -36.556 -21.811 6.016 1.00 48.67 615 ASN A CA 1
ATOM 4581 C C . ASN A 1 596 ? -35.906 -23.208 6.005 1.00 54.15 615 ASN A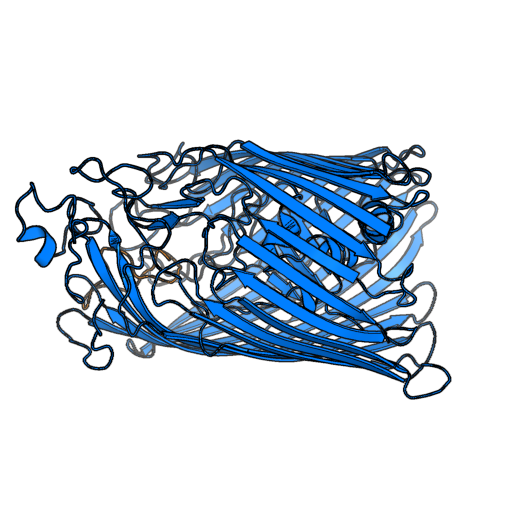 C 1
ATOM 4582 O O . ASN A 1 596 ? -35.694 -23.810 7.061 1.00 53.01 615 ASN A O 1
ATOM 4587 N N . THR A 1 597 ? -35.587 -23.706 4.795 1.00 50.92 616 THR A N 1
ATOM 4588 C CA . THR A 1 597 ? -34.884 -24.968 4.594 1.00 50.71 616 THR A CA 1
ATOM 4589 C C . THR A 1 597 ? -33.434 -24.620 4.247 1.00 53.33 616 THR A C 1
ATOM 4590 O O . THR A 1 597 ? -33.227 -23.815 3.329 1.00 51.31 616 THR A O 1
ATOM 4594 N N . PRO A 1 598 ? -32.417 -25.241 4.912 1.00 49.94 617 PRO A N 1
ATOM 4595 C CA . PRO A 1 598 ? -31.018 -25.005 4.510 1.00 48.37 617 PRO A CA 1
ATOM 4596 C C . PRO A 1 598 ? -30.800 -25.258 3.018 1.00 51.41 617 PRO A C 1
ATOM 4597 O O . PRO A 1 598 ? -31.454 -26.118 2.437 1.00 51.15 617 PRO A O 1
ATOM 4601 N N . ALA A 1 599 ? -29.857 -24.546 2.409 1.00 48.32 618 ALA A N 1
ATOM 4602 C CA . ALA A 1 599 ? -29.555 -24.698 0.981 1.00 47.43 618 ALA A CA 1
ATOM 4603 C C . ALA A 1 599 ? -28.942 -26.062 0.687 1.00 52.83 618 ALA A C 1
ATOM 4604 O O . ALA A 1 599 ? -28.486 -26.735 1.607 1.00 51.17 618 ALA A O 1
ATOM 4606 N N . GLN A 1 600 ? -28.977 -26.484 -0.608 1.00 50.76 619 GLN A N 1
ATOM 4607 C CA . GLN A 1 600 ? -28.399 -27.721 -1.149 1.00 49.41 619 GLN A CA 1
ATOM 4608 C C . GLN A 1 600 ? -28.963 -28.996 -0.501 1.00 53.17 619 GLN A C 1
ATOM 4609 O O . GLN A 1 600 ? -28.286 -30.036 -0.529 1.00 54.64 619 GLN A O 1
ATOM 4615 N N . VAL A 1 601 ? -30.190 -28.936 0.073 1.00 46.80 620 VAL A N 1
ATOM 4616 C CA . VAL A 1 601 ? -30.790 -30.084 0.737 1.00 45.84 620 VAL A CA 1
ATOM 4617 C C . VAL A 1 601 ? -32.164 -30.409 0.104 1.00 52.41 620 VAL A C 1
ATOM 4618 O O . VAL A 1 601 ? -33.192 -29.831 0.479 1.00 53.54 620 VAL A O 1
ATOM 4622 N N . PRO A 1 602 ? -32.204 -31.407 -0.798 1.00 48.85 621 PRO A N 1
ATOM 4623 C CA . PRO A 1 602 ? -33.479 -31.786 -1.423 1.00 48.15 621 PRO A CA 1
ATOM 4624 C C . PRO A 1 602 ? -34.419 -32.531 -0.483 1.00 55.08 621 PRO A C 1
ATOM 4625 O O . PRO A 1 602 ? -33.968 -33.316 0.364 1.00 55.93 621 PRO A O 1
ATOM 4629 N N . LYS A 1 603 ? -35.736 -32.309 -0.662 1.00 51.92 622 LYS A N 1
ATOM 4630 C CA . LYS A 1 603 ? -36.793 -33.018 0.060 1.00 51.42 622 LYS A CA 1
ATOM 4631 C C . LYS A 1 603 ? -36.782 -34.468 -0.369 1.00 52.34 622 LYS A C 1
ATOM 4632 O O . LYS A 1 603 ? -36.996 -35.356 0.460 1.00 52.15 622 LYS A O 1
ATOM 4638 N N . HIS A 1 604 ? -36.527 -34.702 -1.673 1.00 47.05 623 HIS A N 1
ATOM 4639 C CA . HIS A 1 604 ? -36.548 -36.034 -2.272 1.00 47.34 623 HIS A CA 1
ATOM 4640 C C . HIS A 1 604 ? -35.302 -36.338 -3.085 1.00 49.83 623 HIS A C 1
ATOM 4641 O O . HIS A 1 604 ? -34.837 -35.510 -3.854 1.00 46.62 623 HIS A O 1
ATOM 4648 N N . MET A 1 605 ? -34.766 -37.545 -2.881 1.00 48.18 624 MET A N 1
ATOM 4649 C CA . MET A 1 605 ? -33.621 -38.161 -3.576 1.00 47.79 624 MET A CA 1
ATOM 4650 C C . MET A 1 605 ? -33.939 -39.620 -3.750 1.00 48.95 624 MET A C 1
ATOM 4651 O O . MET A 1 605 ? -34.598 -40.182 -2.873 1.00 47.62 624 MET A O 1
ATOM 4656 N N . ALA A 1 606 ? -33.408 -40.260 -4.796 1.00 44.53 625 ALA A N 1
ATOM 4657 C CA . ALA A 1 606 ? -33.591 -41.685 -5.051 1.00 44.79 625 ALA A CA 1
ATOM 4658 C C . ALA A 1 606 ? -32.618 -42.177 -6.112 1.00 51.15 625 ALA A C 1
ATOM 4659 O O . ALA A 1 606 ? -32.112 -41.397 -6.921 1.00 50.57 625 ALA A O 1
ATOM 4661 N N . SER A 1 607 ? -32.366 -43.486 -6.108 1.00 50.36 626 SER A N 1
ATOM 4662 C CA . SER A 1 607 ? -31.471 -44.138 -7.044 1.00 51.36 626 SER A CA 1
ATOM 4663 C C . SER A 1 607 ? -31.855 -45.601 -7.170 1.00 56.70 626 SER A C 1
ATOM 4664 O O . SER A 1 607 ? -32.431 -46.183 -6.243 1.00 55.24 626 SER A O 1
ATOM 4667 N N . LEU A 1 608 ? -31.559 -46.185 -8.336 1.00 54.23 627 LEU A N 1
ATOM 4668 C CA . LEU A 1 608 ? -31.871 -47.583 -8.627 1.00 54.10 627 LEU A CA 1
ATOM 4669 C C . LEU A 1 608 ? -30.927 -48.073 -9.682 1.00 53.06 627 LEU A C 1
ATOM 4670 O O . LEU A 1 608 ? -30.739 -47.410 -10.691 1.00 51.63 627 LEU A O 1
ATOM 4675 N N . TRP A 1 609 ? -30.286 -49.192 -9.412 1.00 48.17 628 TRP A N 1
ATOM 4676 C CA . TRP A 1 609 ? -29.303 -49.791 -10.314 1.00 47.76 628 TRP A CA 1
ATOM 4677 C C . TRP A 1 609 ? -29.624 -51.265 -10.495 1.00 53.10 628 TRP A C 1
ATOM 4678 O O . TRP A 1 609 ? -30.054 -51.912 -9.543 1.00 52.86 628 TRP A O 1
ATOM 4689 N N . ALA A 1 610 ? -29.358 -51.803 -11.694 1.00 49.94 629 ALA A N 1
ATOM 4690 C CA . ALA A 1 610 ? -29.558 -53.216 -11.982 1.00 49.88 629 ALA A CA 1
ATOM 4691 C C . ALA A 1 610 ? -28.524 -53.710 -12.974 1.00 54.03 629 ALA A C 1
ATOM 4692 O O . ALA A 1 610 ? -28.139 -52.964 -13.869 1.00 54.55 629 ALA A O 1
ATOM 4694 N N . ASP A 1 611 ? -28.053 -54.952 -12.806 1.00 50.71 630 ASP A N 1
ATOM 4695 C CA . ASP A 1 611 ? -27.084 -55.543 -13.724 1.00 51.06 630 ASP A CA 1
ATOM 4696 C C . ASP A 1 611 ? -27.475 -56.989 -14.061 1.00 58.00 630 ASP A C 1
ATOM 4697 O O . ASP A 1 611 ? -28.056 -57.704 -13.230 1.00 57.64 630 ASP A O 1
ATOM 4702 N N . TYR A 1 612 ? -27.182 -57.388 -15.313 1.00 56.85 631 TYR A N 1
ATOM 4703 C CA . TYR A 1 612 ? -27.462 -58.718 -15.852 1.00 56.61 631 TYR A CA 1
ATOM 4704 C C . TYR A 1 612 ? -26.169 -59.328 -16.334 1.00 58.89 631 TYR A C 1
ATOM 4705 O O . TYR A 1 612 ? -25.446 -58.717 -17.123 1.00 57.35 631 TYR A O 1
ATOM 4714 N N . THR A 1 613 ? -25.873 -60.528 -15.864 1.00 57.32 632 THR A N 1
ATOM 4715 C CA . THR A 1 613 ? -24.657 -61.224 -16.277 1.00 59.08 632 THR A CA 1
ATOM 4716 C C . THR A 1 613 ? -25.025 -62.537 -16.997 1.00 65.21 632 THR A C 1
ATOM 4717 O O . THR A 1 613 ? -25.743 -63.369 -16.441 1.00 64.24 632 THR A O 1
ATOM 4721 N N . PHE A 1 614 ? -24.516 -62.715 -18.223 1.00 63.47 633 PHE A N 1
ATOM 4722 C CA . PHE A 1 614 ? -24.750 -63.925 -19.018 1.00 63.53 633 PHE A CA 1
ATOM 4723 C C . PHE A 1 614 ? -23.759 -64.987 -18.632 1.00 68.42 633 PHE A C 1
ATOM 4724 O O . PHE A 1 614 ? -22.551 -64.732 -18.649 1.00 67.72 633 PHE A O 1
ATOM 4732 N N . PHE A 1 615 ? -24.255 -66.189 -18.310 1.00 67.21 634 PHE A N 1
ATOM 4733 C CA . PHE A 1 615 ? -23.400 -67.298 -17.882 1.00 67.44 634 PHE A CA 1
ATOM 4734 C C . PHE A 1 615 ? -23.464 -68.570 -18.787 1.00 73.32 634 PHE A C 1
ATOM 4735 O O . PHE A 1 615 ? -22.704 -69.511 -18.513 1.00 71.50 634 PHE A O 1
ATOM 4743 N N . ASP A 1 616 ? -24.339 -68.621 -19.840 1.00 72.16 635 ASP A N 1
ATOM 4744 C CA . ASP A 1 616 ? -24.444 -69.874 -20.602 1.00 72.61 635 ASP A CA 1
ATOM 4745 C C . ASP A 1 616 ? -24.315 -69.832 -22.157 1.00 77.56 635 ASP A C 1
ATOM 4746 O O . ASP A 1 616 ? -23.694 -70.735 -22.711 1.00 78.58 635 ASP A O 1
ATOM 4751 N N . GLY A 1 617 ? -24.918 -68.888 -22.861 1.00 72.34 636 GLY A N 1
ATOM 4752 C CA . GLY A 1 617 ? -24.815 -68.939 -24.323 1.00 70.62 636 GLY A CA 1
ATOM 4753 C C . GLY A 1 617 ? -23.498 -68.449 -24.908 1.00 71.62 636 GLY A C 1
ATOM 4754 O O . GLY A 1 617 ? -22.446 -68.565 -24.269 1.00 69.69 636 GLY A O 1
ATOM 4755 N N . PRO A 1 618 ? -23.523 -67.875 -26.141 1.00 67.88 637 PRO A N 1
ATOM 4756 C CA . PRO A 1 618 ? -22.285 -67.301 -26.703 1.00 67.73 637 PRO A CA 1
ATOM 4757 C C . PRO A 1 618 ? -21.900 -65.951 -26.043 1.00 71.53 637 PRO A C 1
ATOM 4758 O O . PRO A 1 618 ? -20.753 -65.520 -26.171 1.00 71.86 637 PRO A O 1
ATOM 4762 N N . LEU A 1 619 ? -22.838 -65.293 -25.321 1.00 67.40 638 LEU A N 1
ATOM 4763 C CA . LEU A 1 619 ? -22.581 -64.020 -24.609 1.00 66.22 638 LEU A CA 1
ATOM 4764 C C . LEU A 1 619 ? -22.074 -64.278 -23.182 1.00 71.11 638 LEU A C 1
ATOM 4765 O O . LEU A 1 619 ? -22.115 -63.378 -22.351 1.00 71.49 638 LEU A O 1
ATOM 4770 N N . SER A 1 620 ? -21.573 -65.505 -22.916 1.00 67.14 639 SER A N 1
ATOM 4771 C CA . SER A 1 620 ? -21.024 -65.950 -21.634 1.00 66.20 639 SER A CA 1
ATOM 4772 C C . SER A 1 620 ? -19.925 -64.982 -21.124 1.00 67.25 639 SER A C 1
ATOM 4773 O O . SER A 1 620 ? -18.996 -64.652 -21.877 1.00 65.77 639 SER A O 1
ATOM 4776 N N . GLY A 1 621 ? -20.077 -64.535 -19.866 1.00 62.36 640 GLY A N 1
ATOM 4777 C CA . GLY A 1 621 ? -19.163 -63.613 -19.194 1.00 61.40 640 GLY A CA 1
ATOM 4778 C C . GLY A 1 621 ? -19.388 -62.140 -19.497 1.00 65.25 640 GLY A C 1
ATOM 4779 O O . GLY A 1 621 ? -18.517 -61.311 -19.212 1.00 67.29 640 GLY A O 1
ATOM 4780 N N . LEU A 1 622 ? -20.553 -61.795 -20.077 1.00 58.50 641 LEU A N 1
ATOM 4781 C CA . LEU A 1 622 ? -20.904 -60.420 -20.394 1.00 56.50 641 LEU A CA 1
ATOM 4782 C C . LEU A 1 622 ? -21.879 -59.898 -19.352 1.00 58.96 641 LEU A C 1
ATOM 4783 O O . LEU A 1 622 ? -22.893 -60.538 -19.049 1.00 57.21 641 LEU A O 1
ATOM 4788 N N . THR A 1 623 ? -21.541 -58.724 -18.793 1.00 55.26 642 THR A N 1
ATOM 4789 C CA . THR A 1 623 ? -22.364 -57.999 -17.839 1.00 53.61 642 THR A CA 1
ATOM 4790 C C . THR A 1 623 ? -22.822 -56.742 -18.521 1.00 56.51 642 THR A C 1
ATOM 4791 O O . THR A 1 623 ? -22.038 -56.059 -19.191 1.00 55.48 642 THR A O 1
ATOM 4795 N N . LEU A 1 624 ? -24.113 -56.474 -18.380 1.00 52.57 643 LEU A N 1
ATOM 4796 C CA . LEU A 1 624 ? -24.773 -55.285 -18.846 1.00 52.64 643 LEU A CA 1
ATOM 4797 C C . LEU A 1 624 ? -25.398 -54.627 -17.632 1.00 56.81 643 LEU A C 1
ATOM 4798 O O . LEU A 1 624 ? -26.061 -55.310 -16.847 1.00 55.63 643 LEU A O 1
ATOM 4803 N N . GLY A 1 625 ? -25.172 -53.328 -17.451 1.00 53.87 644 GLY A N 1
ATOM 4804 C CA . GLY A 1 625 ? -25.718 -52.636 -16.286 1.00 53.22 644 GLY A CA 1
ATOM 4805 C C . GLY A 1 625 ? -26.136 -51.216 -16.549 1.00 55.24 644 GLY A C 1
ATOM 4806 O O . GLY A 1 625 ? -25.525 -50.512 -17.354 1.00 54.89 644 GLY A O 1
ATOM 4807 N N . THR A 1 626 ? -27.194 -50.798 -15.888 1.00 51.78 645 THR A N 1
ATOM 4808 C CA . THR A 1 626 ? -27.693 -49.440 -16.040 1.00 51.64 645 THR A CA 1
ATOM 4809 C C . THR A 1 626 ? -28.369 -49.020 -14.739 1.00 52.88 645 THR A C 1
ATOM 4810 O O . THR A 1 626 ? -28.952 -49.850 -14.044 1.00 50.82 645 THR A O 1
ATOM 4814 N N . GLY A 1 627 ? -28.227 -47.746 -14.403 1.00 49.84 646 GLY A N 1
ATOM 4815 C CA . GLY A 1 627 ? -28.820 -47.179 -13.199 1.00 49.68 646 GLY A CA 1
ATOM 4816 C C . GLY A 1 627 ? -29.158 -45.713 -13.342 1.00 54.10 646 GLY A C 1
ATOM 4817 O O . GLY A 1 627 ? -28.522 -45.006 -14.127 1.00 55.91 646 GLY A O 1
ATOM 4818 N N . GLY A 1 628 ? -30.146 -45.267 -12.581 1.00 50.02 647 GLY A N 1
ATOM 4819 C CA . GLY A 1 628 ? -30.604 -43.882 -12.575 1.00 50.84 647 GLY A CA 1
ATOM 4820 C C . GLY A 1 628 ? -30.590 -43.233 -11.197 1.00 55.90 647 GLY A C 1
ATOM 4821 O O . GLY A 1 628 ? -31.045 -43.830 -10.216 1.00 56.22 647 GLY A O 1
ATOM 4822 N N . ARG A 1 629 ? -30.055 -42.006 -11.111 1.00 51.21 648 ARG A N 1
ATOM 4823 C CA . ARG A 1 629 ? -29.963 -41.259 -9.849 1.00 49.41 648 ARG A CA 1
ATOM 4824 C C . ARG A 1 629 ? -30.771 -39.960 -9.958 1.00 50.55 648 ARG A C 1
ATOM 4825 O O . ARG A 1 629 ? -30.495 -39.128 -10.815 1.00 49.21 648 ARG A O 1
ATOM 4833 N N . TYR A 1 630 ? -31.809 -39.836 -9.131 1.00 47.07 649 TYR A N 1
ATOM 4834 C CA . TYR A 1 630 ? -32.725 -38.703 -9.087 1.00 47.11 649 TYR A CA 1
ATOM 4835 C C . TYR A 1 630 ? -32.483 -37.826 -7.847 1.00 52.11 649 TYR A C 1
ATOM 4836 O O . TYR A 1 630 ? -32.437 -38.331 -6.724 1.00 53.87 649 TYR A O 1
ATOM 4845 N N . THR A 1 631 ? -32.405 -36.511 -8.057 1.00 47.14 650 THR A N 1
ATOM 4846 C CA . THR A 1 631 ? -32.249 -35.471 -7.023 1.00 45.01 650 THR A CA 1
ATOM 4847 C C . THR A 1 631 ? -33.393 -34.504 -7.194 1.00 49.93 650 THR A C 1
ATOM 4848 O O . THR A 1 631 ? -33.494 -33.843 -8.238 1.00 48.68 650 THR A O 1
ATOM 4852 N N . GLY A 1 632 ? -34.226 -34.383 -6.178 1.00 48.69 651 GLY A N 1
ATOM 4853 C CA . GLY A 1 632 ? -35.321 -33.424 -6.201 1.00 48.83 651 GLY A CA 1
ATOM 4854 C C . GLY A 1 632 ? -34.815 -31.986 -6.217 1.00 54.84 651 GLY A C 1
ATOM 4855 O O . GLY A 1 632 ? -33.613 -31.722 -6.397 1.00 52.59 651 GLY A O 1
ATOM 4856 N N . SER A 1 633 ? -35.744 -31.039 -6.078 1.00 52.97 652 SER A N 1
ATOM 4857 C CA . SER A 1 633 ? -35.385 -29.636 -6.050 1.00 52.39 652 SER A CA 1
ATOM 4858 C C . SER A 1 633 ? -34.839 -29.294 -4.657 1.00 56.49 652 SER A C 1
ATOM 4859 O O . SER A 1 633 ? -35.240 -29.907 -3.650 1.00 54.75 652 SER A O 1
ATOM 4862 N N . SER A 1 634 ? -33.903 -28.326 -4.621 1.00 52.10 653 SER A N 1
ATOM 4863 C CA . SER A 1 634 ? -33.313 -27.811 -3.398 1.00 50.63 653 SER A CA 1
ATOM 4864 C C . SER A 1 634 ? -33.398 -26.273 -3.420 1.00 55.31 653 SER A C 1
ATOM 4865 O O . SER A 1 634 ? -33.751 -25.699 -4.455 1.00 54.71 653 SER A O 1
ATOM 4868 N N . TYR A 1 635 ? -33.072 -25.602 -2.299 1.00 51.51 654 TYR A N 1
ATOM 4869 C CA . TYR A 1 635 ? -33.007 -24.141 -2.298 1.00 50.35 654 TYR A CA 1
ATOM 4870 C C . TYR A 1 635 ? -31.572 -23.728 -2.568 1.00 52.96 654 TYR A C 1
ATOM 4871 O O . TYR A 1 635 ? -30.639 -24.432 -2.161 1.00 52.82 654 TYR A O 1
ATOM 4880 N N . GLY A 1 636 ? -31.406 -22.637 -3.315 1.00 47.37 655 GLY A N 1
ATOM 4881 C CA . GLY A 1 636 ? -30.091 -22.153 -3.704 1.00 45.66 655 GLY A CA 1
ATOM 4882 C C . GLY A 1 636 ? -29.454 -21.202 -2.716 1.00 47.21 655 GLY A C 1
ATOM 4883 O O . GLY A 1 636 ? -28.322 -20.757 -2.934 1.00 45.95 655 GLY A O 1
ATOM 4884 N N . ASP A 1 637 ? -30.159 -20.878 -1.631 1.00 42.56 656 ASP A N 1
ATOM 4885 C CA . ASP A 1 637 ? -29.620 -19.968 -0.623 1.00 44.32 656 ASP A CA 1
ATOM 4886 C C . ASP A 1 637 ? -30.337 -20.147 0.718 1.00 51.79 656 ASP A C 1
ATOM 4887 O O . ASP A 1 637 ? -31.466 -20.657 0.739 1.00 51.58 656 ASP A O 1
ATOM 4892 N N . PRO A 1 638 ? -29.702 -19.764 1.856 1.00 49.62 657 PRO A N 1
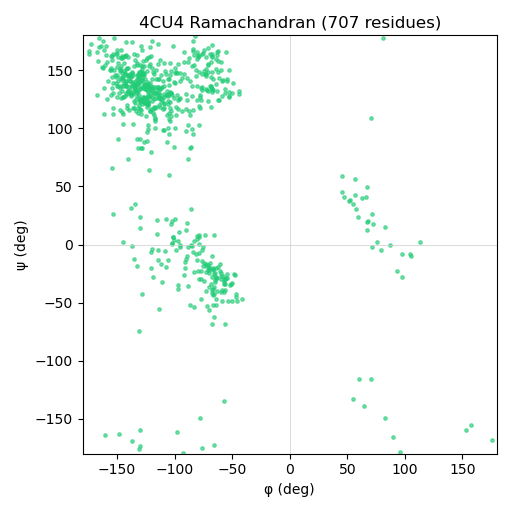ATOM 4893 C CA . PRO A 1 638 ? -30.392 -19.904 3.150 1.00 49.32 657 PRO A CA 1
ATOM 4894 C C . PRO A 1 638 ? -31.638 -18.996 3.272 1.00 55.13 657 PRO A C 1
ATOM 4895 O O . PRO A 1 638 ? -32.574 -19.319 4.026 1.00 54.30 657 PRO A O 1
ATOM 4899 N N . ALA A 1 639 ? -31.675 -17.879 2.510 1.00 53.92 658 ALA A N 1
ATOM 4900 C CA . ALA A 1 639 ? -32.837 -16.966 2.496 1.00 54.43 658 ALA A CA 1
ATOM 4901 C C . ALA A 1 639 ? -34.045 -17.601 1.779 1.00 60.32 658 ALA A C 1
ATOM 4902 O O . ALA A 1 639 ? -35.169 -17.128 1.961 1.00 60.98 658 ALA A O 1
ATOM 4904 N N . ASN A 1 640 ? -33.805 -18.674 0.971 1.00 57.10 659 ASN A N 1
ATOM 4905 C CA . ASN A 1 640 ? -34.800 -19.437 0.202 1.00 56.71 659 ASN A CA 1
ATOM 4906 C C . ASN A 1 640 ? -35.468 -18.508 -0.845 1.00 61.93 659 ASN A C 1
ATOM 4907 O O . ASN A 1 640 ? -36.675 -18.573 -1.065 1.00 62.03 659 ASN A O 1
ATOM 4912 N N . SER A 1 641 ? -34.657 -17.640 -1.474 1.00 57.82 660 SER A N 1
ATOM 4913 C CA . SER A 1 641 ? -35.103 -16.660 -2.460 1.00 56.84 660 SER A CA 1
ATOM 4914 C C . SER A 1 641 ? -35.321 -17.287 -3.842 1.00 62.21 660 SER A C 1
ATOM 4915 O O . SER A 1 641 ? -36.037 -16.715 -4.665 1.00 63.55 660 SER A O 1
ATOM 4918 N N . PHE A 1 642 ? -34.673 -18.429 -4.107 1.00 57.59 661 PHE A N 1
ATOM 4919 C CA . PHE A 1 642 ? -34.764 -19.167 -5.374 1.00 55.69 661 PHE A CA 1
ATOM 4920 C C . PHE A 1 642 ? -34.544 -20.669 -5.142 1.00 59.01 661 PHE A C 1
ATOM 4921 O O . PHE A 1 642 ? -34.073 -21.075 -4.063 1.00 58.46 661 PHE A O 1
ATOM 4929 N N . LYS A 1 643 ? -34.926 -21.487 -6.145 1.00 54.88 662 LYS A N 1
ATOM 4930 C CA . LYS A 1 643 ? -34.805 -22.947 -6.104 1.00 53.94 662 LYS A CA 1
ATOM 4931 C C . LYS A 1 643 ? -33.975 -23.449 -7.249 1.00 57.66 662 LYS A C 1
ATOM 4932 O O . LYS A 1 643 ? -33.880 -22.791 -8.288 1.00 58.71 662 LYS A O 1
ATOM 4938 N N . VAL A 1 644 ? -33.345 -24.599 -7.044 1.00 52.82 663 VAL A N 1
ATOM 4939 C CA . VAL A 1 644 ? -32.569 -25.309 -8.052 1.00 52.50 663 VAL A CA 1
ATOM 4940 C C . VAL A 1 644 ? -33.476 -26.461 -8.484 1.00 57.65 663 VAL A C 1
ATOM 4941 O O . VAL A 1 644 ? -34.113 -27.094 -7.640 1.00 56.47 663 VAL A O 1
ATOM 4945 N N . GLY A 1 645 ? -33.632 -26.632 -9.790 1.00 55.69 664 GLY A N 1
ATOM 4946 C CA . GLY A 1 645 ? -34.512 -27.660 -10.319 1.00 54.62 664 GLY A CA 1
ATOM 4947 C C . GLY A 1 645 ? -33.979 -29.067 -10.166 1.00 58.13 664 GLY A C 1
ATOM 4948 O O . GLY A 1 645 ? -32.762 -29.299 -10.224 1.00 57.20 664 GLY A O 1
ATOM 4949 N N . SER A 1 646 ? -34.917 -30.025 -10.058 1.00 53.67 665 SER A N 1
ATOM 4950 C CA . SER A 1 646 ? -34.652 -31.451 -10.011 1.00 53.42 665 SER A CA 1
ATOM 4951 C C . SER A 1 646 ? -33.992 -31.923 -11.302 1.00 57.67 665 SER A C 1
ATOM 4952 O O . SER A 1 646 ? -33.959 -31.185 -12.300 1.00 57.76 665 SER A O 1
ATOM 4955 N N . TYR A 1 647 ? -33.438 -33.157 -11.263 1.00 52.73 666 TYR A N 1
ATOM 4956 C CA . TYR A 1 647 ? -32.741 -33.820 -12.370 1.00 50.08 666 TYR A CA 1
ATOM 4957 C C . TYR A 1 647 ? -32.622 -35.311 -12.105 1.00 52.04 666 TYR A C 1
ATOM 4958 O O . TYR A 1 647 ? -32.606 -35.735 -10.948 1.00 51.54 666 TYR A O 1
ATOM 4967 N N . THR A 1 648 ? -32.547 -36.098 -13.177 1.00 49.72 667 THR A N 1
ATOM 4968 C CA . THR A 1 648 ? -32.347 -37.549 -13.174 1.00 49.20 667 THR A CA 1
ATOM 4969 C C . THR A 1 648 ? -31.160 -37.823 -14.087 1.00 54.64 667 THR A C 1
ATOM 4970 O O . THR A 1 648 ? -31.162 -37.399 -15.241 1.00 56.27 667 THR A O 1
ATOM 4974 N N . VAL A 1 649 ? -30.131 -38.472 -13.558 1.00 49.69 668 VAL A N 1
ATOM 4975 C CA . VAL A 1 649 ? -28.926 -38.805 -14.320 1.00 49.15 668 VAL A CA 1
ATOM 4976 C C . VAL A 1 649 ? -28.921 -40.334 -14.512 1.00 51.72 668 VAL A C 1
ATOM 4977 O O . VAL A 1 649 ? -29.298 -41.061 -13.581 1.00 49.87 668 VAL A O 1
ATOM 4981 N N . VAL A 1 650 ? -28.502 -40.819 -15.703 1.00 48.11 669 VAL A N 1
ATOM 4982 C CA . VAL A 1 650 ? -28.479 -42.258 -16.001 1.00 47.61 669 VAL A CA 1
ATOM 4983 C C . VAL A 1 650 ? -27.054 -42.689 -16.298 1.00 51.94 669 VAL A C 1
ATOM 4984 O O . VAL A 1 650 ? -26.381 -42.052 -17.095 1.00 50.76 669 VAL A O 1
ATOM 4988 N N . ASP A 1 651 ? -26.605 -43.781 -15.660 1.00 50.74 670 ASP A N 1
ATOM 4989 C CA . ASP A 1 651 ? -25.297 -44.409 -15.908 1.00 50.82 670 ASP A CA 1
ATOM 4990 C C . ASP A 1 651 ? -25.523 -45.802 -16.513 1.00 53.40 670 ASP A C 1
ATOM 4991 O O . ASP A 1 651 ? -26.569 -46.419 -16.275 1.00 52.65 670 ASP A O 1
ATOM 4996 N N . ALA A 1 652 ? -24.532 -46.301 -17.250 1.00 49.47 671 ALA A N 1
ATOM 4997 C CA . ALA A 1 652 ? -24.579 -47.603 -17.897 1.00 50.51 671 ALA A CA 1
ATOM 4998 C C . ALA A 1 652 ? -23.190 -48.170 -18.067 1.00 55.29 671 ALA A C 1
ATOM 4999 O O . ALA A 1 652 ? -22.221 -47.411 -18.201 1.00 55.23 671 ALA A O 1
ATOM 5001 N N . LEU A 1 653 ? -23.083 -49.504 -18.043 1.00 51.94 672 LEU A N 1
ATOM 5002 C CA . LEU A 1 653 ? -21.808 -50.166 -18.278 1.00 52.01 672 LEU A CA 1
ATOM 5003 C C . LEU A 1 653 ? -21.999 -51.490 -18.998 1.00 56.46 672 LEU A C 1
ATOM 5004 O O . LEU A 1 653 ? -23.023 -52.157 -18.822 1.00 56.04 672 LEU A O 1
ATOM 5009 N N . VAL A 1 654 ? -20.984 -51.861 -19.791 1.00 53.84 673 VAL A N 1
ATOM 5010 C CA . VAL A 1 654 ? -20.853 -53.143 -20.466 1.00 54.80 673 VAL A CA 1
ATOM 5011 C C . VAL A 1 654 ? -19.482 -53.691 -20.038 1.00 57.46 673 VAL A C 1
ATOM 5012 O O . VAL A 1 654 ? -18.468 -53.003 -20.192 1.00 56.07 673 VAL A O 1
ATOM 5016 N N . ARG A 1 655 ? -19.475 -54.883 -19.422 1.00 54.20 674 ARG A N 1
ATOM 5017 C CA . ARG A 1 655 ? -18.263 -55.551 -18.928 1.00 55.19 674 ARG A CA 1
ATOM 5018 C C . ARG A 1 655 ? -18.178 -56.980 -19.519 1.00 62.58 674 ARG A C 1
ATOM 5019 O O . ARG A 1 655 ? -19.195 -57.681 -19.591 1.00 61.11 674 ARG A O 1
ATOM 5027 N N . TYR A 1 656 ? -16.969 -57.397 -19.945 1.00 61.33 675 TYR A N 1
ATOM 5028 C 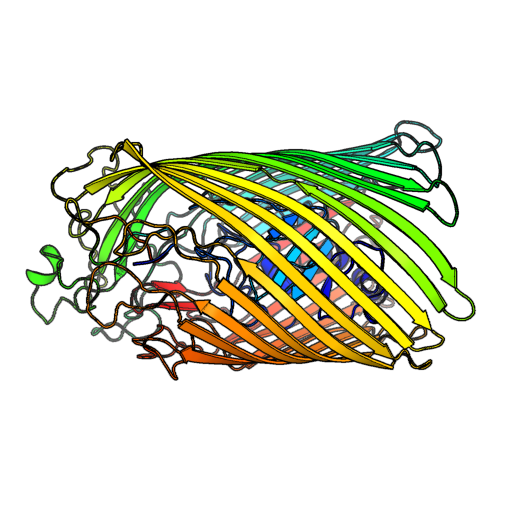CA . TYR A 1 656 ? -16.746 -58.726 -20.493 1.00 61.26 675 TYR A CA 1
ATOM 5029 C C . TYR A 1 656 ? -15.559 -59.408 -19.847 1.00 63.47 675 TYR A C 1
ATOM 5030 O O . TYR A 1 656 ? -14.425 -58.957 -20.006 1.00 61.20 675 TYR A O 1
ATOM 5039 N N . ASP A 1 657 ? -15.820 -60.523 -19.146 1.00 62.99 676 ASP A N 1
ATOM 5040 C CA . ASP A 1 657 ? -14.785 -61.374 -18.544 1.00 64.27 676 ASP A CA 1
ATOM 5041 C C . ASP A 1 657 ? -13.975 -62.040 -19.677 1.00 71.41 676 ASP A C 1
ATOM 5042 O O . ASP A 1 657 ? -14.559 -62.560 -20.632 1.00 71.52 676 ASP A O 1
ATOM 5047 N N . LEU A 1 658 ? -12.641 -61.986 -19.595 1.00 69.17 677 LEU A N 1
ATOM 5048 C CA . LEU A 1 658 ? -11.801 -62.553 -20.649 1.00 69.18 677 LEU A CA 1
ATOM 5049 C C . LEU A 1 658 ? -11.458 -64.043 -20.393 1.00 75.95 677 LEU A C 1
ATOM 5050 O O . LEU A 1 658 ? -10.601 -64.597 -21.087 1.00 74.84 677 LEU A O 1
ATOM 5055 N N . ALA A 1 659 ? -12.156 -64.692 -19.432 1.00 75.68 678 ALA A N 1
ATOM 5056 C CA . ALA A 1 659 ? -11.958 -66.104 -19.077 1.00 77.22 678 ALA A CA 1
ATOM 5057 C C . ALA A 1 659 ? -12.183 -67.032 -20.283 1.00 84.80 678 ALA A C 1
ATOM 5058 O O . ALA A 1 659 ? -11.405 -67.971 -20.482 1.00 85.45 678 ALA A O 1
ATOM 5060 N N . ARG A 1 660 ? -13.197 -66.715 -21.123 1.00 82.50 679 ARG A N 1
ATOM 5061 C CA . ARG A 1 660 ? -13.538 -67.453 -22.337 1.00 82.70 679 ARG A CA 1
ATOM 5062 C C . ARG A 1 660 ? -12.434 -67.323 -23.399 1.00 86.01 679 ARG A C 1
ATOM 5063 O O . ARG A 1 660 ? -12.359 -68.166 -24.297 1.00 86.95 679 ARG A O 1
ATOM 5071 N N . VAL A 1 661 ? -11.574 -66.292 -23.291 1.00 80.40 680 VAL A N 1
ATOM 5072 C CA . VAL A 1 661 ? -10.470 -66.055 -24.230 1.00 79.39 680 VAL A CA 1
ATOM 5073 C C . VAL A 1 661 ? -9.135 -66.506 -23.566 1.00 80.39 680 VAL A C 1
ATOM 5074 O O . VAL A 1 661 ? -8.040 -66.144 -24.021 1.00 79.01 680 VAL A O 1
ATOM 5078 N N . GLY A 1 662 ? -9.255 -67.315 -22.510 1.00 76.08 681 GLY A N 1
ATOM 5079 C CA . GLY A 1 662 ? -8.122 -67.851 -21.760 1.00 76.35 681 GLY A CA 1
ATOM 5080 C C . GLY A 1 662 ? -7.318 -66.821 -20.987 1.00 82.07 681 GLY A C 1
ATOM 5081 O O . GLY A 1 662 ? -6.085 -66.790 -21.082 1.00 81.86 681 GLY A O 1
ATOM 5082 N N . MET A 1 663 ? -8.022 -65.973 -20.210 1.00 79.12 682 MET A N 1
ATOM 5083 C CA . MET A 1 663 ? -7.480 -64.899 -19.361 1.00 78.43 682 MET A CA 1
ATOM 5084 C C . MET A 1 663 ? -8.460 -64.641 -18.233 1.00 80.82 682 MET A C 1
ATOM 5085 O O . MET A 1 663 ? -9.098 -63.586 -18.206 1.00 80.22 682 MET A O 1
ATOM 5090 N N . ALA A 1 664 ? -8.632 -65.637 -17.341 1.00 76.64 683 ALA A N 1
ATOM 5091 C CA . ALA A 1 664 ? -9.553 -65.556 -16.205 1.00 76.06 683 ALA A CA 1
ATOM 5092 C C . ALA A 1 664 ? -9.050 -64.546 -15.187 1.00 78.12 683 ALA A C 1
ATOM 5093 O O . ALA A 1 664 ? -7.849 -64.513 -14.882 1.00 77.68 683 ALA A O 1
ATOM 5095 N N . GLY A 1 665 ? -9.972 -63.712 -14.706 1.00 72.91 684 GLY A N 1
ATOM 5096 C CA . GLY A 1 665 ? -9.671 -62.633 -13.769 1.00 71.84 684 GLY A CA 1
ATOM 5097 C C . GLY A 1 665 ? -9.520 -61.309 -14.494 1.00 72.72 684 GLY A C 1
ATOM 5098 O O . GLY A 1 665 ? -9.772 -60.250 -13.909 1.00 73.35 684 GLY A O 1
ATOM 5099 N N . SER A 1 666 ? -9.101 -61.367 -15.783 1.00 65.22 685 SER A N 1
ATOM 5100 C CA . SER A 1 666 ? -8.952 -60.210 -16.659 1.00 62.94 685 SER A CA 1
ATOM 5101 C C . SER A 1 666 ? -10.303 -59.826 -17.249 1.00 64.59 685 SER A C 1
ATOM 5102 O O . SER A 1 666 ? -11.126 -60.708 -17.512 1.00 63.35 685 SER A O 1
ATOM 5105 N N . ASN A 1 667 ? -10.541 -58.511 -17.439 1.00 59.75 686 ASN A N 1
ATOM 5106 C CA . ASN A 1 667 ? -11.793 -58.006 -18.013 1.00 58.64 686 ASN A CA 1
ATOM 5107 C C . ASN A 1 667 ? -11.552 -56.681 -18.775 1.00 61.44 686 ASN A C 1
ATOM 5108 O O . ASN A 1 667 ? -10.482 -56.090 -18.681 1.00 61.15 686 ASN A O 1
ATOM 5113 N N . VAL A 1 668 ? -12.526 -56.281 -19.590 1.00 57.25 687 VAL A N 1
ATOM 5114 C CA . VAL A 1 668 ? -12.541 -55.067 -20.404 1.00 56.78 687 VAL A CA 1
ATOM 5115 C C . VAL A 1 668 ? -13.912 -54.494 -20.179 1.00 58.23 687 VAL A C 1
ATOM 5116 O O . VAL A 1 668 ? -14.882 -55.255 -20.118 1.00 57.63 687 VAL A O 1
ATOM 5120 N N . ALA A 1 669 ? -14.011 -53.172 -19.993 1.00 53.17 688 ALA A N 1
ATOM 5121 C CA . ALA A 1 669 ? -15.301 -52.563 -19.719 1.00 51.75 688 ALA A CA 1
ATOM 5122 C C . ALA A 1 669 ? -15.420 -51.185 -20.330 1.00 54.10 688 ALA A C 1
ATOM 5123 O O . ALA A 1 669 ? -14.419 -50.565 -20.695 1.00 52.80 688 ALA A O 1
ATOM 5125 N N . LEU A 1 670 ? -16.662 -50.735 -20.479 1.00 50.78 689 LEU A N 1
ATOM 5126 C CA . LEU A 1 670 ? -16.977 -49.418 -20.979 1.00 51.47 689 LEU A CA 1
ATOM 5127 C C . LEU A 1 670 ? -18.034 -48.856 -20.103 1.00 54.80 689 LEU A C 1
ATOM 5128 O O . LEU A 1 670 ? -19.117 -49.441 -19.991 1.00 53.19 689 LEU A O 1
ATOM 5133 N N . HIS A 1 671 ? -17.696 -47.745 -19.430 1.00 51.90 690 HIS A N 1
ATOM 5134 C CA . HIS A 1 671 ? -18.605 -47.039 -18.529 1.00 51.18 690 HIS A CA 1
ATOM 5135 C C . HIS A 1 671 ? -19.073 -45.785 -19.199 1.00 54.14 690 HIS A C 1
ATOM 5136 O O . HIS A 1 671 ? -18.301 -45.128 -19.918 1.00 52.06 690 HIS A O 1
ATOM 5143 N N . VAL A 1 672 ? -20.347 -45.453 -18.978 1.00 51.06 691 VAL A N 1
ATOM 5144 C CA . VAL A 1 672 ? -20.942 -44.237 -19.507 1.00 50.68 691 VAL A CA 1
ATOM 5145 C C . VAL A 1 672 ? -21.710 -43.602 -18.365 1.00 54.80 691 VAL A C 1
ATOM 5146 O O . VAL A 1 672 ? -22.654 -44.194 -17.833 1.00 52.20 691 VAL A O 1
ATOM 5150 N N . ASN A 1 673 ? -21.248 -42.417 -17.945 1.00 53.74 692 ASN A N 1
ATOM 5151 C CA . ASN A 1 673 ? -21.866 -41.645 -16.873 1.00 53.72 692 ASN A CA 1
ATOM 5152 C C . ASN A 1 673 ? -22.601 -40.497 -17.482 1.00 55.98 692 ASN A C 1
ATOM 5153 O O . ASN A 1 673 ? -22.101 -39.900 -18.434 1.00 55.92 692 ASN A O 1
ATOM 5158 N N . ASN A 1 674 ? -23.822 -40.228 -16.987 1.00 52.15 693 ASN A N 1
ATOM 5159 C CA . ASN A 1 674 ? -24.722 -39.205 -17.528 1.00 52.91 693 ASN A CA 1
ATOM 5160 C C . ASN A 1 674 ? -24.964 -39.516 -19.031 1.00 58.86 693 ASN A C 1
ATOM 5161 O O . ASN A 1 674 ? -24.671 -38.694 -19.903 1.00 58.35 693 ASN A O 1
ATOM 5166 N N . LEU A 1 675 ? -25.451 -40.752 -19.314 1.00 56.92 694 LEU A N 1
ATOM 5167 C CA . LEU A 1 675 ? -25.722 -41.289 -20.654 1.00 56.30 694 LEU A CA 1
ATOM 5168 C C . LEU A 1 675 ? -26.479 -40.292 -21.567 1.00 58.34 694 LEU A C 1
ATOM 5169 O O . LEU A 1 675 ? -26.034 -40.055 -22.688 1.00 55.37 694 LEU A O 1
ATOM 5174 N N . PHE A 1 676 ? -27.572 -39.686 -21.080 1.00 56.87 695 PHE A N 1
ATOM 5175 C CA . PHE A 1 676 ? -28.361 -38.741 -21.882 1.00 57.82 695 PHE A CA 1
ATOM 5176 C C . PHE A 1 676 ? -27.764 -37.306 -21.953 1.00 62.66 695 PHE A C 1
ATOM 5177 O O . PHE A 1 676 ? -28.384 -36.420 -22.553 1.00 62.37 695 PHE A O 1
ATOM 5185 N N . ASP A 1 677 ? -26.530 -37.108 -21.421 1.00 59.25 696 ASP A N 1
ATOM 5186 C CA . ASP A 1 677 ? -25.763 -35.852 -21.418 1.00 58.30 696 ASP A CA 1
ATOM 5187 C C . ASP A 1 677 ? -26.605 -34.629 -20.968 1.00 58.93 696 ASP A C 1
ATOM 5188 O O . ASP A 1 677 ? -26.473 -33.541 -21.525 1.00 57.48 696 ASP A O 1
ATOM 5193 N N . ARG A 1 678 ? -27.443 -34.822 -19.935 1.00 55.14 697 ARG A N 1
ATOM 5194 C CA . ARG A 1 678 ? -28.307 -33.800 -19.340 1.00 54.38 697 ARG A CA 1
ATOM 5195 C C . ARG A 1 678 ? -27.478 -32.605 -18.826 1.00 59.45 697 ARG A C 1
ATOM 5196 O O . ARG A 1 678 ? -26.353 -32.776 -18.364 1.00 57.62 697 ARG A O 1
ATOM 5204 N N . GLU A 1 679 ? -28.018 -31.392 -19.002 1.00 58.80 698 GLU A N 1
ATOM 5205 C CA . GLU A 1 679 ? -27.430 -30.135 -18.540 1.00 58.62 698 GLU A CA 1
ATOM 5206 C C . GLU A 1 679 ? -28.189 -29.707 -17.311 1.00 60.80 698 GLU A C 1
ATOM 5207 O O . GLU A 1 679 ? -29.410 -29.490 -17.367 1.00 60.90 698 GLU A O 1
ATOM 5213 N N . TYR A 1 680 ? -27.497 -29.693 -16.168 1.00 55.10 699 TYR A N 1
ATOM 5214 C CA . TYR A 1 680 ? -28.138 -29.331 -14.908 1.00 53.43 699 TYR A CA 1
ATOM 5215 C C . TYR A 1 680 ? -27.163 -28.659 -13.956 1.00 54.81 699 TYR A C 1
ATOM 5216 O O . TYR A 1 680 ? -25.948 -28.842 -14.038 1.00 54.18 699 TYR A O 1
ATOM 5225 N N . VAL A 1 681 ? -27.729 -27.890 -13.044 1.00 50.42 700 VAL A N 1
ATOM 5226 C CA . VAL A 1 681 ? -27.044 -27.243 -11.947 1.00 49.55 700 VAL A CA 1
ATOM 5227 C C . VAL A 1 681 ? -27.109 -28.274 -10.820 1.00 49.74 700 VAL A C 1
ATOM 5228 O O . VAL A 1 681 ? -28.211 -28.670 -10.426 1.00 46.03 700 VAL A O 1
ATOM 5232 N N .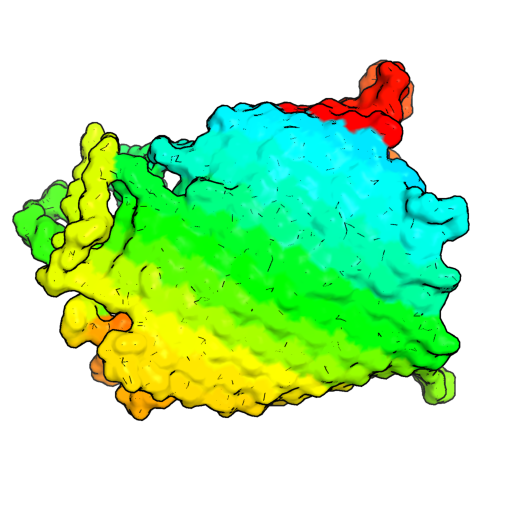 ALA A 1 682 ? -25.940 -28.771 -10.367 1.00 46.08 701 ALA A N 1
ATOM 5233 C CA . ALA A 1 682 ? -25.875 -29.755 -9.277 1.00 45.52 701 ALA A CA 1
ATOM 5234 C C . ALA A 1 682 ? -26.517 -29.170 -8.014 1.00 50.61 701 ALA A C 1
ATOM 5235 O O . ALA A 1 682 ? -27.383 -29.803 -7.412 1.00 52.14 701 ALA A O 1
ATOM 5237 N N . SER A 1 683 ? -26.131 -27.929 -7.657 1.00 46.29 702 SER A N 1
ATOM 5238 C CA . SER A 1 683 ? -26.643 -27.148 -6.512 1.00 45.20 702 SER A CA 1
ATOM 5239 C C . SER A 1 683 ? -26.101 -25.719 -6.526 1.00 47.81 702 SER A C 1
ATOM 5240 O O . SER A 1 683 ? -25.171 -25.406 -7.276 1.00 47.34 702 SER A O 1
ATOM 5243 N N . CYS A 1 684 ? -26.635 -24.887 -5.623 1.00 44.74 703 CYS A N 1
ATOM 5244 C CA . CYS A 1 684 ? -26.166 -23.543 -5.295 1.00 45.88 703 CYS A CA 1
ATOM 5245 C C . CYS A 1 684 ? -26.151 -23.459 -3.794 1.00 48.18 703 CYS A C 1
ATOM 5246 O O . CYS A 1 684 ? -27.169 -23.791 -3.193 1.00 46.99 703 CYS A O 1
ATOM 5249 N N . PHE A 1 685 ? -25.075 -22.949 -3.177 1.00 46.30 704 PHE A N 1
ATOM 5250 C CA . PHE A 1 685 ? -25.079 -22.714 -1.723 1.00 47.21 704 PHE A CA 1
ATOM 5251 C C . PHE A 1 685 ? -25.574 -21.272 -1.457 1.00 53.62 704 PHE A C 1
ATOM 5252 O O . PHE A 1 685 ? -26.016 -20.956 -0.344 1.00 55.25 704 PHE A O 1
ATOM 5260 N N . ASN A 1 686 ? -25.496 -20.410 -2.501 1.00 50.00 705 ASN A N 1
ATOM 5261 C CA . ASN A 1 686 ? -25.957 -19.008 -2.539 1.00 50.77 705 ASN A CA 1
ATOM 5262 C C . ASN A 1 686 ? -26.156 -18.543 -4.011 1.00 55.76 705 ASN A C 1
ATOM 5263 O O . ASN A 1 686 ? -25.746 -19.250 -4.943 1.00 56.44 705 ASN A O 1
ATOM 5268 N N . THR A 1 687 ? -26.753 -17.340 -4.201 1.00 49.81 706 THR A N 1
ATOM 5269 C CA . THR A 1 687 ? -27.038 -16.706 -5.497 1.00 48.20 706 THR A CA 1
ATOM 5270 C C . THR A 1 687 ? -25.736 -16.574 -6.344 1.00 50.65 706 THR A C 1
ATOM 5271 O O . THR A 1 687 ? -25.789 -16.637 -7.582 1.00 50.11 706 THR A O 1
ATOM 5275 N N . TYR A 1 688 ? -24.576 -16.446 -5.676 1.00 46.46 707 TYR A N 1
ATOM 5276 C CA . TYR A 1 688 ? -23.259 -16.297 -6.319 1.00 46.76 707 TYR A CA 1
ATOM 5277 C C . TYR A 1 688 ? -22.412 -17.590 -6.321 1.00 50.24 707 TYR A C 1
ATOM 5278 O O . TYR A 1 688 ? -21.278 -17.562 -6.805 1.00 47.89 707 TYR A O 1
ATOM 5287 N N . GLY A 1 689 ? -22.949 -18.689 -5.778 1.00 49.41 708 GLY A N 1
ATOM 5288 C CA . GLY A 1 689 ? -22.211 -19.950 -5.706 1.00 49.90 708 GLY A CA 1
ATOM 5289 C C . GLY A 1 689 ? -22.958 -21.157 -6.235 1.00 54.47 708 GLY A C 1
ATOM 5290 O O . GLY A 1 689 ? -23.547 -21.915 -5.452 1.00 54.02 708 GLY A O 1
ATOM 5291 N N . CYS A 1 690 ? -22.918 -21.344 -7.580 1.00 50.36 709 CYS A N 1
ATOM 5292 C CA . CYS A 1 690 ? -23.587 -22.430 -8.306 1.00 49.05 709 CYS A CA 1
ATOM 5293 C C . CYS A 1 690 ? -22.587 -23.290 -9.038 1.00 49.31 709 CYS A C 1
ATOM 5294 O O . CYS A 1 690 ? -21.540 -22.822 -9.486 1.00 46.09 709 CYS A O 1
ATOM 5297 N N . PHE A 1 691 ? -22.920 -24.572 -9.152 1.00 47.26 710 PHE A N 1
ATOM 5298 C CA . PHE A 1 691 ? -22.028 -25.538 -9.794 1.00 47.59 710 PHE A CA 1
ATOM 5299 C C . PHE A 1 691 ? -22.745 -26.337 -10.839 1.00 52.53 710 PHE A C 1
ATOM 5300 O O . PHE A 1 691 ? -23.770 -26.953 -10.523 1.00 52.46 710 PHE A O 1
ATOM 5308 N N . TRP A 1 692 ? -22.197 -26.335 -12.090 1.00 49.45 711 TRP A N 1
ATOM 5309 C CA . TRP A 1 692 ? -22.753 -27.140 -13.186 1.00 48.92 711 TRP A CA 1
ATOM 5310 C C . TRP A 1 692 ? -22.494 -28.607 -12.896 1.00 46.96 711 TRP A C 1
ATOM 5311 O O . TRP A 1 692 ? -21.363 -28.991 -12.603 1.00 43.29 711 TRP A O 1
ATOM 5322 N N . GLY A 1 693 ? -23.505 -29.422 -13.130 1.00 44.52 712 GLY A N 1
ATOM 5323 C CA . GLY A 1 693 ? -23.396 -30.867 -13.012 1.00 44.93 712 GLY A CA 1
ATOM 5324 C C . GLY A 1 693 ? -22.415 -31.431 -14.010 1.00 49.60 712 GLY A C 1
ATOM 5325 O O . GLY A 1 693 ? -22.002 -30.746 -14.953 1.00 48.07 712 GLY A O 1
ATOM 5326 N N . ALA A 1 694 ? -22.026 -32.684 -13.796 1.00 49.13 713 ALA A N 1
ATOM 5327 C CA . ALA A 1 694 ? -21.078 -33.365 -14.660 1.00 49.33 713 ALA A CA 1
ATOM 5328 C C . ALA A 1 694 ? -21.714 -33.706 -16.013 1.00 53.69 713 ALA A C 1
ATOM 5329 O O . ALA A 1 694 ? -22.850 -34.216 -16.090 1.00 51.25 713 ALA A O 1
ATOM 5331 N N . GLU A 1 695 ? -20.975 -33.387 -17.084 1.00 52.44 714 GLU A N 1
ATOM 5332 C CA . GLU A 1 695 ? -21.433 -33.713 -18.420 1.00 54.46 714 GLU A CA 1
ATOM 5333 C C . GLU A 1 695 ? -21.132 -35.187 -18.685 1.00 60.48 714 GLU A C 1
ATOM 5334 O O . GLU A 1 695 ? -20.327 -35.792 -17.952 1.00 62.30 714 GLU A O 1
ATOM 5340 N N . ARG A 1 696 ? -21.807 -35.778 -19.692 1.00 55.68 715 ARG A N 1
ATOM 5341 C CA . ARG A 1 696 ? -21.622 -37.181 -20.070 1.00 54.18 715 ARG A CA 1
ATOM 5342 C C . ARG A 1 696 ? -20.134 -37.558 -20.100 1.00 54.53 715 ARG A C 1
ATOM 5343 O O . ARG A 1 696 ? -19.313 -36.824 -20.640 1.00 53.18 715 ARG A O 1
ATOM 5351 N N . GLN A 1 697 ? -19.798 -38.679 -19.469 1.00 49.92 716 GLN A N 1
ATOM 5352 C CA . GLN A 1 697 ? -18.445 -39.196 -19.486 1.00 49.65 716 GLN A CA 1
ATOM 5353 C C . GLN A 1 697 ? -18.509 -40.625 -20.044 1.00 52.09 716 GLN A C 1
ATOM 5354 O O . GLN A 1 697 ? -19.433 -41.355 -19.702 1.00 51.55 716 GLN A O 1
ATOM 5360 N N . VAL A 1 698 ? -17.566 -40.986 -20.925 1.00 45.95 717 VAL A N 1
ATOM 5361 C CA . VAL A 1 698 ? -17.424 -42.308 -21.522 1.00 45.77 717 VAL A CA 1
ATOM 5362 C C . VAL A 1 698 ? -15.982 -42.746 -21.238 1.00 50.48 717 VAL A C 1
ATOM 5363 O O . VAL A 1 698 ? -15.042 -42.004 -21.561 1.00 49.27 717 VAL A O 1
ATOM 5367 N N . VAL A 1 699 ? -15.808 -43.939 -20.620 1.00 48.16 718 VAL A N 1
ATOM 5368 C CA . VAL A 1 699 ? -14.492 -44.476 -20.214 1.00 47.36 718 VAL A CA 1
ATOM 5369 C C . VAL A 1 699 ? -14.359 -45.958 -20.574 1.00 52.31 718 VAL A C 1
ATOM 5370 O O . VAL A 1 699 ? -15.264 -46.753 -20.307 1.00 50.45 718 VAL A O 1
ATOM 5374 N N . ALA A 1 700 ? -13.185 -46.322 -21.087 1.00 50.16 719 ALA A N 1
ATOM 5375 C CA . ALA A 1 700 ? -12.821 -47.705 -21.390 1.00 51.24 719 ALA A CA 1
ATOM 5376 C C . ALA A 1 700 ? -11.760 -48.147 -20.384 1.00 55.51 719 ALA A C 1
ATOM 5377 O O . ALA A 1 700 ? -10.784 -47.426 -20.181 1.00 54.32 719 ALA A O 1
ATOM 5379 N N . THR A 1 701 ? -11.964 -49.307 -19.741 1.00 53.76 720 THR A N 1
ATOM 5380 C CA . THR A 1 701 ? -11.026 -49.860 -18.754 1.00 54.05 720 THR A CA 1
ATOM 5381 C C . THR A 1 701 ? -10.665 -51.297 -19.122 1.00 57.79 720 THR A C 1
ATOM 5382 O O . THR A 1 701 ? -11.549 -52.089 -19.430 1.00 56.70 720 THR A O 1
ATOM 5386 N N . ALA A 1 702 ? -9.363 -51.613 -19.058 1.00 53.73 721 ALA A N 1
ATOM 5387 C CA . ALA A 1 702 ? -8.801 -52.931 -19.279 1.00 53.59 721 ALA A CA 1
ATOM 5388 C C . ALA A 1 702 ? -7.970 -53.305 -18.051 1.00 58.49 721 ALA A C 1
ATOM 5389 O O . ALA A 1 702 ? -6.928 -52.691 -17.798 1.00 58.05 721 ALA A O 1
ATOM 5391 N N . THR A 1 703 ? -8.440 -54.285 -17.266 1.00 54.98 722 THR A N 1
ATOM 5392 C CA . THR A 1 703 ? -7.747 -54.713 -16.050 1.00 54.26 722 THR A CA 1
ATOM 5393 C C . THR A 1 703 ? -7.328 -56.190 -16.211 1.00 57.68 722 THR A C 1
ATOM 5394 O O . THR A 1 703 ? -8.169 -57.057 -16.396 1.00 56.85 722 THR A O 1
ATOM 5398 N N . PHE A 1 704 ? -6.019 -56.450 -16.174 1.00 55.12 723 PHE A N 1
ATOM 5399 C CA . PHE A 1 704 ? -5.455 -57.775 -16.382 1.00 55.78 723 PHE A CA 1
ATOM 5400 C C . PHE A 1 704 ? -4.820 -58.367 -15.107 1.00 62.11 723 PHE A C 1
ATOM 5401 O O . PHE A 1 704 ? -4.052 -57.703 -14.404 1.00 60.60 723 PHE A O 1
ATOM 5409 N N . ARG A 1 705 ? -5.131 -59.641 -14.844 1.00 61.55 724 ARG A N 1
ATOM 5410 C CA . ARG A 1 705 ? -4.615 -60.437 -13.731 1.00 62.49 724 ARG A CA 1
ATOM 5411 C C . ARG A 1 705 ? -3.583 -61.434 -14.232 1.00 69.01 724 ARG A C 1
ATOM 5412 O O . ARG A 1 705 ? -3.781 -62.007 -15.301 1.00 70.54 724 ARG A O 1
ATOM 5420 N N . PHE A 1 706 ? -2.509 -61.678 -13.459 1.00 66.06 725 PHE A N 1
ATOM 5421 C CA . PHE A 1 706 ? -1.457 -62.652 -13.795 1.00 82.13 725 PHE A CA 1
ATOM 5422 C C . PHE A 1 706 ? -1.264 -63.687 -12.674 1.00 110.66 725 PHE A C 1
ATOM 5423 O O . PHE A 1 706 ? -1.797 -63.536 -11.573 1.00 77.45 725 PHE A O 1
ATOM 5431 N N . GLY B 2 1 ? -19.146 -14.038 8.164 1.00 68.63 1 GLY B N 1
ATOM 5432 C CA . GLY B 2 1 ? -19.412 -14.017 9.604 1.00 68.00 1 GLY B CA 1
ATOM 5433 C C . GLY B 2 1 ? -19.167 -15.317 10.358 1.00 71.17 1 GLY B C 1
ATOM 5434 O O . GLY B 2 1 ? -19.281 -15.336 11.588 1.00 72.02 1 GLY B O 1
ATOM 5435 N N . GLY B 2 2 ? -18.837 -16.397 9.634 1.00 65.08 2 GLY B N 1
ATOM 5436 C CA . GLY B 2 2 ? -18.573 -17.717 10.211 1.00 62.90 2 GLY B CA 1
ATOM 5437 C C . GLY B 2 2 ? -17.282 -18.400 9.779 1.00 61.67 2 GLY B C 1
ATOM 5438 O O . GLY B 2 2 ? -16.328 -17.738 9.365 1.00 59.33 2 GLY B O 1
ATOM 5439 N N . ALA B 2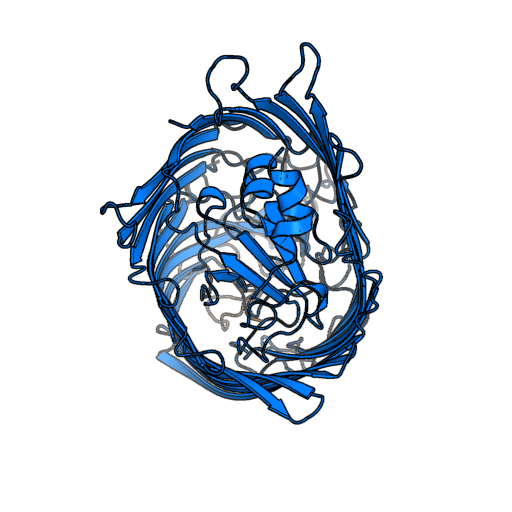 3 ? -17.225 -19.739 9.944 1.00 57.01 3 ALA B N 1
ATOM 5440 C CA . ALA B 2 3 ? -16.096 -20.594 9.543 1.00 56.34 3 ALA B CA 1
ATOM 5441 C C . ALA B 2 3 ? -16.256 -20.968 8.064 1.00 62.17 3 ALA B C 1
ATOM 5442 O O . ALA B 2 3 ? -17.392 -20.966 7.543 1.00 62.40 3 ALA B O 1
ATOM 5444 N N . GLY B 2 4 ? -15.129 -21.255 7.400 1.00 57.05 4 GLY B N 1
ATOM 5445 C CA . GLY B 2 4 ? -15.128 -21.598 5.984 1.00 55.76 4 GLY B CA 1
ATOM 5446 C C . GLY B 2 4 ? -13.815 -21.382 5.272 1.00 58.62 4 GLY B C 1
ATOM 5447 O O . GLY B 2 4 ? -12.747 -21.393 5.888 1.00 59.16 4 GLY B O 1
ATOM 5448 N N . HIS B 2 5 ? -13.889 -21.183 3.962 1.00 54.70 5 HIS B N 1
ATOM 5449 C CA . HIS B 2 5 ? -12.696 -21.052 3.135 1.00 53.94 5 HIS B CA 1
ATOM 5450 C C . HIS B 2 5 ? -12.577 -19.720 2.427 1.00 57.94 5 HIS B C 1
ATOM 5451 O O . HIS B 2 5 ? -11.456 -19.312 2.139 1.00 59.08 5 HIS B O 1
ATOM 5458 N N . VAL B 2 6 ? -13.707 -19.060 2.123 1.00 53.66 6 VAL B N 1
ATOM 5459 C CA . VAL B 2 6 ? -13.739 -17.807 1.368 1.00 53.69 6 VAL B CA 1
ATOM 5460 C C . VAL B 2 6 ? -14.249 -16.601 2.247 1.00 58.70 6 VAL B C 1
ATOM 5461 O O . VAL B 2 6 ? -15.353 -16.686 2.825 1.00 57.74 6 VAL B O 1
ATOM 5465 N N . PRO B 2 7 ? -13.474 -15.476 2.336 1.00 55.54 7 PRO B N 1
ATOM 5466 C CA . PRO B 2 7 ? -13.937 -14.327 3.146 1.00 56.83 7 PRO B CA 1
ATOM 5467 C C . PRO B 2 7 ? -15.343 -13.847 2.746 1.00 64.05 7 PRO B C 1
ATOM 5468 O O . PRO B 2 7 ? -15.682 -13.891 1.558 1.00 66.29 7 PRO B O 1
ATOM 5472 N N . GLU B 2 8 ? -16.169 -13.432 3.732 1.00 59.68 8 GLU B N 1
ATOM 5473 C CA . GLU B 2 8 ? -17.535 -12.933 3.501 1.00 59.91 8 GLU B CA 1
ATOM 5474 C C . GLU B 2 8 ? -17.520 -11.638 2.644 1.00 65.06 8 GLU B C 1
ATOM 5475 O O . GLU B 2 8 ? -16.464 -11.005 2.507 1.00 64.08 8 GLU B O 1
ATOM 5480 N N . TYR B 2 9 ? -18.676 -11.262 2.060 1.00 63.64 9 TYR B N 1
ATOM 5481 C CA . TYR B 2 9 ? -18.808 -10.123 1.133 1.00 64.84 9 TYR B CA 1
ATOM 5482 C C . TYR B 2 9 ? -18.358 -8.769 1.733 1.00 71.53 9 TYR B C 1
ATOM 5483 O O . TYR B 2 9 ? -17.930 -7.897 0.972 1.00 72.35 9 TYR B O 1
ATOM 5492 N N . PHE B 2 10 ? -18.445 -8.611 3.076 1.00 67.83 10 PHE B N 1
ATOM 5493 C CA . PHE B 2 10 ? -18.094 -7.386 3.803 1.00 67.50 10 PHE B CA 1
ATOM 5494 C C . PHE B 2 10 ? -16.617 -7.309 4.247 1.00 70.02 10 PHE B C 1
ATOM 5495 O O . PHE B 2 10 ? -16.187 -6.254 4.719 1.00 69.09 10 PHE B O 1
ATOM 5503 N N . VAL B 2 11 ? -15.856 -8.413 4.123 1.00 65.99 11 VAL B N 1
ATOM 5504 C CA . VAL B 2 11 ? -14.464 -8.499 4.592 1.00 65.43 11 VAL B CA 1
ATOM 5505 C C . VAL B 2 11 ? -13.535 -7.655 3.711 1.00 71.11 11 VAL B C 1
ATOM 5506 O O . VAL B 2 11 ? -13.501 -7.823 2.495 1.00 71.79 11 VAL B O 1
ATOM 5510 N N . GLY B 2 12 ? -12.823 -6.739 4.361 1.00 68.62 12 GLY B N 1
ATOM 5511 C CA . GLY B 2 12 ? -11.873 -5.818 3.746 1.00 69.02 12 GLY B CA 1
ATOM 5512 C C . GLY B 2 12 ? -10.590 -5.672 4.537 1.00 74.39 12 GLY B C 1
ATOM 5513 O O . GLY B 2 12 ? -10.352 -6.433 5.480 1.00 72.50 12 GLY B O 1
ATOM 5514 N N . ILE B 2 13 ? -9.760 -4.670 4.160 1.00 75.01 13 ILE B N 1
ATOM 5515 C CA . ILE B 2 13 ? -8.445 -4.372 4.767 1.00 76.35 13 ILE B CA 1
ATOM 5516 C C . ILE B 2 13 ? -8.585 -3.955 6.258 1.00 81.37 13 ILE B C 1
ATOM 5517 O O . ILE B 2 13 ? -7.766 -4.378 7.086 1.00 81.91 13 ILE B O 1
ATOM 5522 N N . GLY B 2 14 ? -9.606 -3.162 6.579 1.00 77.76 14 GLY B N 1
ATOM 5523 C CA . GLY B 2 14 ? -9.844 -2.707 7.950 1.00 77.94 14 GLY B CA 1
ATOM 5524 C C . GLY B 2 14 ? -10.949 -3.444 8.688 1.00 82.32 14 GLY B C 1
ATOM 5525 O O . GLY B 2 14 ? -11.475 -2.935 9.686 1.00 82.23 14 GLY B O 1
ATOM 5526 N N . THR B 2 15 ? -11.287 -4.662 8.214 1.00 78.28 15 THR B N 1
ATOM 5527 C CA . THR B 2 15 ? -12.363 -5.511 8.734 1.00 77.82 15 THR B CA 1
ATOM 5528 C C . THR B 2 15 ? -11.801 -6.823 9.314 1.00 81.77 15 THR B C 1
ATOM 5529 O O . THR B 2 15 ? -10.887 -7.395 8.708 1.00 82.43 15 THR B O 1
ATOM 5533 N N . PRO B 2 16 ? -12.368 -7.357 10.435 1.00 77.39 16 PRO B N 1
ATOM 5534 C CA . PRO B 2 16 ? -11.943 -8.700 10.896 1.00 77.19 16 PRO B CA 1
ATOM 5535 C C . PRO B 2 16 ? -12.264 -9.762 9.814 1.00 79.15 16 PRO B C 1
ATOM 5536 O O . P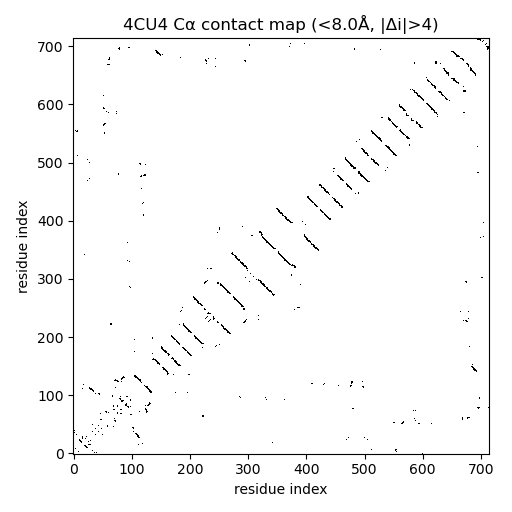RO B 2 16 ? -13.294 -9.637 9.124 1.00 78.28 16 PRO B O 1
ATOM 5540 N N . ILE B 2 17 ? -11.389 -10.776 9.633 1.00 73.67 17 ILE B N 1
ATOM 5541 C CA . ILE B 2 17 ? -11.607 -11.785 8.584 1.00 72.12 17 ILE B CA 1
ATOM 5542 C C . ILE B 2 17 ? -12.484 -12.941 9.106 1.00 74.68 17 ILE B C 1
ATOM 5543 O O . ILE B 2 17 ? -12.080 -13.670 10.006 1.00 74.47 17 ILE B O 1
ATOM 5548 N N . SER B 2 18 ? -13.692 -13.078 8.518 1.00 70.34 18 SER B N 1
ATOM 5549 C CA . SER B 2 18 ? -14.698 -14.134 8.752 1.00 69.80 18 SER B CA 1
ATOM 5550 C C . SER B 2 18 ? -15.026 -14.811 7.384 1.00 70.94 18 SER B C 1
ATOM 5551 O O . SER B 2 18 ? -14.702 -14.233 6.341 1.00 69.46 18 SER B O 1
ATOM 5554 N N . PHE B 2 19 ? -15.603 -16.037 7.383 1.00 65.31 19 PHE B N 1
ATOM 5555 C CA . PHE B 2 19 ? -15.775 -16.805 6.143 1.00 64.65 19 PHE B CA 1
ATOM 5556 C C . PHE B 2 19 ? -17.180 -17.336 5.856 1.00 73.21 19 PHE B C 1
ATOM 5557 O O . PHE B 2 19 ? -18.053 -17.328 6.725 1.00 72.56 19 PHE B O 1
ATOM 5565 N N . TYR B 2 20 ? -17.374 -17.808 4.602 1.00 74.27 20 TYR B N 1
ATOM 5566 C CA . TYR B 2 20 ? -18.630 -18.351 4.086 1.00 76.76 20 TYR B CA 1
ATOM 5567 C C . TYR B 2 20 ? -18.380 -19.532 3.088 1.00 81.15 20 TYR B C 1
ATOM 5568 O O . TYR B 2 20 ? -19.343 -20.111 2.579 1.00 80.60 20 TYR B O 1
ATOM 5577 N N . GLY B 2 21 ? -17.110 -19.905 2.871 1.00 77.34 21 GLY B N 1
ATOM 5578 C CA . GLY B 2 21 ? -16.724 -20.993 1.977 1.00 91.02 21 GLY B CA 1
ATOM 5579 C C . GLY B 2 21 ? -17.119 -22.361 2.500 1.00 125.42 21 GLY B C 1
ATOM 5580 O O . GLY B 2 21 ? -16.465 -23.367 2.215 1.00 88.04 21 GLY B O 1
#

Radius of gyration: 25.38 Å; Cα contacts (8 Å, |Δi|>4): 2168; chains: 2; bounding box: 46×72×60 Å

InterPro domains:
  IPR000531 TonB-dependent receptor-like, beta-barrel [PF00593] (254-716)
  IPR010105 TonB-dependent siderophore receptor [TIGR01783] (78-747)
  IPR010916 TonB box, conserved site [PS00430] (1-47)
  IPR010917 TonB-dependent receptor, conserved site [PS01156] (730-747)
  IPR012910 TonB-dependent receptor, plug domain [PF07715] (76-180)
  IPR036942 TonB-dependent receptor-like, beta-barrel domain superfamily [G3DSA:2.40.170.20] (194-747)
  IPR037066 TonB-dependent receptor, plug domain superfamily [G3DSA:2.170.130.10] (54-193)
  IPR039426 TonB-dependent receptor-like [PS52016] (75-747)
  IPR039426 TonB-dependent receptor-like [PTHR32552] (33-747)